Protein AF-A0A8T3D157-F1 (afdb_monomer)

InterPro domains:
  IPR000719 Protein kinase domain [PS50011] (367-439)
  IPR001245 Serine-threonine/tyrosine-protein kinase, catalytic domain [PF07714] (367-437)
  IPR003961 Fibronectin type III [PF00041] (76-165)
  IPR003961 Fibronectin type III [PF00041] (190-267)
  IPR003961 Fibronectin type III [PS50853] (72-178)
  IPR003961 Fibronectin type III [PS50853] (181-274)
  IPR003961 Fibronectin type III [SM00060] (73-163)
  IPR003961 Fibronectin type III [SM00060] (180-261)
  IPR003961 Fibronectin type III [cd00063] (73-179)
  IPR003961 Fibronectin type III [cd00063] (192-271)
  IPR011009 Protein kinase-like domain superfamily [SSF56112] (339-436)
  IPR013783 Immunoglobulin-like fold [G3DSA:2.60.40.10] (73-181)
  IPR013783 Immunoglobulin-like fold [G3DSA:2.60.40.10] (187-271)
  IPR017441 Protein kinase, ATP binding site [PS00107] (373-399)
  IPR027936 Ephrin, transmembrane domain [PF14575] (289-364)
  IPR036116 Fibronectin type III superfamily [SSF49265] (72-271)
  IPR050449 Ephrin receptor tyrosine kinases [PTHR46877] (18-437)

Organism: NCBI:txid1534307

Secondary structure (DSSP, 8-state):
-----------------PPPPTTEE-SSTT-SSPEEPPTTEE--STT-SSPEEPTT-B--TTS-TTSPPB-PPPPPEEEEEEEETTEEEEEEEPPS--TT-S--EEEEEEEEE-TTSS-EEE-TTSSEEES-SSSBSSSEEEEE-PPTT-EEEEEEEEE-TTGGG--SPPPEEEEEEE-PPPP------EE-SSEEEEE-PPPTT-SS---EEEEEEEEGGGTTT--EEEEESSSEEEEESPPTT-EEEEEEEEEETTEE------EEEEPPPP-------TTHHHHHHHHHHHHHHHHHHHHHHHHHHTTS------------------------TT------GGG-S-HHHHHHHHS-B--GGGEEEEEEEEEETTEEEEEEEEE-TTS-EEEEEEE-PPTT--HHHHHHHHHHHHHHHT---TTS-----B-----

Foldseek 3Di:
DDDDPPPPDDDDDDPDPFWADWQWAAQDPPDPDTDGQAAQFTGGDTNHNATHGHPQFADFPPDDSNDHTFHAFAFWADWDWDDDQFKIKIATHGTPGRRPDDQKFKAKWKWKADPVNPDIDGPPPQKDKPPDRTRHPHRMIMIGRDDAQIKMKIWMFMGGSCHVVDPDDTHTDIDIDHQFDAFPFPFPWDAAQFKIKGAGDDPPDDPADFPKKKKKKDFPVQPPPDIDIDMDPHRMDMDGRHHGQTKMKMWMWTAHPVGIHHTHDIDIDHHHHPPPDPPPPVVPVVVVVVVVVVVVVVVVVVVVVCVVPVVDDDDDDDDDDDDDDDDDDDDDDDDDPPDDDDDQCVVDPDLVVLQVVQFAADDPVQKDFDAFPAADDQGTWTWTWGQDPVRDIDIDIDDDGDPPDDPVSVSVVSSVSSNQSSDDDPPGDHHNGDHPDDD

Structure (mmCIF, N/CA/C/O backbone):
data_AF-A0A8T3D157-F1
#
_entry.id   AF-A0A8T3D157-F1
#
loop_
_atom_site.group_PDB
_atom_site.id
_atom_site.type_symbol
_atom_site.label_atom_id
_atom_site.label_alt_id
_atom_site.label_comp_id
_atom_site.label_asym_id
_atom_site.label_entity_id
_atom_site.label_seq_id
_atom_site.pdbx_PDB_ins_code
_atom_site.Cartn_x
_atom_site.Cartn_y
_atom_site.Cartn_z
_atom_site.occupancy
_atom_site.B_iso_or_equiv
_atom_site.auth_seq_id
_atom_site.auth_comp_id
_atom_site.auth_asym_id
_atom_site.auth_atom_id
_atom_site.pdbx_PDB_model_num
ATOM 1 N N . MET A 1 1 ? -1.892 -23.055 -60.186 1.00 28.89 1 MET A N 1
ATOM 2 C CA . MET A 1 1 ? -0.673 -23.404 -60.941 1.00 28.89 1 MET A CA 1
ATOM 3 C C . MET A 1 1 ? 0.078 -22.107 -61.201 1.00 28.89 1 MET A C 1
ATOM 5 O O . MET A 1 1 ? -0.255 -21.382 -62.125 1.00 28.89 1 MET A O 1
ATOM 9 N N . VAL A 1 2 ? 0.984 -21.749 -60.292 1.00 22.59 2 VAL A N 1
ATOM 10 C CA . VAL A 1 2 ? 1.806 -20.533 -60.360 1.00 22.59 2 VAL A CA 1
ATOM 11 C C . VAL A 1 2 ? 3.249 -21.016 -60.341 1.00 22.59 2 VAL A C 1
ATOM 13 O O . VAL A 1 2 ? 3.629 -21.757 -59.437 1.00 22.59 2 VAL A O 1
ATOM 16 N N . ARG A 1 3 ? 3.992 -20.686 -61.403 1.00 22.31 3 ARG A N 1
ATOM 17 C CA . ARG A 1 3 ? 5.397 -21.054 -61.597 1.00 22.31 3 ARG A CA 1
ATOM 18 C C . ARG A 1 3 ? 6.235 -20.502 -60.446 1.00 22.31 3 ARG A C 1
ATOM 20 O O . ARG A 1 3 ? 6.264 -19.291 -60.244 1.00 22.31 3 ARG A O 1
ATOM 27 N N . MET A 1 4 ? 6.940 -21.386 -59.749 1.00 23.94 4 MET A N 1
ATOM 28 C CA . MET A 1 4 ? 8.174 -21.023 -59.065 1.00 23.94 4 MET A CA 1
ATOM 29 C C . MET A 1 4 ? 9.246 -20.869 -60.147 1.00 23.94 4 MET A C 1
ATOM 31 O O . MET A 1 4 ? 9.466 -21.796 -60.924 1.00 23.94 4 MET A O 1
ATOM 35 N N . ASN A 1 5 ? 9.853 -19.687 -60.244 1.00 26.66 5 ASN A N 1
ATOM 36 C CA . ASN A 1 5 ? 11.130 -19.547 -60.933 1.00 26.66 5 ASN A CA 1
ATOM 37 C C . ASN A 1 5 ? 12.209 -20.013 -59.955 1.00 26.66 5 ASN A C 1
ATOM 39 O O . ASN A 1 5 ? 12.547 -19.300 -59.009 1.00 26.66 5 ASN A O 1
ATOM 43 N N . ASP A 1 6 ? 12.702 -21.225 -60.186 1.00 36.00 6 ASP A N 1
ATOM 44 C CA . ASP A 1 6 ? 13.974 -21.699 -59.666 1.00 36.00 6 ASP A CA 1
ATOM 45 C C . ASP A 1 6 ? 15.101 -20.984 -60.418 1.00 36.00 6 ASP A C 1
ATOM 47 O O . ASP A 1 6 ? 15.472 -21.389 -61.514 1.00 36.00 6 ASP A O 1
ATOM 51 N N . ASP A 1 7 ? 15.668 -19.942 -59.814 1.00 32.25 7 ASP A N 1
ATOM 52 C CA . ASP A 1 7 ? 17.020 -19.482 -60.140 1.00 32.25 7 ASP A CA 1
ATOM 53 C C . ASP A 1 7 ? 17.926 -19.750 -58.934 1.00 32.25 7 ASP A C 1
ATOM 55 O O . ASP A 1 7 ? 18.415 -18.859 -58.235 1.00 32.25 7 ASP A O 1
ATOM 59 N N . ALA A 1 8 ? 18.137 -21.042 -58.682 1.00 36.69 8 ALA A N 1
ATOM 60 C CA . ALA A 1 8 ? 19.229 -21.542 -57.866 1.00 36.69 8 ALA A CA 1
ATOM 61 C C . ALA A 1 8 ? 20.542 -21.373 -58.646 1.00 36.69 8 ALA A C 1
ATOM 63 O O . ALA A 1 8 ? 21.055 -22.320 -59.242 1.00 36.69 8 ALA A O 1
ATOM 64 N N . ASN A 1 9 ? 21.097 -20.158 -58.656 1.00 33.59 9 ASN A N 1
ATOM 65 C CA . ASN A 1 9 ? 22.428 -19.949 -59.206 1.00 33.59 9 ASN A CA 1
ATOM 66 C C . ASN A 1 9 ? 23.486 -20.330 -58.160 1.00 33.59 9 ASN A C 1
ATOM 68 O O . ASN A 1 9 ? 23.791 -19.594 -57.219 1.00 33.59 9 ASN A O 1
ATOM 72 N N . SER A 1 10 ? 23.999 -21.544 -58.337 1.00 34.88 10 SER A N 1
ATOM 73 C CA . SER A 1 10 ? 25.178 -22.104 -57.689 1.00 34.88 10 SER A CA 1
ATOM 74 C C . SER A 1 10 ? 26.392 -21.186 -57.866 1.00 34.88 10 SER A C 1
ATOM 76 O O . SER A 1 10 ? 26.964 -21.100 -58.948 1.00 34.88 10 SER A O 1
ATOM 78 N N . PHE A 1 11 ? 26.841 -20.565 -56.775 1.00 34.09 11 PHE A N 1
ATOM 79 C CA . PHE A 1 11 ? 28.224 -20.116 -56.631 1.00 34.09 11 PHE A CA 1
ATOM 80 C C . PHE A 1 11 ? 28.850 -20.828 -55.430 1.00 34.09 11 PHE A C 1
ATOM 82 O O . PHE A 1 11 ? 28.799 -20.366 -54.292 1.00 34.09 11 PHE A O 1
ATOM 89 N N . ARG A 1 12 ? 29.477 -21.976 -55.693 1.00 44.34 12 ARG A N 1
ATOM 90 C CA . ARG A 1 12 ? 30.611 -22.460 -54.900 1.00 44.34 12 ARG A CA 1
ATOM 91 C C . ARG A 1 12 ? 31.843 -22.414 -55.791 1.00 44.34 12 ARG A C 1
ATOM 93 O O . ARG A 1 12 ? 31.897 -23.176 -56.746 1.00 44.34 12 ARG A O 1
ATOM 100 N N . LEU A 1 13 ? 32.793 -21.541 -55.440 1.00 38.97 13 LEU A N 1
ATOM 101 C CA . LEU A 1 13 ? 34.256 -21.741 -55.445 1.00 38.97 13 LEU A CA 1
ATOM 102 C C . LEU A 1 13 ? 34.988 -20.394 -55.574 1.00 38.97 13 LEU A C 1
ATOM 104 O O . LEU A 1 13 ? 35.396 -20.007 -56.658 1.00 38.97 13 LEU A O 1
ATOM 108 N N . THR A 1 14 ? 35.186 -19.721 -54.442 1.00 36.66 14 THR A N 1
ATOM 109 C CA . THR A 1 14 ? 36.442 -19.071 -54.026 1.00 36.66 14 THR A CA 1
ATOM 110 C C . THR A 1 14 ? 36.297 -18.759 -52.536 1.00 36.66 14 THR A C 1
ATOM 112 O O . THR A 1 14 ? 35.232 -18.352 -52.075 1.00 36.66 14 THR A O 1
ATOM 115 N N . GLY A 1 15 ? 37.335 -19.027 -51.744 1.00 42.09 15 GLY A N 1
ATOM 116 C CA . GLY A 1 15 ? 37.353 -18.794 -50.299 1.00 42.09 15 GLY A CA 1
ATOM 117 C C . GLY A 1 15 ? 37.385 -17.308 -49.951 1.00 42.09 15 GLY A C 1
ATOM 118 O O . GLY A 1 15 ? 38.387 -16.815 -49.447 1.00 42.09 15 GLY A O 1
ATOM 119 N N . GLN A 1 16 ? 36.295 -16.594 -50.213 1.00 48.31 16 GLN A N 1
ATOM 120 C CA . GLN A 1 16 ? 36.125 -15.209 -49.808 1.00 48.31 16 GLN A CA 1
ATOM 121 C C . GLN A 1 16 ? 34.872 -15.130 -48.946 1.00 48.31 16 GLN A C 1
ATOM 123 O O . GLN A 1 16 ? 33.745 -15.098 -49.432 1.00 48.31 16 GLN A O 1
ATOM 128 N N . GLN A 1 17 ? 35.081 -15.176 -47.630 1.00 58.44 17 GLN A N 1
ATOM 129 C CA . GLN A 1 17 ? 34.040 -14.936 -46.641 1.00 58.44 17 GLN A CA 1
ATOM 130 C C . GLN A 1 17 ? 33.483 -13.531 -46.896 1.00 58.44 17 GLN A C 1
ATOM 132 O O . GLN A 1 17 ? 34.136 -12.536 -46.573 1.00 58.44 17 GLN A O 1
ATOM 137 N N . LEU A 1 18 ? 32.329 -13.451 -47.568 1.00 68.38 18 LEU A N 1
ATOM 138 C CA . LEU A 1 18 ? 31.752 -12.177 -47.975 1.00 68.38 18 LEU A CA 1
ATOM 139 C C . LEU A 1 18 ? 31.436 -11.378 -46.708 1.00 68.38 18 LEU A C 1
ATOM 141 O O . LEU A 1 18 ? 30.665 -11.813 -45.851 1.00 68.38 18 LEU A O 1
ATOM 145 N N . ALA A 1 19 ? 32.104 -10.238 -46.566 1.00 80.38 19 ALA A N 1
ATOM 146 C CA . ALA A 1 19 ? 31.888 -9.315 -45.470 1.00 80.38 19 ALA A CA 1
ATOM 147 C C . ALA A 1 19 ? 30.432 -8.836 -45.465 1.00 80.38 19 ALA A C 1
ATOM 149 O O . ALA A 1 19 ? 29.884 -8.519 -46.521 1.00 80.38 19 ALA A O 1
ATOM 150 N N . CYS A 1 20 ? 29.810 -8.745 -44.288 1.00 86.69 20 CYS A N 1
ATOM 151 C CA . CYS A 1 20 ? 28.507 -8.095 -44.193 1.00 86.69 20 CYS A CA 1
ATOM 152 C C . CYS A 1 20 ? 28.647 -6.624 -44.561 1.00 86.69 20 CYS A C 1
ATOM 154 O O . CYS A 1 20 ? 29.480 -5.946 -43.970 1.00 86.69 20 CYS A O 1
ATOM 156 N N . ARG A 1 21 ? 27.835 -6.168 -45.519 1.00 91.19 21 ARG A N 1
ATOM 157 C CA . ARG A 1 21 ? 27.738 -4.759 -45.925 1.00 91.19 21 ARG A CA 1
ATOM 158 C C . ARG A 1 21 ? 27.138 -3.886 -44.808 1.00 91.19 21 ARG A C 1
ATOM 160 O O . ARG A 1 21 ? 26.457 -4.439 -43.937 1.00 91.19 21 ARG A O 1
ATOM 167 N N . PRO A 1 22 ? 27.271 -2.547 -44.862 1.00 92.38 22 PRO A N 1
ATOM 168 C CA . PRO A 1 22 ? 26.687 -1.661 -43.860 1.00 92.38 22 PRO A CA 1
ATOM 169 C C . PRO A 1 22 ? 25.173 -1.865 -43.724 1.00 92.38 22 PRO A C 1
ATOM 171 O O . PRO A 1 22 ? 24.463 -2.104 -44.706 1.00 92.38 22 PRO A O 1
ATOM 174 N N . GLY A 1 23 ? 24.679 -1.808 -42.488 1.00 91.25 23 GLY A N 1
ATOM 175 C CA . GLY A 1 23 ? 23.293 -2.119 -42.127 1.00 91.25 23 GLY A CA 1
ATOM 176 C C . GLY A 1 23 ? 22.987 -3.615 -41.971 1.00 91.25 23 GLY A C 1
ATOM 177 O O . GLY A 1 23 ? 21.841 -3.971 -41.685 1.00 91.25 23 GLY A O 1
ATOM 178 N N . PHE A 1 24 ? 23.982 -4.489 -42.150 1.00 92.75 24 PHE A N 1
ATOM 179 C CA . PHE A 1 24 ? 23.891 -5.926 -41.898 1.00 92.75 24 PHE A CA 1
ATOM 180 C C . PHE A 1 24 ? 24.985 -6.370 -40.916 1.00 92.75 24 PHE A C 1
ATOM 182 O O . PHE A 1 24 ? 26.021 -5.717 -40.789 1.00 92.75 24 PHE A O 1
ATOM 189 N N . TYR A 1 25 ? 24.758 -7.482 -40.222 1.00 91.75 25 TYR A N 1
ATOM 190 C CA . TYR A 1 25 ? 25.706 -8.075 -39.280 1.00 91.75 25 TYR A CA 1
ATOM 191 C C . TYR A 1 25 ? 25.666 -9.608 -39.329 1.00 91.75 25 TYR A C 1
ATOM 193 O O . TYR A 1 25 ? 24.729 -10.201 -39.873 1.00 91.75 25 TYR A O 1
ATOM 201 N N . LYS A 1 26 ? 26.685 -10.253 -38.757 1.00 89.56 26 LYS A N 1
ATOM 202 C CA . LYS A 1 26 ? 26.773 -11.712 -38.609 1.00 89.56 26 LYS A CA 1
ATOM 203 C C . LYS A 1 26 ? 27.350 -12.062 -37.236 1.00 89.56 26 LYS A C 1
ATOM 205 O O . LYS A 1 26 ? 28.507 -11.758 -36.968 1.00 89.56 26 LYS A O 1
ATOM 210 N N . ALA A 1 27 ? 26.539 -12.664 -36.365 1.00 85.31 27 ALA A N 1
ATOM 211 C CA . ALA A 1 27 ? 26.883 -12.867 -34.955 1.00 85.31 27 ALA A CA 1
ATOM 212 C C . ALA A 1 27 ? 27.975 -13.924 -34.755 1.00 85.31 27 ALA A C 1
ATOM 214 O O . ALA A 1 27 ? 28.857 -13.751 -33.916 1.00 85.31 27 ALA A O 1
ATOM 215 N N . SER A 1 28 ? 27.917 -15.003 -35.534 1.00 82.31 28 SER A N 1
ATOM 216 C CA . SER A 1 28 ? 28.860 -16.115 -35.492 1.00 82.31 28 SER A CA 1
ATOM 217 C C . SER A 1 28 ? 29.447 -16.378 -36.870 1.00 82.31 28 SER A C 1
ATOM 219 O O . SER A 1 28 ? 28.764 -16.271 -37.886 1.00 82.31 28 SER A O 1
ATOM 221 N N . ALA A 1 29 ? 30.709 -16.809 -36.928 1.00 77.69 29 ALA A N 1
ATOM 222 C CA . ALA A 1 29 ? 31.333 -17.255 -38.175 1.00 77.69 29 ALA A CA 1
ATOM 223 C C . ALA A 1 29 ? 30.560 -18.416 -38.838 1.00 77.69 29 ALA A C 1
ATOM 225 O O . ALA A 1 29 ? 30.582 -18.527 -40.068 1.00 77.69 29 ALA A O 1
ATOM 226 N N . LEU A 1 30 ? 29.840 -19.209 -38.031 1.00 80.25 30 LEU A N 1
ATOM 227 C CA . LEU A 1 30 ? 29.015 -20.346 -38.450 1.00 80.25 30 LEU A CA 1
ATOM 228 C C . LEU A 1 30 ? 27.687 -19.944 -39.112 1.00 80.25 30 LEU A C 1
ATOM 230 O O . LEU A 1 30 ? 27.090 -20.774 -39.793 1.00 80.25 30 LEU A O 1
ATOM 234 N N . ASP A 1 31 ? 27.222 -18.701 -38.946 1.00 81.69 31 ASP A N 1
ATOM 235 C CA . ASP A 1 31 ? 25.942 -18.281 -39.528 1.00 81.69 31 ASP A CA 1
ATOM 236 C C . ASP A 1 31 ? 26.019 -18.291 -41.063 1.00 81.69 31 ASP A C 1
ATOM 238 O O . ASP A 1 31 ? 26.996 -17.832 -41.658 1.00 81.69 31 ASP A O 1
ATOM 242 N N . ALA A 1 32 ? 24.987 -18.787 -41.741 1.00 80.38 32 ALA A N 1
ATOM 243 C CA . ALA A 1 32 ? 25.038 -18.967 -43.194 1.00 80.38 32 ALA A CA 1
ATOM 244 C C . ALA A 1 32 ? 25.044 -17.638 -43.980 1.00 80.38 32 ALA A C 1
ATOM 246 O O . ALA A 1 32 ? 25.658 -17.558 -45.042 1.00 80.38 32 ALA A O 1
ATOM 247 N N . TYR A 1 33 ? 24.393 -16.590 -43.463 1.00 86.69 33 TYR A N 1
ATOM 248 C CA . TYR A 1 33 ? 24.205 -15.311 -44.154 1.00 86.69 33 TYR A CA 1
ATOM 249 C C . TYR A 1 33 ? 24.199 -14.119 -43.188 1.00 86.69 33 TYR A C 1
ATOM 251 O O . TYR A 1 33 ? 23.946 -14.263 -41.994 1.00 86.69 33 TYR A O 1
ATOM 259 N N . CYS A 1 34 ? 24.473 -12.927 -43.720 1.00 89.50 34 CYS A N 1
ATOM 260 C CA . CYS A 1 34 ? 24.356 -11.674 -42.979 1.00 89.50 34 CYS A CA 1
ATOM 261 C C . CYS A 1 34 ? 22.885 -11.292 -42.784 1.00 89.50 34 CYS A C 1
ATOM 263 O O . CYS A 1 34 ? 22.094 -11.333 -43.728 1.00 89.50 34 CYS A O 1
ATOM 265 N N . VAL A 1 35 ? 22.533 -10.859 -41.577 1.00 91.62 35 VAL A N 1
ATOM 266 C CA . VAL A 1 35 ? 21.176 -10.447 -41.202 1.00 91.62 35 VAL A CA 1
ATOM 267 C C . VAL A 1 35 ? 21.111 -8.924 -41.136 1.00 91.62 35 VAL A C 1
ATOM 269 O O . VAL A 1 35 ? 22.082 -8.273 -40.756 1.00 91.62 35 VAL A O 1
ATOM 272 N N . LYS A 1 36 ? 19.981 -8.335 -41.538 1.00 94.00 36 LYS A N 1
ATOM 273 C CA . LYS A 1 36 ? 19.758 -6.887 -41.417 1.00 94.00 36 LYS A CA 1
ATOM 274 C C . LYS A 1 36 ? 19.773 -6.483 -39.939 1.00 94.00 36 LYS A C 1
ATOM 276 O O . LYS A 1 36 ? 19.253 -7.222 -39.106 1.00 94.00 36 LYS A O 1
ATOM 281 N N . CYS A 1 37 ? 20.321 -5.311 -39.625 1.00 95.44 37 CYS A N 1
ATOM 282 C CA . CYS A 1 37 ? 20.255 -4.784 -38.266 1.00 95.44 37 CYS A CA 1
ATOM 283 C C . CYS A 1 37 ? 18.802 -4.690 -37.774 1.00 95.44 37 CYS A C 1
ATOM 285 O O . CYS A 1 37 ? 17.933 -4.218 -38.520 1.00 95.44 37 CYS A O 1
ATOM 287 N N . PRO A 1 38 ? 18.527 -5.136 -36.537 1.00 96.06 38 PRO A N 1
ATOM 288 C CA . PRO A 1 38 ? 17.200 -5.022 -35.953 1.00 96.06 38 PRO A CA 1
ATOM 289 C C . PRO A 1 38 ? 16.864 -3.550 -35.636 1.00 96.06 38 PRO A C 1
ATOM 291 O O . PRO A 1 38 ? 17.761 -2.700 -35.639 1.00 96.06 38 PRO A O 1
ATOM 294 N N . PRO A 1 39 ? 15.586 -3.225 -35.364 1.00 96.69 39 PRO A N 1
ATOM 295 C CA . PRO A 1 39 ? 15.154 -1.859 -35.069 1.00 96.69 39 PRO A CA 1
ATOM 296 C C . PRO A 1 39 ? 15.993 -1.159 -33.990 1.00 96.69 39 PRO A C 1
ATOM 298 O O . PRO A 1 39 ? 16.456 -1.794 -33.038 1.00 96.69 39 PRO A O 1
ATOM 301 N N . TYR A 1 40 ? 16.159 0.157 -34.156 1.00 97.19 40 TYR A N 1
ATOM 302 C CA . TYR A 1 40 ? 16.922 1.039 -33.265 1.00 97.19 40 TYR A CA 1
ATOM 303 C C . TYR A 1 40 ? 18.403 0.659 -33.119 1.00 97.19 40 TYR A C 1
ATOM 305 O O . TYR A 1 40 ? 19.023 0.869 -32.073 1.00 97.19 40 TYR A O 1
ATOM 313 N N . SER A 1 41 ? 18.982 0.066 -34.165 1.00 96.69 41 SER A N 1
ATOM 314 C CA . SER A 1 41 ? 20.392 -0.307 -34.211 1.00 96.69 41 SER A CA 1
ATOM 315 C C . SER A 1 41 ? 20.973 -0.167 -35.615 1.00 96.69 41 SER A C 1
ATOM 317 O O . SER A 1 41 ? 20.257 -0.257 -36.613 1.00 96.69 41 SER A O 1
ATOM 319 N N . HIS A 1 42 ? 22.286 0.036 -35.700 1.00 95.69 42 HIS A N 1
ATOM 320 C CA . HIS A 1 42 ? 22.983 0.281 -36.958 1.00 95.69 42 HIS A CA 1
ATOM 321 C C . HIS A 1 42 ? 24.385 -0.347 -36.975 1.00 95.69 42 HIS A C 1
ATOM 323 O O . HIS A 1 42 ? 25.029 -0.508 -35.939 1.00 95.69 42 HIS A O 1
ATOM 329 N N . SER A 1 43 ? 24.869 -0.693 -38.170 1.00 94.69 43 SER A N 1
ATOM 330 C CA . SER A 1 43 ? 26.248 -1.128 -38.416 1.00 94.69 43 SER A CA 1
ATOM 331 C C . SER A 1 43 ? 26.855 -0.282 -39.546 1.00 94.69 43 SER A C 1
ATOM 333 O O . SER A 1 43 ? 26.519 -0.480 -40.715 1.00 94.69 43 SER A O 1
ATOM 335 N N . PRO A 1 44 ? 27.708 0.711 -39.234 1.00 88.62 44 PRO A N 1
ATOM 336 C CA . PRO A 1 44 ? 28.226 1.634 -40.246 1.00 88.62 44 PRO A CA 1
ATOM 337 C C . PRO A 1 44 ? 29.376 1.046 -41.078 1.00 88.62 44 PRO A C 1
ATOM 339 O O . PRO A 1 44 ? 29.680 1.572 -42.144 1.00 88.62 44 PRO A O 1
ATOM 342 N N . GLN A 1 45 ? 30.021 -0.020 -40.598 1.00 85.62 45 GLN A N 1
ATOM 343 C CA . GLN A 1 45 ? 31.205 -0.623 -41.212 1.00 85.62 45 GLN A CA 1
ATOM 344 C C . GLN A 1 45 ? 30.914 -2.020 -41.764 1.00 85.62 45 GLN A C 1
ATOM 346 O O . GLN A 1 45 ? 30.012 -2.716 -41.290 1.00 85.62 45 GLN A O 1
ATOM 351 N N . ASP A 1 46 ? 31.728 -2.437 -42.734 1.00 85.75 46 ASP A N 1
ATOM 352 C CA . ASP A 1 46 ? 31.734 -3.812 -43.222 1.00 85.75 46 ASP A CA 1
ATOM 353 C C . ASP A 1 46 ? 32.190 -4.798 -42.131 1.00 85.75 46 ASP A C 1
ATOM 355 O O . ASP A 1 46 ? 32.965 -4.451 -41.241 1.00 85.75 46 ASP A O 1
ATOM 359 N N . LYS A 1 47 ? 31.766 -6.065 -42.238 1.00 85.69 47 LYS A N 1
ATOM 360 C CA . LYS A 1 47 ? 32.141 -7.173 -41.324 1.00 85.69 47 LYS A CA 1
ATOM 361 C C . LYS A 1 47 ? 31.657 -7.006 -39.875 1.00 85.69 47 LYS A C 1
ATOM 363 O O . LYS A 1 47 ? 32.255 -7.576 -38.964 1.00 85.69 47 LYS A O 1
ATOM 368 N N . ALA A 1 48 ? 30.564 -6.282 -39.650 1.00 89.06 48 ALA A N 1
ATOM 369 C CA . ALA A 1 48 ? 30.005 -6.117 -38.311 1.00 89.06 48 ALA A CA 1
ATOM 370 C C . ALA A 1 48 ? 29.561 -7.457 -37.688 1.00 89.06 48 ALA A C 1
ATOM 372 O O . ALA A 1 48 ? 28.772 -8.204 -38.276 1.00 89.06 48 ALA A O 1
ATOM 373 N N . SER A 1 49 ? 30.033 -7.740 -36.471 1.00 88.19 49 SER A N 1
ATOM 374 C CA . SER A 1 49 ? 29.611 -8.901 -35.670 1.00 88.19 49 SER A CA 1
ATOM 375 C C . SER A 1 49 ? 28.358 -8.642 -34.825 1.00 88.19 49 SER A C 1
ATOM 377 O O . SER A 1 49 ? 27.775 -9.562 -34.250 1.00 88.19 49 SER A O 1
ATOM 379 N N . GLU A 1 50 ? 27.950 -7.379 -34.724 1.00 91.38 50 GLU A N 1
ATOM 380 C CA . GLU A 1 50 ? 26.759 -6.904 -34.025 1.00 91.38 50 GLU A CA 1
ATOM 381 C C . GLU A 1 50 ? 26.389 -5.498 -34.509 1.00 91.38 50 GLU A C 1
ATOM 383 O O . GLU A 1 50 ? 27.227 -4.780 -35.055 1.00 91.38 50 GLU A O 1
ATOM 388 N N . CYS A 1 51 ? 25.129 -5.107 -34.318 1.00 94.25 51 CYS A N 1
ATOM 389 C CA . CYS A 1 51 ? 24.666 -3.753 -34.614 1.00 94.25 51 CYS A CA 1
ATOM 390 C C . CYS A 1 51 ? 24.666 -2.914 -33.337 1.00 94.25 51 CYS A C 1
ATOM 392 O O . CYS A 1 51 ? 24.029 -3.296 -32.352 1.00 94.25 51 CYS A O 1
ATOM 394 N N . ALA A 1 52 ? 25.328 -1.760 -33.368 1.00 95.38 52 ALA A N 1
ATOM 395 C CA . ALA A 1 52 ? 25.356 -0.821 -32.256 1.00 95.38 52 ALA A CA 1
ATOM 396 C C . ALA A 1 52 ? 23.976 -0.176 -32.069 1.00 95.38 52 ALA A C 1
ATOM 398 O O . ALA A 1 52 ? 23.308 0.166 -33.049 1.00 95.38 52 ALA A O 1
ATOM 399 N N . CYS A 1 53 ? 23.536 -0.010 -30.822 1.00 96.62 53 CYS A N 1
ATOM 400 C CA . CYS A 1 53 ? 22.267 0.656 -30.547 1.00 96.62 53 CYS A CA 1
ATOM 401 C C . CYS A 1 53 ? 22.320 2.146 -30.893 1.00 96.62 53 CYS A C 1
ATOM 403 O O . CYS A 1 53 ? 23.351 2.808 -30.753 1.00 96.62 53 CYS A O 1
ATOM 405 N N . GLU A 1 54 ? 21.192 2.675 -31.356 1.00 96.50 54 GLU A N 1
ATOM 406 C CA . GLU A 1 54 ? 21.004 4.110 -31.536 1.00 96.50 54 GLU A CA 1
ATOM 407 C C . GLU A 1 54 ? 21.010 4.846 -30.188 1.00 96.50 54 GLU A C 1
ATOM 409 O O . GLU A 1 54 ? 20.756 4.271 -29.128 1.00 96.50 54 GLU A O 1
ATOM 414 N N . LYS A 1 55 ? 21.286 6.154 -30.215 1.00 95.19 55 LYS A N 1
ATOM 415 C CA . LYS A 1 55 ? 21.327 6.977 -29.001 1.00 95.19 55 LYS A CA 1
ATOM 416 C C . LYS A 1 55 ? 19.978 6.928 -28.268 1.00 95.19 55 LYS A C 1
ATOM 418 O O . LYS A 1 55 ? 18.951 7.275 -28.843 1.00 95.19 55 LYS A O 1
ATOM 423 N N . GLY A 1 56 ? 20.007 6.565 -26.985 1.00 94.62 56 GLY A N 1
ATOM 424 C CA . GLY A 1 56 ? 18.811 6.429 -26.142 1.00 94.62 56 GLY A CA 1
ATOM 425 C C . GLY A 1 56 ? 18.137 5.055 -26.211 1.00 94.62 56 GLY A C 1
ATOM 426 O O . GLY A 1 56 ? 17.115 4.861 -25.555 1.00 94.62 56 GLY A O 1
ATOM 427 N N . TYR A 1 57 ? 18.712 4.115 -26.965 1.00 97.00 57 TYR A N 1
ATOM 428 C CA . TYR A 1 57 ? 18.308 2.716 -27.001 1.00 97.00 57 TYR A CA 1
ATOM 429 C C . TYR A 1 57 ? 19.458 1.812 -26.557 1.00 97.00 57 TYR A C 1
ATOM 431 O O . TYR A 1 57 ? 20.634 2.136 -26.716 1.00 97.00 57 TYR A O 1
ATOM 439 N N . TYR A 1 58 ? 19.104 0.660 -26.004 1.00 97.06 58 TYR A N 1
ATOM 440 C CA . TYR A 1 58 ? 20.016 -0.235 -25.308 1.00 97.06 58 TYR A CA 1
ATOM 441 C C . TYR A 1 58 ? 19.591 -1.695 -25.503 1.00 97.06 58 TYR A C 1
ATOM 443 O O . TYR A 1 58 ? 18.454 -1.984 -25.885 1.00 97.06 58 TYR A O 1
ATOM 451 N N . ARG A 1 59 ? 20.499 -2.623 -25.208 1.00 95.62 59 ARG A N 1
ATOM 452 C CA . ARG A 1 59 ? 20.199 -4.050 -25.038 1.00 95.62 59 ARG A CA 1
ATOM 453 C C . ARG A 1 59 ? 20.696 -4.488 -23.671 1.00 95.62 59 ARG A C 1
ATOM 455 O O . ARG A 1 59 ? 21.796 -4.102 -23.282 1.00 95.62 59 ARG A O 1
ATOM 462 N N . ALA A 1 60 ? 19.887 -5.264 -22.962 1.00 95.50 60 ALA A N 1
ATOM 463 C CA . ALA A 1 60 ? 20.299 -5.903 -21.724 1.00 95.50 60 ALA A CA 1
ATOM 464 C C . ALA A 1 60 ? 21.306 -7.025 -22.021 1.00 95.50 60 ALA A C 1
ATOM 466 O O . ALA A 1 60 ? 21.349 -7.556 -23.129 1.00 95.50 60 ALA A O 1
ATOM 467 N N . GLU A 1 61 ? 22.100 -7.412 -21.025 1.00 92.12 61 GLU A N 1
ATOM 468 C CA . GLU A 1 61 ? 23.170 -8.412 -21.180 1.00 92.12 61 GLU A CA 1
ATOM 469 C C . GLU A 1 61 ? 22.661 -9.774 -21.687 1.00 92.12 61 GLU A C 1
ATOM 471 O O . GLU A 1 61 ? 23.333 -10.445 -22.467 1.00 92.12 61 GLU A O 1
ATOM 476 N N . LEU A 1 62 ? 21.447 -10.160 -21.285 1.00 93.00 62 LEU A N 1
ATOM 477 C CA . LEU A 1 62 ? 20.813 -11.424 -21.668 1.00 93.00 62 LEU A CA 1
ATOM 478 C C . LEU A 1 62 ? 20.021 -11.340 -22.985 1.00 93.00 62 LEU A C 1
ATOM 480 O O . LEU A 1 62 ? 19.491 -12.356 -23.440 1.00 93.00 62 LEU A O 1
ATOM 484 N N . ASP A 1 63 ? 19.915 -10.159 -23.601 1.00 93.81 63 ASP A N 1
ATOM 485 C CA . ASP A 1 63 ? 19.157 -10.000 -24.840 1.00 93.81 63 ASP A CA 1
ATOM 486 C C . ASP A 1 63 ? 19.947 -10.577 -26.035 1.00 93.81 63 ASP A C 1
ATOM 488 O O . ASP A 1 63 ? 21.123 -10.253 -26.236 1.00 93.81 63 ASP A O 1
ATOM 492 N N . PRO A 1 64 ? 19.316 -11.384 -26.909 1.00 92.00 64 PRO A N 1
ATOM 493 C CA . PRO A 1 64 ? 19.949 -11.838 -28.141 1.00 92.00 64 PRO A CA 1
ATOM 494 C C . PRO A 1 64 ? 20.346 -10.665 -29.046 1.00 92.00 64 PRO A C 1
ATOM 496 O O . PRO A 1 64 ? 19.599 -9.700 -29.201 1.00 92.00 64 PRO A O 1
ATOM 499 N N . ARG A 1 65 ? 21.468 -10.789 -29.766 1.00 90.19 65 ARG A N 1
ATOM 500 C CA . ARG A 1 65 ? 21.938 -9.762 -30.726 1.00 90.19 65 ARG A CA 1
ATOM 501 C C . ARG A 1 65 ? 20.937 -9.453 -31.846 1.00 90.19 65 ARG A C 1
ATOM 503 O O . ARG A 1 65 ? 20.998 -8.383 -32.444 1.00 90.19 65 ARG A O 1
ATOM 510 N N . SER A 1 66 ? 20.038 -10.393 -32.139 1.00 89.88 66 SER A N 1
ATOM 511 C CA . SER A 1 66 ? 18.949 -10.242 -33.110 1.00 89.88 66 SER A CA 1
ATOM 512 C C . SER A 1 66 ? 17.761 -9.436 -32.586 1.00 89.88 66 SER A C 1
ATOM 514 O O . SER A 1 66 ? 16.914 -9.030 -33.380 1.00 89.88 66 SER A O 1
ATOM 516 N N . MET A 1 67 ? 17.675 -9.197 -31.275 1.00 93.38 67 MET A N 1
ATOM 517 C CA . MET A 1 67 ? 16.620 -8.388 -30.677 1.00 93.38 67 MET A CA 1
ATOM 518 C C . MET A 1 67 ? 16.843 -6.900 -30.988 1.00 93.38 67 MET A C 1
ATOM 520 O O . MET A 1 67 ? 17.979 -6.415 -31.074 1.00 93.38 67 MET A O 1
ATOM 524 N N . ALA A 1 68 ? 15.745 -6.167 -31.176 1.00 96.12 68 ALA A N 1
ATOM 525 C CA . ALA A 1 68 ? 15.770 -4.713 -31.310 1.00 96.12 68 ALA A CA 1
ATOM 526 C C . ALA A 1 68 ? 16.383 -4.062 -30.065 1.00 96.12 68 ALA A C 1
ATOM 528 O O . ALA A 1 68 ? 16.213 -4.568 -28.955 1.00 96.12 68 ALA A O 1
ATOM 529 N N . CYS A 1 69 ? 17.063 -2.929 -30.235 1.00 97.50 69 CYS A N 1
ATOM 530 C CA . CYS A 1 69 ? 17.405 -2.125 -29.069 1.00 97.50 69 CYS A CA 1
ATOM 531 C C . CYS A 1 69 ? 16.125 -1.493 -28.510 1.00 97.50 69 CYS A C 1
ATOM 533 O O . CYS A 1 69 ? 15.231 -1.096 -29.254 1.00 97.50 69 CYS A O 1
ATOM 535 N N . THR A 1 70 ? 16.027 -1.419 -27.193 1.00 97.44 70 THR A N 1
ATOM 536 C CA . THR A 1 70 ? 14.844 -0.951 -26.459 1.00 97.44 70 THR A CA 1
ATOM 537 C C . THR A 1 70 ? 15.211 0.241 -25.590 1.00 97.44 70 THR A C 1
ATOM 539 O O . THR A 1 70 ? 16.383 0.597 -25.484 1.00 97.44 70 THR A O 1
ATOM 542 N N . ARG A 1 71 ? 14.226 0.907 -24.992 1.00 96.44 71 ARG A N 1
ATOM 543 C CA . ARG A 1 71 ? 14.460 2.086 -24.145 1.00 96.44 71 ARG A CA 1
ATOM 544 C C . ARG A 1 71 ? 13.779 1.937 -22.783 1.00 96.44 71 ARG A C 1
ATOM 546 O O . ARG A 1 71 ? 12.929 1.059 -22.643 1.00 96.44 71 ARG A O 1
ATOM 553 N N . PRO A 1 72 ? 14.127 2.751 -21.775 1.00 96.88 72 PRO A N 1
ATOM 554 C CA . PRO A 1 72 ? 13.386 2.777 -20.516 1.00 96.88 72 PRO A CA 1
ATOM 555 C C . PRO A 1 72 ? 11.910 3.162 -20.737 1.00 96.88 72 PRO A C 1
ATOM 557 O O . PRO A 1 72 ? 11.617 3.894 -21.689 1.00 96.88 72 PRO A O 1
ATOM 560 N N . PRO A 1 73 ? 10.983 2.695 -19.884 1.00 96.81 73 PRO A N 1
ATOM 561 C CA . PRO A 1 73 ? 9.568 3.023 -20.009 1.00 96.81 73 PRO A CA 1
ATOM 562 C C . PRO A 1 73 ? 9.283 4.476 -19.586 1.00 96.81 73 PRO A C 1
ATOM 564 O O . PRO A 1 73 ? 10.092 5.125 -18.918 1.00 96.81 73 PRO A O 1
ATOM 567 N N . SER A 1 74 ? 8.106 4.990 -19.950 1.00 96.19 74 SER A N 1
ATOM 568 C CA . SER A 1 74 ? 7.573 6.236 -19.386 1.00 96.19 74 SER A CA 1
ATOM 569 C C . SER A 1 74 ? 7.142 6.046 -17.924 1.00 96.19 74 SER A C 1
ATOM 571 O O . SER A 1 74 ? 7.075 4.922 -17.426 1.00 96.19 74 SER A O 1
ATOM 573 N N . ALA A 1 75 ? 6.793 7.133 -17.228 1.00 96.12 75 ALA A N 1
ATOM 574 C CA . ALA A 1 75 ? 6.168 7.018 -15.909 1.00 96.12 75 ALA A CA 1
ATOM 575 C C . ALA A 1 75 ? 4.823 6.251 -15.977 1.00 96.12 75 ALA A C 1
ATOM 577 O O . ALA A 1 75 ? 4.159 6.279 -17.023 1.00 96.12 75 ALA A O 1
ATOM 578 N N . PRO A 1 76 ? 4.405 5.591 -14.879 1.00 96.38 76 PRO A N 1
ATOM 579 C CA . PRO A 1 76 ? 3.045 5.075 -14.736 1.00 96.38 76 PRO A CA 1
ATOM 580 C C . PRO A 1 76 ? 1.991 6.187 -14.853 1.00 96.38 76 PRO A C 1
ATOM 582 O O . PRO A 1 76 ? 2.274 7.350 -14.561 1.00 96.38 76 PRO A O 1
ATOM 585 N N . GLU A 1 77 ? 0.766 5.832 -15.242 1.00 91.50 77 GLU A N 1
ATOM 586 C CA . GLU A 1 77 ? -0.333 6.792 -15.410 1.00 91.50 77 GLU A CA 1
ATOM 587 C C . GLU A 1 77 ? -1.383 6.666 -14.295 1.00 91.50 77 GLU A C 1
ATOM 589 O O . GLU A 1 77 ? -1.519 5.620 -13.665 1.00 91.50 77 GLU A O 1
ATOM 594 N N . SER A 1 78 ? -2.146 7.737 -14.063 1.00 89.31 78 SER A N 1
ATOM 595 C CA . SER A 1 78 ? -3.347 7.743 -13.210 1.00 89.31 78 SER A CA 1
ATOM 596 C C . SER A 1 78 ? -3.172 7.085 -11.827 1.00 89.31 78 SER A C 1
ATOM 598 O O . SER A 1 78 ? -3.874 6.117 -11.530 1.00 89.31 78 SER A O 1
ATOM 600 N N . PRO A 1 79 ? -2.250 7.567 -10.968 1.00 89.56 79 PRO A N 1
ATOM 601 C CA . PRO A 1 79 ? -2.128 7.047 -9.613 1.00 89.56 79 PRO A CA 1
ATOM 602 C C . PRO A 1 79 ? -3.359 7.422 -8.778 1.00 89.56 79 PRO A C 1
ATOM 604 O O . PRO A 1 79 ? -3.787 8.576 -8.750 1.00 89.56 79 PRO A O 1
ATOM 607 N N . ILE A 1 80 ? -3.901 6.445 -8.064 1.00 79.12 80 ILE A N 1
ATOM 608 C CA . ILE A 1 80 ? -5.043 6.564 -7.163 1.00 79.12 80 ILE A CA 1
ATOM 609 C C . ILE A 1 80 ? -4.597 6.073 -5.785 1.00 79.12 80 ILE A C 1
ATOM 611 O O . ILE A 1 80 ? -3.957 5.029 -5.654 1.00 79.12 80 ILE A O 1
ATOM 615 N N . SER A 1 81 ? -4.942 6.826 -4.742 1.00 82.38 81 SER A N 1
ATOM 616 C CA . SER A 1 81 ? -4.699 6.442 -3.351 1.00 82.38 81 SER A CA 1
ATOM 617 C C . SER A 1 81 ? -6.016 6.239 -2.613 1.00 82.38 81 SER A C 1
ATOM 619 O O . SER A 1 81 ? -6.824 7.165 -2.533 1.00 82.38 81 SER A O 1
ATOM 621 N N . THR A 1 82 ? -6.200 5.061 -2.023 1.00 75.75 82 THR A N 1
ATOM 622 C CA . THR A 1 82 ? -7.351 4.733 -1.174 1.00 75.75 82 THR A CA 1
ATOM 623 C C . THR A 1 82 ? -6.881 4.536 0.262 1.00 75.75 82 THR A C 1
ATOM 625 O O . THR A 1 82 ? -5.986 3.733 0.514 1.00 75.75 82 THR A O 1
ATOM 628 N N . ILE A 1 83 ? -7.471 5.262 1.211 1.00 72.75 83 ILE A N 1
ATOM 629 C CA . ILE A 1 83 ? -7.130 5.171 2.637 1.00 72.75 83 ILE A CA 1
ATOM 630 C C . ILE A 1 83 ? -8.137 4.234 3.311 1.00 72.75 83 ILE A C 1
ATOM 632 O O . ILE A 1 83 ? -9.340 4.474 3.239 1.00 72.75 83 ILE A O 1
ATOM 636 N N . ASN A 1 84 ? -7.649 3.175 3.955 1.00 63.38 84 ASN A N 1
ATOM 637 C CA . ASN A 1 84 ? -8.456 2.197 4.678 1.00 63.38 84 ASN A CA 1
ATOM 638 C C . ASN A 1 84 ? -7.941 2.032 6.112 1.00 63.38 84 ASN A C 1
ATOM 640 O O . ASN A 1 84 ? -6.871 1.456 6.297 1.00 63.38 84 ASN A O 1
ATOM 644 N N . GLU A 1 85 ? -8.709 2.506 7.097 1.00 62.25 85 GLU A N 1
ATOM 645 C CA . GLU A 1 85 ? -8.428 2.478 8.545 1.00 62.25 85 GLU A CA 1
ATOM 646 C C . GLU A 1 85 ? -7.024 2.969 8.951 1.00 62.25 85 GLU A C 1
ATOM 648 O O . GLU A 1 85 ? -6.875 4.102 9.402 1.00 62.25 85 GLU A O 1
ATOM 653 N N . THR A 1 86 ? -6.000 2.127 8.800 1.00 61.88 86 THR A N 1
ATOM 654 C CA . THR A 1 86 ? -4.586 2.380 9.139 1.00 61.88 86 THR A CA 1
ATOM 655 C C . THR A 1 86 ? -3.628 2.174 7.959 1.00 61.88 86 THR A C 1
ATOM 657 O O . THR A 1 86 ? -2.415 2.327 8.101 1.00 61.88 86 THR A O 1
ATOM 660 N N . SER A 1 87 ? -4.155 1.826 6.785 1.00 77.44 87 SER A N 1
ATOM 661 C CA . SER A 1 87 ? -3.391 1.460 5.596 1.00 77.44 87 SER A CA 1
ATOM 662 C C . SER A 1 87 ? -3.756 2.319 4.392 1.00 77.44 87 SER A C 1
ATOM 664 O O . SER A 1 87 ? -4.878 2.803 4.247 1.00 77.44 87 SER A O 1
ATOM 666 N N . VAL A 1 88 ? -2.791 2.499 3.503 1.00 85.06 88 VAL A N 1
ATOM 667 C CA . VAL A 1 88 ? -2.952 3.212 2.241 1.00 85.06 88 VAL A CA 1
ATOM 668 C C . VAL A 1 88 ? -2.760 2.218 1.114 1.00 85.06 88 VAL A C 1
ATOM 670 O O . VAL A 1 88 ? -1.711 1.597 1.001 1.00 85.06 88 VAL A O 1
ATOM 673 N N . THR A 1 89 ? -3.755 2.085 0.252 1.00 88.62 89 THR A N 1
ATOM 674 C CA . THR A 1 89 ? -3.635 1.318 -0.986 1.00 88.62 89 THR A CA 1
ATOM 675 C C . THR A 1 89 ? -3.329 2.273 -2.129 1.00 88.62 89 THR A C 1
ATOM 677 O O . THR A 1 89 ? -4.092 3.204 -2.380 1.00 88.62 89 THR A O 1
ATOM 680 N N . LEU A 1 90 ? -2.206 2.047 -2.803 1.00 91.88 90 LEU A N 1
ATOM 681 C CA . LEU A 1 90 ? -1.793 2.759 -4.006 1.00 91.88 90 LEU A CA 1
ATOM 682 C C . LEU A 1 90 ? -2.061 1.869 -5.217 1.00 91.88 90 LEU A C 1
ATOM 684 O O . LEU A 1 90 ? -1.592 0.731 -5.259 1.00 91.88 90 LEU A O 1
ATOM 688 N N . GLU A 1 91 ? -2.786 2.396 -6.197 1.00 91.12 91 GLU A N 1
ATOM 689 C CA . GLU A 1 91 ? -3.073 1.738 -7.473 1.00 91.12 91 GLU A CA 1
ATOM 690 C C . GLU A 1 91 ? -2.750 2.693 -8.621 1.00 91.12 91 GLU A C 1
ATOM 692 O O . GLU A 1 91 ? -2.948 3.899 -8.502 1.00 91.12 91 GLU A O 1
ATOM 697 N N . TRP A 1 92 ? -2.223 2.182 -9.729 1.00 94.19 92 TRP A N 1
ATOM 698 C CA . TRP A 1 92 ? -1.898 2.990 -10.907 1.00 94.19 92 TRP A CA 1
ATOM 699 C C . TRP A 1 92 ? -2.156 2.219 -12.200 1.00 94.19 92 TRP A C 1
ATOM 701 O O . TRP A 1 92 ? -2.449 1.025 -12.203 1.00 94.19 92 TRP A O 1
ATOM 711 N N . SER A 1 93 ? -2.056 2.915 -13.327 1.00 94.62 93 SER A N 1
ATOM 712 C CA . SER A 1 93 ? -2.109 2.325 -14.662 1.00 94.62 93 SER A CA 1
ATOM 713 C C . SER A 1 93 ? -0.694 2.087 -15.211 1.00 94.62 93 SER A C 1
ATOM 715 O O . SER A 1 93 ? 0.228 2.847 -14.887 1.00 94.62 93 SER A O 1
ATOM 717 N N . PRO A 1 94 ? -0.488 1.053 -16.051 1.00 95.19 94 PRO A N 1
ATOM 718 C CA . PRO A 1 94 ? 0.784 0.830 -16.731 1.00 95.19 94 P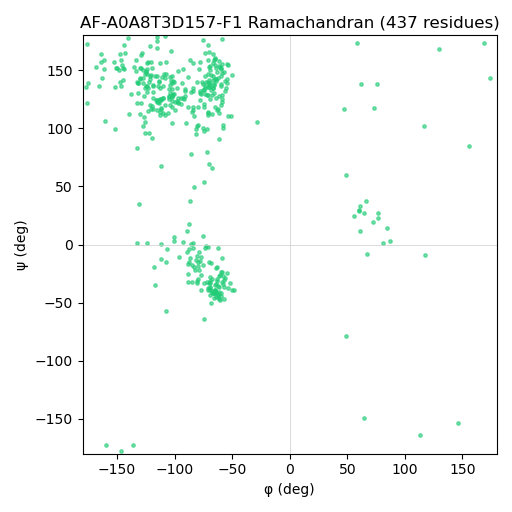RO A CA 1
ATOM 719 C C . PRO A 1 94 ? 1.259 2.056 -17.527 1.00 95.19 94 PRO A C 1
ATOM 721 O O . PRO A 1 94 ? 0.439 2.881 -17.933 1.00 95.19 94 PRO A O 1
ATOM 724 N N . PRO A 1 95 ? 2.575 2.187 -17.770 1.00 96.38 95 PRO A N 1
ATOM 725 C CA . PRO A 1 95 ? 3.099 3.295 -18.553 1.00 96.38 95 PRO A CA 1
ATOM 726 C C . PRO A 1 95 ? 2.579 3.238 -19.992 1.00 96.38 95 PRO A C 1
ATOM 728 O O . PRO A 1 95 ? 2.485 2.164 -20.587 1.00 96.38 95 PRO A O 1
ATOM 731 N N . ARG A 1 96 ? 2.288 4.411 -20.566 1.00 95.31 96 ARG A N 1
ATOM 732 C CA . ARG A 1 96 ? 1.865 4.548 -21.970 1.00 95.31 96 ARG A CA 1
ATOM 733 C C . ARG A 1 96 ? 2.884 3.972 -22.944 1.00 95.31 96 ARG A C 1
ATOM 735 O O . ARG A 1 96 ? 2.504 3.414 -23.968 1.00 95.31 96 ARG A O 1
ATOM 742 N N . ASP A 1 97 ? 4.165 4.136 -22.632 1.00 95.69 97 ASP A N 1
ATOM 743 C CA . ASP A 1 97 ? 5.261 3.557 -23.392 1.00 95.69 97 ASP A CA 1
ATOM 744 C C . ASP A 1 97 ? 6.090 2.636 -22.495 1.00 95.69 97 ASP A C 1
ATOM 746 O O . ASP A 1 97 ? 6.717 3.082 -21.536 1.00 95.69 97 ASP A O 1
ATOM 750 N N . THR A 1 98 ? 6.120 1.344 -22.821 1.00 96.06 98 THR A N 1
ATOM 751 C CA . THR A 1 98 ? 6.939 0.349 -22.112 1.00 96.06 98 THR A CA 1
ATOM 752 C C . THR A 1 98 ? 8.385 0.300 -22.612 1.00 96.06 98 THR A C 1
ATOM 754 O O . THR A 1 98 ? 9.199 -0.476 -22.105 1.00 96.06 98 THR A O 1
ATOM 757 N N . GLY A 1 99 ? 8.709 1.092 -23.639 1.00 94.50 99 GLY A N 1
ATOM 758 C CA . GLY A 1 99 ? 10.011 1.102 -24.291 1.00 94.50 99 GLY A CA 1
ATOM 759 C C . GLY A 1 99 ? 10.274 -0.133 -25.153 1.00 94.50 99 GLY A C 1
ATOM 760 O O . GLY A 1 99 ? 11.428 -0.431 -25.462 1.00 94.50 99 GLY A O 1
ATOM 761 N N . GLY A 1 100 ? 9.211 -0.850 -25.536 1.00 95.12 100 GLY A N 1
ATOM 762 C CA . GLY A 1 100 ? 9.273 -2.040 -26.385 1.00 95.12 100 GLY A CA 1
ATOM 763 C C . GLY A 1 100 ? 9.567 -3.343 -25.638 1.00 95.12 100 GLY A C 1
ATOM 764 O O . GLY A 1 100 ? 9.899 -4.336 -26.281 1.00 95.12 100 GLY A O 1
ATOM 765 N N . ARG A 1 101 ? 9.448 -3.360 -24.303 1.00 95.25 101 ARG A N 1
ATOM 766 C CA . ARG A 1 101 ? 9.644 -4.566 -23.484 1.00 95.25 101 ARG A CA 1
ATOM 767 C C . ARG A 1 101 ? 8.399 -4.939 -22.679 1.00 95.25 101 ARG A C 1
ATOM 769 O O . ARG A 1 101 ? 7.542 -4.096 -22.416 1.00 95.25 101 ARG A O 1
ATOM 776 N N . GLY A 1 102 ? 8.315 -6.216 -22.304 1.00 94.50 102 GLY A N 1
ATOM 777 C CA . GLY A 1 102 ? 7.256 -6.784 -21.456 1.00 94.50 102 GLY A CA 1
ATOM 778 C C . GLY A 1 102 ? 7.700 -7.109 -20.025 1.00 94.50 102 GLY A C 1
ATOM 779 O O . GLY A 1 102 ? 6.876 -7.501 -19.210 1.00 94.50 102 GLY A O 1
ATOM 780 N N . ASP A 1 103 ? 8.982 -6.932 -19.704 1.00 95.88 103 ASP A N 1
ATOM 781 C CA . ASP A 1 103 ? 9.576 -7.137 -18.376 1.00 95.88 103 ASP A CA 1
ATOM 782 C C . ASP A 1 103 ? 9.468 -5.877 -17.497 1.00 95.88 103 ASP A C 1
ATOM 784 O O . ASP A 1 103 ? 10.384 -5.536 -16.747 1.00 95.88 103 ASP A O 1
ATOM 788 N N . VAL A 1 104 ? 8.346 -5.160 -17.614 1.00 96.56 104 VAL A N 1
ATOM 789 C CA . VAL A 1 104 ? 8.108 -3.931 -16.855 1.00 96.56 104 VAL A CA 1
ATOM 790 C C . VAL A 1 104 ? 7.807 -4.271 -15.396 1.00 96.56 104 VAL A C 1
ATOM 792 O O . VAL A 1 104 ? 6.941 -5.092 -15.099 1.00 96.56 104 VAL A O 1
ATOM 795 N N . THR A 1 105 ? 8.504 -3.606 -14.482 1.00 97.50 105 THR A N 1
ATOM 796 C CA . THR A 1 105 ? 8.310 -3.694 -13.032 1.00 97.50 105 THR A CA 1
ATOM 797 C C . THR A 1 105 ? 8.184 -2.304 -12.421 1.00 97.50 105 THR A C 1
ATOM 799 O O . THR A 1 105 ? 8.536 -1.307 -13.050 1.00 97.50 105 THR A O 1
ATOM 802 N N . TYR A 1 106 ? 7.674 -2.222 -11.195 1.00 97.56 106 TYR A N 1
ATOM 803 C CA . TYR A 1 106 ? 7.430 -0.959 -10.504 1.00 97.56 106 TYR A CA 1
ATOM 804 C C . TYR A 1 106 ? 8.197 -0.861 -9.188 1.00 97.56 106 TYR A C 1
ATOM 806 O O . TYR A 1 106 ? 8.366 -1.851 -8.468 1.00 97.56 106 TYR A O 1
ATOM 814 N N . SER A 1 107 ? 8.611 0.359 -8.864 1.00 96.75 107 SER A N 1
ATOM 815 C CA . SER A 1 107 ? 9.323 0.703 -7.634 1.00 96.75 107 SER A CA 1
ATOM 816 C C . SER A 1 107 ? 8.695 1.932 -6.983 1.00 96.75 107 SER A C 1
ATOM 818 O O . SER A 1 107 ? 8.319 2.878 -7.678 1.00 96.75 107 SER A O 1
ATOM 820 N N . ILE A 1 108 ? 8.571 1.918 -5.651 1.00 95.88 108 ILE A N 1
ATOM 821 C CA . ILE A 1 108 ? 7.948 3.001 -4.881 1.00 95.88 108 ILE A CA 1
ATOM 822 C C . ILE A 1 108 ? 8.964 3.653 -3.951 1.00 95.88 108 ILE A C 1
ATOM 824 O O . ILE A 1 108 ? 9.550 3.022 -3.071 1.00 95.88 108 ILE A O 1
ATOM 828 N N . HIS A 1 109 ? 9.098 4.965 -4.095 1.00 94.50 109 HIS A N 1
ATOM 829 C CA . HIS A 1 109 ? 9.916 5.827 -3.256 1.00 94.50 109 HIS A CA 1
ATOM 830 C C . HIS A 1 109 ? 9.027 6.583 -2.278 1.00 94.50 109 HIS A C 1
ATOM 832 O O . HIS A 1 109 ? 8.113 7.298 -2.680 1.00 94.50 109 HIS A O 1
ATOM 838 N N . CYS A 1 110 ? 9.304 6.441 -0.985 1.00 92.94 110 CYS A N 1
ATOM 839 C CA . CYS A 1 110 ? 8.558 7.121 0.068 1.00 92.94 110 CYS A CA 1
ATOM 840 C C . CYS A 1 110 ? 9.370 8.285 0.630 1.00 92.94 110 CYS A C 1
ATOM 842 O O . CYS A 1 110 ? 10.507 8.106 1.088 1.00 92.94 110 CYS A O 1
ATOM 844 N N . ARG A 1 111 ? 8.759 9.470 0.656 1.00 92.00 111 ARG A N 1
ATOM 845 C CA . ARG A 1 111 ? 9.280 10.644 1.358 1.00 92.00 111 ARG A CA 1
ATOM 846 C C . ARG A 1 111 ? 8.298 11.091 2.431 1.00 92.00 111 ARG A C 1
ATOM 848 O O . ARG A 1 111 ? 7.099 11.157 2.192 1.00 92.00 111 ARG A O 1
ATOM 855 N N . LYS A 1 112 ? 8.822 11.417 3.606 1.00 88.19 112 LYS A N 1
ATOM 856 C CA . LYS A 1 112 ? 8.094 12.012 4.723 1.00 88.19 112 LYS A CA 1
ATOM 857 C C . LYS A 1 112 ? 8.463 13.489 4.812 1.00 88.19 112 LYS A C 1
ATOM 859 O O . LYS A 1 112 ? 9.643 13.816 4.946 1.00 88.19 112 LYS A O 1
ATOM 864 N N . CYS A 1 113 ? 7.468 14.363 4.783 1.00 84.12 113 CYS A N 1
ATOM 865 C CA . CYS A 1 113 ? 7.623 15.798 4.987 1.00 84.12 113 CYS A CA 1
ATOM 866 C C . CYS A 1 113 ? 7.184 16.202 6.401 1.00 84.12 113 CYS A C 1
ATOM 868 O O . CYS A 1 113 ? 6.182 15.712 6.919 1.00 84.12 113 CYS A O 1
ATOM 870 N N . SER A 1 114 ? 7.953 17.097 7.026 1.00 71.62 114 SER A N 1
ATOM 871 C CA . SER A 1 114 ? 7.607 17.743 8.301 1.00 71.62 114 SER A CA 1
ATOM 872 C C . SER A 1 114 ? 6.364 18.633 8.159 1.00 71.62 114 SER A C 1
ATOM 874 O O . SER A 1 114 ? 6.071 19.072 7.048 1.00 71.62 114 SER A O 1
ATOM 876 N N . GLU A 1 115 ? 5.681 18.950 9.270 1.00 61.16 115 GLU A N 1
ATOM 877 C CA . GLU A 1 115 ? 4.461 19.790 9.287 1.00 61.16 115 GLU A CA 1
ATOM 878 C C . GLU A 1 115 ? 4.623 21.116 8.518 1.00 61.16 115 GLU A C 1
ATOM 880 O O . GLU A 1 115 ? 3.731 21.499 7.770 1.00 61.16 115 GLU A O 1
ATOM 885 N N . ASP A 1 116 ? 5.788 21.768 8.605 1.00 64.69 116 ASP A N 1
ATOM 886 C CA . ASP A 1 116 ? 6.068 23.028 7.896 1.00 64.69 116 ASP A CA 1
ATOM 887 C C . ASP A 1 116 ? 6.296 22.866 6.378 1.00 64.69 116 ASP A C 1
ATOM 889 O O . ASP A 1 116 ? 6.617 23.835 5.690 1.00 64.69 116 ASP A O 1
ATOM 893 N N . GLY A 1 117 ? 6.277 21.636 5.848 1.00 64.75 117 GLY A N 1
ATOM 894 C CA . GLY A 1 117 ? 6.571 21.303 4.445 1.00 64.75 117 GLY A CA 1
ATOM 895 C C . GLY A 1 117 ? 8.027 21.531 4.005 1.00 64.75 117 GLY A C 1
ATOM 896 O O . GLY A 1 117 ? 8.418 21.123 2.916 1.00 64.75 117 GLY A O 1
ATOM 897 N N . ARG A 1 118 ? 8.861 22.155 4.848 1.00 68.38 118 ARG A N 1
ATOM 898 C CA . ARG A 1 118 ? 10.223 22.608 4.504 1.00 68.38 118 ARG A CA 1
ATOM 899 C C . ARG A 1 118 ? 11.310 21.537 4.599 1.00 68.38 118 ARG A C 1
ATOM 901 O O . ARG A 1 118 ? 12.383 21.715 4.031 1.00 68.38 118 ARG A O 1
ATOM 908 N N . LYS A 1 119 ? 11.069 20.441 5.323 1.00 78.00 119 LYS A N 1
ATOM 909 C CA . LYS A 1 119 ? 12.028 19.336 5.486 1.00 78.00 119 LYS A CA 1
ATOM 910 C C . LYS A 1 119 ? 11.369 18.023 5.084 1.00 78.00 119 LYS A C 1
ATOM 912 O O . LYS A 1 119 ? 10.551 17.499 5.836 1.00 78.00 119 LYS A O 1
ATOM 917 N N . CYS A 1 120 ? 11.734 17.508 3.910 1.00 87.31 120 CYS A N 1
ATOM 918 C CA . CYS A 1 120 ? 11.261 16.226 3.391 1.00 87.31 120 CYS A CA 1
ATOM 919 C C . CYS A 1 120 ? 12.423 15.234 3.267 1.00 87.31 120 CYS A C 1
ATOM 921 O O . CYS A 1 120 ? 13.344 15.444 2.473 1.00 87.31 120 CYS A O 1
ATOM 923 N N . GLY A 1 121 ? 12.365 14.146 4.033 1.00 89.44 121 GLY A N 1
ATOM 924 C CA . GLY A 1 121 ? 13.366 13.078 4.047 1.00 89.44 121 GLY A CA 1
ATOM 925 C C . GLY A 1 121 ? 12.805 11.743 3.549 1.00 89.44 121 GLY A C 1
ATOM 926 O O . GLY A 1 121 ? 11.594 11.623 3.368 1.00 89.44 121 GLY A O 1
ATOM 927 N N . PRO A 1 122 ? 13.656 10.735 3.303 1.00 91.12 122 PRO A N 1
ATOM 928 C CA . PRO A 1 122 ? 13.194 9.374 3.043 1.00 91.12 122 PRO A CA 1
ATOM 929 C C . PRO A 1 122 ? 12.458 8.809 4.268 1.00 91.12 122 PRO A C 1
ATOM 931 O O . PRO A 1 122 ? 12.789 9.144 5.404 1.00 91.12 122 PRO A O 1
ATOM 934 N N . CYS A 1 123 ? 11.470 7.940 4.047 1.00 85.75 123 CYS A N 1
ATOM 935 C CA . CYS A 1 123 ? 10.660 7.375 5.136 1.00 85.75 123 CYS A CA 1
ATOM 936 C C . CYS A 1 123 ? 11.406 6.381 6.049 1.00 85.75 123 CYS A C 1
ATOM 938 O O . CYS A 1 123 ? 10.914 6.080 7.136 1.00 85.75 123 CYS A O 1
ATOM 940 N N . GLY A 1 124 ? 12.575 5.878 5.636 1.00 81.81 124 GLY A N 1
ATOM 941 C CA . GLY A 1 124 ? 13.316 4.849 6.374 1.00 81.81 124 GLY A CA 1
ATOM 942 C C . GLY A 1 124 ? 12.550 3.523 6.453 1.00 81.81 124 GLY A C 1
ATOM 943 O O . GLY A 1 124 ? 11.771 3.208 5.559 1.00 81.81 124 GLY A O 1
ATOM 944 N N . SER A 1 125 ? 12.756 2.764 7.532 1.00 74.75 125 SER A N 1
ATOM 945 C CA .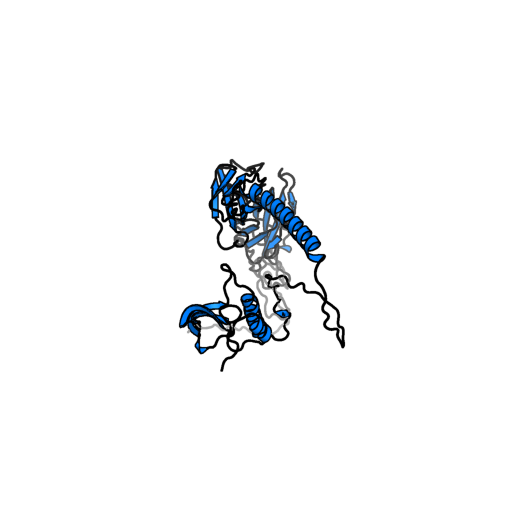 SER A 1 125 ? 12.128 1.455 7.783 1.00 74.75 125 SER A CA 1
ATOM 946 C C . SER A 1 125 ? 10.770 1.532 8.497 1.00 74.75 125 SER A C 1
ATOM 948 O O . SER A 1 125 ? 10.354 0.556 9.109 1.00 74.75 125 SER A O 1
ATOM 950 N N . GLY A 1 126 ? 10.119 2.700 8.503 1.00 74.69 126 GLY A N 1
ATOM 951 C CA . GLY A 1 126 ? 8.829 2.883 9.174 1.00 74.69 126 GLY A CA 1
ATOM 952 C C . GLY A 1 126 ? 7.673 2.234 8.406 1.00 74.69 126 GLY A C 1
ATOM 953 O O . GLY A 1 126 ? 7.069 1.302 8.923 1.00 74.69 126 GLY A O 1
ATOM 954 N N . PRO A 1 127 ? 7.369 2.701 7.179 1.00 86.56 127 PRO A N 1
ATOM 955 C CA . PRO A 1 127 ? 6.274 2.151 6.389 1.00 86.56 127 PRO A CA 1
ATOM 956 C C . PRO A 1 127 ? 6.571 0.732 5.908 1.00 86.56 127 PRO A C 1
ATOM 958 O O . PRO A 1 127 ? 7.657 0.463 5.388 1.00 86.56 127 PRO A O 1
ATOM 961 N N . HIS A 1 128 ? 5.578 -0.146 6.003 1.00 87.62 128 HIS A N 1
ATOM 962 C CA . HIS A 1 128 ? 5.664 -1.517 5.514 1.00 87.62 128 HIS A CA 1
ATOM 963 C C . HIS A 1 128 ? 4.872 -1.678 4.208 1.00 87.62 128 HIS A C 1
ATOM 965 O O . HIS A 1 128 ? 3.746 -1.199 4.091 1.00 87.62 128 HIS A O 1
ATOM 971 N N . PHE A 1 129 ? 5.472 -2.327 3.204 1.00 92.81 129 PHE A N 1
ATOM 972 C CA . PHE A 1 129 ? 4.927 -2.432 1.845 1.00 92.81 129 PHE A CA 1
ATOM 973 C C . PHE A 1 129 ? 4.550 -3.874 1.516 1.00 92.81 129 PHE A C 1
ATOM 975 O O . PHE A 1 129 ? 5.410 -4.753 1.482 1.00 92.81 129 PHE A O 1
ATOM 982 N N . VAL A 1 130 ? 3.281 -4.098 1.185 1.00 92.44 130 VAL A N 1
ATOM 983 C CA . VAL A 1 130 ? 2.734 -5.406 0.817 1.00 92.44 130 VAL A CA 1
ATOM 984 C C . VAL A 1 130 ? 2.317 -5.386 -0.660 1.00 92.44 130 VAL A C 1
ATOM 986 O O . VAL A 1 130 ? 1.518 -4.531 -1.049 1.00 92.44 130 VAL A O 1
ATOM 989 N N . PRO A 1 131 ? 2.819 -6.310 -1.507 1.00 93.88 131 PRO A N 1
ATOM 990 C CA . PRO A 1 131 ? 3.679 -7.452 -1.165 1.00 93.88 131 PRO A CA 1
ATOM 991 C C . PRO A 1 131 ? 5.177 -7.120 -1.034 1.00 93.88 131 PRO A C 1
ATOM 993 O O . PRO A 1 131 ? 5.913 -7.901 -0.441 1.00 93.88 131 PRO A O 1
ATOM 996 N N . ARG A 1 132 ? 5.648 -6.021 -1.637 1.00 94.69 132 ARG A N 1
ATOM 997 C CA . ARG A 1 132 ? 7.040 -5.535 -1.570 1.00 94.69 132 ARG A CA 1
ATOM 998 C C . ARG A 1 132 ? 7.111 -4.077 -2.037 1.00 94.69 132 ARG A C 1
ATOM 1000 O O . ARG A 1 132 ? 6.196 -3.613 -2.707 1.00 94.69 132 ARG A O 1
ATOM 1007 N N . GLN A 1 133 ? 8.201 -3.372 -1.737 1.00 94.81 133 GLN A N 1
ATOM 1008 C CA . GLN A 1 133 ? 8.388 -1.969 -2.144 1.00 94.81 133 GLN A CA 1
ATOM 1009 C C . GLN A 1 133 ? 8.966 -1.799 -3.565 1.00 94.81 133 GLN A C 1
ATOM 1011 O O . GLN A 1 133 ? 8.655 -0.826 -4.254 1.00 94.81 133 GLN A O 1
ATOM 1016 N N . PHE A 1 134 ? 9.810 -2.736 -4.002 1.00 95.25 134 PHE A N 1
ATOM 1017 C CA . PHE A 1 134 ? 10.556 -2.664 -5.263 1.00 95.25 134 PHE A CA 1
ATOM 1018 C C . PHE A 1 134 ? 10.345 -3.924 -6.102 1.00 95.25 134 PHE A C 1
ATOM 1020 O O . PHE A 1 134 ? 10.152 -5.012 -5.552 1.00 95.25 134 PHE A O 1
ATOM 1027 N N . GLY A 1 135 ? 10.419 -3.791 -7.428 1.00 95.06 135 GLY A N 1
ATOM 1028 C CA . GLY A 1 135 ? 10.292 -4.923 -8.352 1.00 95.06 135 GLY A CA 1
ATOM 1029 C C . GLY A 1 135 ? 8.894 -5.546 -8.348 1.00 95.06 135 GLY A C 1
ATOM 1030 O O . GLY A 1 135 ? 8.750 -6.769 -8.389 1.00 95.06 135 GLY A O 1
ATOM 1031 N N . LEU A 1 136 ? 7.858 -4.719 -8.226 1.00 96.88 136 LEU A N 1
ATOM 1032 C CA . LEU A 1 136 ? 6.465 -5.152 -8.310 1.00 96.88 136 LEU A CA 1
ATOM 1033 C C . LEU A 1 136 ? 6.097 -5.461 -9.761 1.00 96.88 136 LEU A C 1
ATOM 1035 O O . LEU A 1 136 ? 6.391 -4.671 -10.651 1.00 96.88 136 LEU A O 1
ATOM 1039 N N . SER A 1 137 ? 5.414 -6.579 -9.993 1.00 94.25 137 SER A N 1
ATOM 1040 C CA . SER A 1 137 ? 4.858 -6.931 -11.307 1.00 94.25 137 SER A CA 1
ATOM 1041 C C . SER A 1 137 ? 3.446 -6.383 -11.523 1.00 94.25 137 SER A C 1
ATOM 1043 O O . SER A 1 137 ? 3.028 -6.179 -12.659 1.00 94.25 137 SER A O 1
ATOM 1045 N N . LEU A 1 138 ? 2.704 -6.146 -10.437 1.00 95.00 138 LEU A N 1
ATOM 1046 C CA . LEU A 1 138 ? 1.345 -5.614 -10.469 1.00 95.00 138 LEU A CA 1
ATOM 1047 C C . LEU A 1 138 ? 1.341 -4.124 -10.107 1.00 95.00 138 LEU A C 1
ATOM 1049 O O . LEU A 1 138 ? 2.110 -3.714 -9.232 1.00 95.00 138 LEU A O 1
ATOM 1053 N N . PRO A 1 139 ? 0.457 -3.316 -10.718 1.00 94.56 139 PRO A N 1
ATOM 1054 C CA . PRO A 1 139 ? 0.400 -1.880 -10.483 1.00 94.56 139 PRO A CA 1
ATOM 1055 C C . PRO A 1 139 ? -0.420 -1.530 -9.225 1.00 94.56 139 PRO A C 1
ATOM 1057 O O . PRO A 1 139 ? -1.350 -0.723 -9.261 1.00 94.56 139 PRO A O 1
ATOM 1060 N N . LYS A 1 140 ? -0.116 -2.210 -8.115 1.00 94.12 140 LYS A N 1
ATOM 1061 C CA . LYS A 1 140 ? -0.809 -2.082 -6.832 1.00 94.12 140 LYS A CA 1
ATOM 1062 C C . LYS A 1 140 ? 0.135 -2.396 -5.677 1.00 94.12 140 LYS A C 1
ATOM 1064 O O . LYS A 1 140 ? 0.839 -3.405 -5.711 1.00 94.12 140 LYS A O 1
ATOM 1069 N N . VAL A 1 141 ? 0.100 -1.577 -4.629 1.00 95.19 141 VAL A N 1
ATOM 1070 C CA . VAL A 1 141 ? 0.793 -1.848 -3.362 1.00 95.19 141 VAL A CA 1
ATOM 1071 C C . VAL A 1 141 ? -0.024 -1.320 -2.187 1.00 95.19 141 VAL A C 1
ATOM 1073 O O . VAL A 1 141 ? -0.632 -0.253 -2.269 1.00 95.19 141 VAL A O 1
ATOM 1076 N N . GLN A 1 142 ? -0.038 -2.062 -1.085 1.00 91.38 142 GLN A N 1
ATOM 1077 C CA . GLN A 1 142 ? -0.601 -1.601 0.179 1.00 91.38 142 GLN A CA 1
ATOM 1078 C C . GLN A 1 142 ? 0.533 -1.180 1.113 1.00 91.38 142 GLN A C 1
ATOM 1080 O O . GLN A 1 142 ? 1.525 -1.892 1.257 1.00 91.38 142 GLN A O 1
ATOM 1085 N N . VAL A 1 143 ? 0.383 -0.018 1.741 1.00 91.19 143 VAL A N 1
ATOM 1086 C CA . VAL A 1 143 ? 1.343 0.576 2.668 1.00 91.19 143 VAL A CA 1
ATOM 1087 C C . VAL A 1 143 ? 0.712 0.651 4.055 1.00 91.19 143 VAL A C 1
ATOM 1089 O O . VAL A 1 143 ? -0.350 1.253 4.223 1.00 91.19 143 VAL A O 1
ATOM 1092 N N . THR A 1 144 ? 1.354 0.040 5.044 1.00 85.44 144 THR A N 1
ATOM 1093 C CA . THR A 1 144 ? 0.938 0.031 6.454 1.00 85.44 144 THR A CA 1
ATOM 1094 C C . THR A 1 144 ? 1.967 0.747 7.329 1.00 85.44 144 THR A C 1
ATOM 1096 O O . THR A 1 144 ? 3.008 1.192 6.841 1.00 85.44 144 THR A O 1
ATOM 1099 N N . ASP A 1 145 ? 1.657 0.889 8.621 1.00 79.25 145 ASP A N 1
ATOM 1100 C CA . ASP A 1 145 ? 2.572 1.427 9.644 1.00 79.25 145 ASP A CA 1
ATOM 1101 C C . ASP A 1 145 ? 3.025 2.871 9.374 1.00 79.25 145 ASP A C 1
ATOM 1103 O O . ASP A 1 145 ? 4.134 3.307 9.697 1.00 79.25 145 ASP A O 1
ATOM 1107 N N . LEU A 1 146 ? 2.126 3.650 8.769 1.00 79.81 146 LEU A N 1
ATOM 1108 C CA . LEU A 1 146 ? 2.323 5.075 8.559 1.00 79.81 146 LEU A CA 1
ATOM 1109 C C . LEU A 1 146 ? 2.116 5.835 9.868 1.00 79.81 146 LEU A C 1
ATOM 1111 O O . LEU A 1 146 ? 1.168 5.596 10.613 1.00 79.81 146 LEU A O 1
ATOM 1115 N N . GLN A 1 147 ? 2.987 6.805 10.127 1.00 71.94 147 GLN A N 1
ATOM 1116 C CA . GLN A 1 147 ? 2.852 7.664 11.298 1.00 71.94 147 GLN A CA 1
ATOM 1117 C C . GLN A 1 147 ? 1.644 8.579 11.114 1.00 71.94 147 GLN A C 1
ATOM 1119 O O . GLN A 1 147 ? 1.441 9.122 10.027 1.00 71.94 147 GLN A O 1
ATOM 1124 N N . ALA A 1 148 ? 0.857 8.774 12.170 1.00 67.88 148 ALA A N 1
ATOM 1125 C CA . ALA A 1 148 ? -0.222 9.757 12.172 1.00 67.88 148 ALA A CA 1
ATOM 1126 C C . ALA A 1 148 ? 0.331 11.181 11.957 1.00 67.88 148 ALA A C 1
ATOM 1128 O O . ALA A 1 148 ? 1.510 11.445 12.216 1.00 67.88 148 ALA A O 1
ATOM 1129 N N . HIS A 1 149 ? -0.516 12.100 11.487 1.00 67.94 149 HIS A N 1
ATOM 1130 C CA . HIS A 1 149 ? -0.187 13.530 11.341 1.00 67.94 149 HIS A CA 1
ATOM 1131 C C . HIS A 1 149 ? 0.987 13.819 10.413 1.00 67.94 149 HIS A C 1
ATOM 1133 O O . HIS A 1 149 ? 1.731 14.779 10.605 1.00 67.94 149 HIS A O 1
ATOM 1139 N N . THR A 1 150 ? 1.206 12.953 9.433 1.00 74.38 150 THR A N 1
ATOM 1140 C CA . THR A 1 150 ? 2.403 13.007 8.615 1.00 74.38 150 THR A CA 1
ATOM 1141 C C . THR A 1 150 ? 2.028 13.107 7.147 1.00 74.38 150 THR A C 1
ATOM 1143 O O . THR A 1 150 ? 1.229 12.329 6.626 1.00 74.38 150 THR A O 1
ATOM 1146 N N . ASN A 1 151 ? 2.655 14.066 6.467 1.00 83.12 151 ASN A N 1
ATOM 1147 C CA . ASN A 1 151 ? 2.568 14.198 5.023 1.00 83.12 151 ASN A CA 1
ATOM 1148 C C . ASN A 1 151 ? 3.575 13.250 4.378 1.00 83.12 151 ASN A C 1
ATOM 1150 O O . ASN A 1 151 ? 4.790 13.451 4.464 1.00 83.12 151 ASN A O 1
ATOM 1154 N N . TYR A 1 152 ? 3.051 12.216 3.737 1.00 86.12 152 TYR A N 1
ATOM 1155 C CA . TYR A 1 152 ? 3.807 11.282 2.927 1.00 86.12 152 TYR A CA 1
ATOM 1156 C C . TYR A 1 152 ? 3.653 11.620 1.446 1.00 86.12 152 TYR A C 1
ATOM 1158 O O . TYR A 1 152 ? 2.569 11.940 0.965 1.00 86.12 152 TYR A O 1
ATOM 1166 N N . THR A 1 153 ? 4.749 11.504 0.712 1.00 91.12 153 THR A N 1
ATOM 1167 C CA . THR A 1 153 ? 4.777 11.575 -0.745 1.00 91.12 153 THR A CA 1
ATOM 1168 C C . THR A 1 153 ? 5.294 10.243 -1.253 1.00 91.12 153 THR A C 1
ATOM 1170 O O . THR A 1 153 ? 6.432 9.864 -0.965 1.00 91.12 153 THR A O 1
ATOM 1173 N N . PHE A 1 154 ? 4.451 9.535 -1.996 1.00 93.19 154 PHE A N 1
ATOM 1174 C CA . PHE A 1 154 ? 4.819 8.291 -2.656 1.00 93.19 154 PHE A CA 1
ATOM 1175 C C . PHE A 1 154 ? 5.064 8.580 -4.126 1.00 93.19 154 PHE A C 1
ATOM 1177 O O . PHE A 1 154 ? 4.155 9.018 -4.830 1.00 93.19 154 PHE A O 1
ATOM 1184 N N . SER A 1 155 ? 6.289 8.344 -4.578 1.00 94.62 155 SER A N 1
ATOM 1185 C CA . SER A 1 155 ? 6.692 8.492 -5.971 1.00 94.62 155 SER A CA 1
ATOM 1186 C C . SER A 1 155 ? 6.911 7.112 -6.576 1.00 94.62 155 SER A C 1
ATOM 1188 O O . SER A 1 155 ? 7.737 6.344 -6.091 1.00 94.62 155 SER A O 1
ATOM 1190 N N . MET A 1 156 ? 6.162 6.789 -7.621 1.00 95.50 156 MET A N 1
ATOM 1191 C CA . MET A 1 156 ? 6.220 5.511 -8.323 1.00 95.50 156 MET A CA 1
ATOM 1192 C C . MET A 1 156 ? 6.975 5.677 -9.638 1.00 95.50 156 MET A C 1
ATOM 1194 O O . MET A 1 156 ? 6.783 6.666 -10.349 1.00 95.50 156 MET A O 1
ATOM 1198 N N . GLU A 1 157 ? 7.790 4.690 -9.979 1.00 96.38 157 GLU A N 1
ATOM 1199 C CA . GLU A 1 157 ? 8.480 4.602 -11.264 1.00 96.38 157 GLU A CA 1
ATOM 1200 C C . GLU A 1 157 ? 8.256 3.235 -11.912 1.00 96.38 157 GLU A C 1
ATOM 1202 O O . GLU A 1 157 ? 8.049 2.233 -11.222 1.00 96.38 157 GLU A O 1
ATOM 1207 N N . ALA A 1 158 ? 8.300 3.209 -13.244 1.00 97.50 158 ALA A N 1
ATOM 1208 C CA . ALA A 1 158 ? 8.323 1.986 -14.033 1.00 97.50 158 ALA A CA 1
ATOM 1209 C C . ALA A 1 158 ? 9.756 1.713 -14.505 1.00 97.50 158 ALA A C 1
ATOM 1211 O O . ALA A 1 158 ? 10.487 2.630 -14.877 1.00 97.50 158 ALA A O 1
ATOM 1212 N N . LEU A 1 159 ? 10.145 0.444 -14.497 1.00 96.81 159 LEU A N 1
ATOM 1213 C CA . LEU A 1 159 ? 11.481 -0.050 -14.809 1.00 96.81 159 LEU A CA 1
ATOM 1214 C C . LEU A 1 159 ? 11.374 -1.234 -15.766 1.00 96.81 159 LEU A C 1
ATOM 1216 O O . LEU A 1 159 ? 10.416 -1.990 -15.701 1.00 96.81 159 LEU A O 1
ATOM 1220 N N . ASN A 1 160 ? 12.362 -1.423 -16.628 1.00 96.00 160 ASN A N 1
ATOM 1221 C CA . ASN A 1 160 ? 12.515 -2.593 -17.495 1.00 96.00 160 ASN A CA 1
ATOM 1222 C C . ASN A 1 160 ? 14.000 -2.993 -17.582 1.00 96.00 160 ASN A C 1
ATOM 1224 O O . ASN A 1 160 ? 14.858 -2.288 -17.043 1.00 96.00 160 ASN A O 1
ATOM 1228 N N . GLY A 1 161 ? 14.324 -4.079 -18.293 1.00 95.56 161 GLY A N 1
ATOM 1229 C CA . GLY A 1 161 ? 15.685 -4.635 -18.354 1.00 95.56 161 GLY A CA 1
ATOM 1230 C C . GLY A 1 161 ? 16.791 -3.703 -18.877 1.00 95.56 161 GLY A C 1
ATOM 1231 O O . GLY A 1 161 ? 17.967 -4.018 -18.728 1.00 95.56 161 GLY A O 1
ATOM 1232 N N . VAL A 1 162 ? 16.448 -2.551 -19.465 1.00 96.44 162 VAL A N 1
ATOM 1233 C CA . VAL A 1 162 ? 17.419 -1.557 -19.963 1.00 96.44 162 VAL A CA 1
ATOM 1234 C C . VAL A 1 162 ? 17.435 -0.254 -19.169 1.00 96.44 162 VAL A C 1
ATOM 1236 O O . VAL A 1 162 ? 18.192 0.661 -19.492 1.00 96.44 162 VAL A O 1
ATOM 1239 N N . SER A 1 163 ? 16.611 -0.143 -18.127 1.00 96.00 163 SER A N 1
ATOM 1240 C CA . SER A 1 163 ? 16.446 1.105 -17.376 1.00 96.00 163 SER A CA 1
ATOM 1241 C C . SER A 1 163 ? 17.730 1.563 -16.680 1.00 96.00 163 SER A C 1
ATOM 1243 O O . SER A 1 163 ? 17.966 2.763 -16.594 1.00 96.00 163 SER A O 1
ATOM 1245 N N . ASP A 1 164 ? 18.585 0.631 -16.256 1.00 94.62 164 ASP A N 1
ATOM 1246 C CA . ASP A 1 164 ? 19.853 0.937 -15.577 1.00 94.62 164 ASP A CA 1
ATOM 1247 C C . ASP A 1 164 ? 20.988 1.316 -16.542 1.00 94.62 164 ASP A C 1
ATOM 1249 O O . ASP A 1 164 ? 22.009 1.855 -16.121 1.00 94.62 164 ASP A O 1
ATOM 1253 N N . LEU A 1 165 ? 20.807 1.070 -17.845 1.00 95.81 165 LEU A N 1
ATOM 1254 C CA . LEU A 1 165 ? 21.778 1.414 -18.890 1.00 95.81 165 LEU A CA 1
ATOM 1255 C C . LEU A 1 165 ? 21.620 2.860 -19.375 1.00 95.81 165 LEU A C 1
ATOM 1257 O O . LEU A 1 165 ? 22.521 3.412 -20.012 1.00 95.81 165 LEU A O 1
ATOM 1261 N N . SER A 1 166 ? 20.468 3.474 -19.098 1.00 94.81 166 SER A N 1
ATOM 1262 C CA . SER A 1 166 ? 20.184 4.833 -19.532 1.00 94.81 166 SER A CA 1
ATOM 1263 C C . SER A 1 166 ? 20.723 5.865 -18.537 1.00 94.81 166 SER A C 1
ATOM 1265 O O . SER A 1 166 ? 20.415 5.790 -17.349 1.00 94.81 166 SER A O 1
ATOM 1267 N N . PRO A 1 167 ? 21.445 6.901 -19.001 1.00 93.12 167 PRO A N 1
ATOM 1268 C CA . PRO A 1 167 ? 21.857 8.023 -18.164 1.00 93.12 167 PRO A CA 1
ATOM 1269 C C . PRO A 1 167 ? 20.717 9.029 -17.929 1.00 93.12 167 PRO A C 1
ATOM 1271 O O . PRO A 1 167 ? 20.893 10.004 -17.200 1.00 93.12 167 PRO A O 1
ATOM 1274 N N . THR A 1 168 ? 19.565 8.858 -18.587 1.00 89.56 168 THR A N 1
ATOM 1275 C CA . THR A 1 168 ? 18.424 9.765 -18.427 1.00 89.56 168 THR A CA 1
ATOM 1276 C C . THR A 1 168 ? 17.797 9.604 -17.041 1.00 89.56 168 THR A C 1
ATOM 1278 O O . THR A 1 168 ? 17.547 8.466 -16.638 1.00 89.56 168 THR A O 1
ATOM 1281 N N . PRO A 1 169 ? 17.459 10.701 -16.339 1.00 90.69 169 PRO A N 1
ATOM 1282 C CA . PRO A 1 169 ? 16.745 10.622 -15.070 1.00 90.69 169 PRO A CA 1
ATOM 1283 C C . PRO A 1 169 ? 15.453 9.811 -15.197 1.00 90.69 169 PRO A C 1
ATOM 1285 O O . PRO A 1 169 ? 14.721 9.945 -16.182 1.00 90.69 169 PRO A O 1
ATOM 1288 N N . ARG A 1 170 ? 15.172 8.983 -14.187 1.00 90.81 170 ARG A N 1
ATOM 1289 C CA . ARG A 1 170 ? 13.946 8.183 -14.135 1.00 90.81 170 ARG A CA 1
ATOM 1290 C C . ARG A 1 170 ? 12.733 9.103 -14.031 1.00 90.81 170 ARG A C 1
ATOM 1292 O O . ARG A 1 170 ? 12.786 10.142 -13.373 1.00 90.81 170 ARG A O 1
ATOM 1299 N N . GLN A 1 171 ? 11.650 8.728 -14.703 1.00 91.81 171 GLN A N 1
ATOM 1300 C CA . GLN A 1 171 ? 10.397 9.476 -14.663 1.00 91.81 171 GLN A CA 1
ATOM 1301 C C . GLN A 1 171 ? 9.522 8.920 -13.542 1.00 91.81 171 GLN A C 1
ATOM 1303 O O . GLN A 1 171 ? 9.243 7.722 -13.509 1.00 91.81 171 GLN A O 1
ATOM 1308 N N . LEU A 1 172 ? 9.085 9.798 -12.639 1.00 94.50 172 LEU A N 1
ATOM 1309 C CA . LEU A 1 172 ? 8.265 9.426 -11.492 1.00 94.50 172 LEU A CA 1
ATOM 1310 C C . LEU A 1 172 ? 6.899 10.096 -11.569 1.00 94.50 172 LEU A C 1
ATOM 1312 O O . LEU A 1 172 ? 6.787 11.259 -11.957 1.00 94.50 172 LEU A O 1
ATOM 1316 N N . VAL A 1 173 ? 5.880 9.385 -11.102 1.00 93.94 173 VAL A N 1
ATOM 1317 C CA . VAL A 1 173 ? 4.565 9.953 -10.802 1.00 93.94 173 VAL A CA 1
ATOM 1318 C C . VAL A 1 173 ? 4.367 9.944 -9.290 1.00 93.94 173 VAL A C 1
ATOM 1320 O O . VAL A 1 173 ? 4.747 8.981 -8.632 1.00 93.94 173 VAL A O 1
ATOM 1323 N N . SER A 1 174 ? 3.847 11.028 -8.711 1.00 92.44 174 SER A N 1
ATOM 1324 C CA . SER A 1 174 ? 3.750 11.168 -7.251 1.00 92.44 174 SER A CA 1
ATOM 1325 C C . SER A 1 174 ? 2.320 11.371 -6.778 1.00 92.44 174 SER A C 1
ATOM 1327 O O . SER A 1 174 ? 1.544 12.067 -7.429 1.00 92.44 174 SER A O 1
ATOM 1329 N N . VAL A 1 175 ? 2.009 10.817 -5.609 1.00 87.50 175 VAL A N 1
ATOM 1330 C CA . VAL A 1 175 ? 0.781 11.092 -4.862 1.00 87.50 175 VAL A CA 1
ATOM 1331 C C . VAL A 1 175 ? 1.135 11.571 -3.458 1.00 87.50 175 VAL A C 1
ATOM 1333 O O . VAL A 1 175 ? 2.033 11.030 -2.807 1.00 87.50 175 VAL A O 1
ATOM 1336 N N . ASN A 1 176 ? 0.442 12.614 -3.008 1.00 87.50 176 ASN A N 1
ATOM 1337 C CA . ASN A 1 176 ? 0.611 13.182 -1.676 1.00 87.50 176 ASN A CA 1
ATOM 1338 C C . ASN A 1 176 ? -0.519 12.701 -0.778 1.00 87.50 176 ASN A C 1
ATOM 1340 O O . ASN A 1 176 ? -1.689 12.800 -1.139 1.00 87.50 176 ASN A O 1
ATOM 1344 N N . ILE A 1 177 ? -0.155 12.192 0.392 1.00 81.69 177 ILE A N 1
ATOM 1345 C CA . ILE A 1 177 ? -1.075 11.579 1.339 1.00 81.69 177 ILE A CA 1
ATOM 1346 C C . ILE A 1 177 ? -0.792 12.151 2.715 1.00 81.69 177 ILE A C 1
ATOM 1348 O O . ILE A 1 177 ? 0.311 12.028 3.242 1.00 81.69 177 ILE A O 1
ATOM 1352 N N . THR A 1 178 ? -1.809 12.757 3.309 1.00 73.81 178 THR A N 1
ATOM 1353 C CA . THR A 1 178 ? -1.761 13.220 4.692 1.00 73.81 178 THR A CA 1
ATOM 1354 C C . THR A 1 178 ? -2.467 12.195 5.559 1.00 73.81 178 THR A C 1
ATOM 1356 O O . THR A 1 178 ? -3.671 11.982 5.417 1.00 73.81 178 THR A O 1
ATOM 1359 N N . THR A 1 179 ? -1.735 11.547 6.464 1.00 65.56 179 THR A N 1
ATOM 1360 C CA . THR A 1 179 ? -2.359 10.676 7.463 1.00 65.56 179 THR A CA 1
ATOM 1361 C C . THR A 1 179 ? -3.115 11.544 8.474 1.00 65.56 179 THR A C 1
ATOM 1363 O O . THR A 1 179 ? -2.525 12.352 9.193 1.00 65.56 179 THR A O 1
ATOM 1366 N N . SER A 1 180 ? -4.447 11.431 8.493 1.00 56.12 180 SER A N 1
ATOM 1367 C CA . SER A 1 180 ? -5.313 12.239 9.364 1.00 56.12 180 SER A CA 1
ATOM 1368 C C . SER A 1 180 ? -5.115 11.920 10.851 1.00 56.12 180 SER A C 1
ATOM 1370 O O . SER A 1 180 ? -4.672 10.821 11.204 1.00 56.12 180 SER A O 1
ATOM 1372 N N . GLN A 1 181 ? -5.453 12.892 11.710 1.00 51.59 181 GLN A N 1
ATOM 1373 C CA . GLN A 1 181 ? -5.360 12.747 13.159 1.00 51.59 181 GLN A CA 1
ATOM 1374 C C . GLN A 1 181 ? -6.328 11.697 13.692 1.00 51.59 181 GLN A C 1
ATOM 1376 O O . GLN A 1 181 ? -7.490 11.649 13.287 1.00 51.59 181 GLN A O 1
ATOM 1381 N N . THR A 1 182 ? -5.846 10.883 14.628 1.00 46.00 182 THR A N 1
ATOM 1382 C CA . THR A 1 182 ? -6.701 10.105 15.521 1.00 46.00 182 THR A CA 1
ATOM 1383 C C . THR A 1 182 ? -7.366 11.070 16.506 1.00 46.00 182 THR A C 1
ATOM 1385 O O . THR A 1 182 ? -6.746 12.020 16.983 1.00 46.00 182 THR A O 1
ATOM 1388 N N . VAL A 1 183 ? -8.643 10.858 16.819 1.00 49.12 183 VAL A N 1
ATOM 1389 C CA . VAL A 1 183 ? -9.295 11.565 17.931 1.00 49.12 183 VAL A CA 1
ATOM 1390 C C . VAL A 1 183 ? -8.612 11.116 19.230 1.00 49.12 183 VAL A C 1
ATOM 1392 O O . VAL A 1 183 ? -8.638 9.927 19.558 1.00 49.12 183 VAL A O 1
ATOM 1395 N N . SER A 1 184 ? -7.978 12.033 19.967 1.00 45.94 184 SER A N 1
ATOM 1396 C CA . SER A 1 184 ? -7.476 11.763 21.317 1.00 45.94 184 SER A CA 1
ATOM 1397 C C . SER A 1 184 ? -8.664 11.742 22.274 1.00 45.94 184 SER A C 1
ATOM 1399 O O . SER A 1 184 ? -9.218 12.772 22.663 1.00 45.94 184 SER A O 1
ATOM 1401 N N . VAL A 1 185 ? -9.121 10.542 22.627 1.00 52.16 185 VAL A N 1
ATOM 1402 C CA . VAL A 1 185 ? -10.273 10.423 23.516 1.00 52.16 185 VAL A CA 1
ATOM 1403 C C . VAL A 1 185 ? -9.821 10.603 24.962 1.00 52.16 185 VAL A C 1
ATOM 1405 O O . VAL A 1 185 ? -9.394 9.661 25.620 1.00 52.16 185 VAL A O 1
ATOM 1408 N N . ILE A 1 186 ? -9.926 11.830 25.473 1.00 51.38 186 ILE A N 1
ATOM 1409 C CA . ILE A 1 186 ? -10.026 12.050 26.917 1.00 51.38 186 ILE A CA 1
ATOM 1410 C C . ILE A 1 186 ? -11.477 11.791 27.296 1.00 51.38 186 ILE A C 1
ATOM 1412 O O . ILE A 1 186 ? -12.346 12.632 27.066 1.00 51.38 186 ILE A O 1
ATOM 1416 N N . LEU A 1 187 ? -11.725 10.620 27.871 1.00 56.94 187 LEU A N 1
ATOM 1417 C CA . LEU A 1 187 ? -13.053 10.216 28.288 1.00 56.94 187 LEU A CA 1
ATOM 1418 C C . LEU A 1 187 ? -13.374 10.784 29.674 1.00 56.94 187 LEU A C 1
ATOM 1420 O O . LEU A 1 187 ? -12.769 10.407 30.675 1.00 56.94 187 LEU A O 1
ATOM 1424 N N . LYS A 1 188 ? -14.375 11.662 29.753 1.00 57.22 188 LYS A N 1
ATOM 1425 C CA . LYS A 1 188 ? -15.181 11.771 30.974 1.00 57.22 188 LYS A CA 1
ATOM 1426 C C . LYS A 1 188 ? -16.343 10.806 30.821 1.00 57.22 188 LYS A C 1
ATOM 1428 O O . LYS A 1 188 ? -17.265 11.080 30.060 1.00 57.22 188 LYS A O 1
ATOM 1433 N N . GLU A 1 189 ? -16.269 9.681 31.519 1.00 66.81 189 GLU A N 1
ATOM 1434 C CA . GLU A 1 189 ? -17.306 8.656 31.480 1.00 66.81 189 GLU A CA 1
ATOM 1435 C C . GLU A 1 189 ? -18.327 8.829 32.597 1.00 66.81 189 GLU A C 1
ATOM 1437 O O . GLU A 1 189 ? -17.994 9.095 33.753 1.00 66.81 189 GLU A O 1
ATOM 1442 N N . ARG A 1 190 ? -19.595 8.628 32.243 1.00 66.88 190 ARG A N 1
ATOM 1443 C CA . ARG A 1 190 ? -20.626 8.219 33.195 1.00 66.88 190 ARG A CA 1
ATOM 1444 C C . ARG A 1 190 ? -21.160 6.881 32.722 1.00 66.88 190 ARG A C 1
ATOM 1446 O O . ARG A 1 190 ? -21.652 6.785 31.598 1.00 66.88 190 ARG A O 1
ATOM 1453 N N . LYS A 1 191 ? -21.005 5.873 33.574 1.00 77.31 191 LYS A N 1
ATOM 1454 C CA . LYS A 1 191 ? -21.465 4.506 33.348 1.00 77.31 191 LYS A CA 1
ATOM 1455 C C . LYS A 1 191 ? -22.749 4.296 34.145 1.00 77.31 191 LYS A C 1
ATOM 1457 O O . LYS A 1 191 ? -22.794 4.613 35.332 1.00 77.31 191 LYS A O 1
ATOM 1462 N N . SER A 1 192 ? -23.777 3.814 33.465 1.00 82.62 192 SER A N 1
ATOM 1463 C CA . SER A 1 192 ? -24.999 3.258 34.041 1.00 82.62 192 SER A CA 1
ATOM 1464 C C . SER A 1 192 ? -24.993 1.741 33.821 1.00 82.62 192 SER A C 1
ATOM 1466 O O . SER A 1 192 ? -24.081 1.183 33.203 1.00 82.62 192 SER A O 1
ATOM 1468 N N . LYS A 1 193 ? -26.039 1.070 34.300 1.00 86.06 193 LYS A N 1
ATOM 1469 C CA . LYS A 1 193 ? -26.325 -0.333 33.980 1.00 86.06 193 LYS A CA 1
ATOM 1470 C C . LYS A 1 193 ? -26.605 -0.561 32.490 1.00 86.06 193 LYS A C 1
ATOM 1472 O O . LYS A 1 193 ? -26.340 -1.633 31.974 1.00 86.06 193 LYS A O 1
ATOM 1477 N N . ASP A 1 194 ? -27.143 0.445 31.811 1.00 90.44 194 ASP A N 1
ATOM 1478 C CA . ASP A 1 194 ? -27.712 0.346 30.464 1.00 90.44 194 ASP A CA 1
ATOM 1479 C C . ASP A 1 194 ? -27.234 1.449 29.516 1.00 90.44 194 ASP A C 1
ATOM 1481 O O . ASP A 1 194 ? -27.654 1.501 28.359 1.00 90.44 194 ASP A O 1
ATOM 1485 N N . SER A 1 195 ? -26.359 2.337 29.985 1.00 90.19 195 SER A N 1
ATOM 1486 C CA . SER A 1 195 ? -25.866 3.440 29.176 1.00 90.19 195 SER A CA 1
ATOM 1487 C C . SER A 1 195 ? -24.440 3.843 29.509 1.00 90.19 195 SER A C 1
ATOM 1489 O O . SER A 1 195 ? -23.957 3.709 30.637 1.00 90.19 195 SER A O 1
ATOM 1491 N N . ILE A 1 196 ? -23.751 4.350 28.492 1.00 90.94 196 ILE A N 1
ATOM 1492 C CA . ILE A 1 196 ? -22.402 4.893 28.594 1.00 90.94 196 ILE A CA 1
ATOM 1493 C C . ILE A 1 196 ? -22.405 6.273 27.951 1.00 90.94 196 ILE A C 1
ATOM 1495 O O . ILE A 1 196 ? -22.733 6.432 26.777 1.00 90.94 196 ILE A O 1
ATOM 1499 N N . THR A 1 197 ? -22.022 7.288 28.724 1.00 89.69 197 THR A N 1
ATOM 1500 C CA . THR A 1 197 ? -21.791 8.634 28.191 1.00 89.69 197 THR A CA 1
ATOM 1501 C C . THR A 1 197 ? -20.320 8.819 27.859 1.00 89.69 197 THR A C 1
ATOM 1503 O O . THR A 1 197 ? -19.462 8.714 28.734 1.00 89.69 197 THR A O 1
ATOM 1506 N N . LEU A 1 198 ? -20.056 9.122 26.594 1.00 88.69 198 LEU A N 1
ATOM 1507 C CA . LEU A 1 198 ? -18.752 9.396 26.021 1.00 88.69 198 LEU A CA 1
ATOM 1508 C C . LEU A 1 198 ? -18.607 10.900 25.812 1.00 88.69 198 LEU A C 1
ATOM 1510 O O . LEU A 1 198 ? -19.464 11.527 25.194 1.00 88.69 198 LEU A O 1
ATOM 1514 N N . ALA A 1 199 ? -17.500 11.471 26.264 1.00 87.88 199 ALA A N 1
ATOM 1515 C CA . ALA A 1 199 ? -17.068 12.803 25.867 1.00 87.88 199 ALA A CA 1
ATOM 1516 C C . ALA A 1 199 ? -15.670 12.692 25.267 1.00 87.88 199 ALA A C 1
ATOM 1518 O O . ALA A 1 199 ? -14.850 11.932 25.777 1.00 87.88 199 ALA A O 1
ATOM 1519 N N . TRP A 1 200 ? -15.408 13.428 24.194 1.00 86.38 200 TRP A N 1
ATOM 1520 C CA . TRP A 1 200 ? -14.107 13.452 23.535 1.00 86.38 200 TRP A CA 1
ATOM 1521 C C . TRP A 1 200 ? -13.681 14.883 23.231 1.00 86.38 200 TRP A C 1
ATOM 1523 O O . TRP A 1 200 ? -14.489 15.815 23.152 1.00 86.38 200 TRP A O 1
ATOM 1533 N N . GLN A 1 201 ? -12.377 15.059 23.055 1.00 79.75 201 GLN A N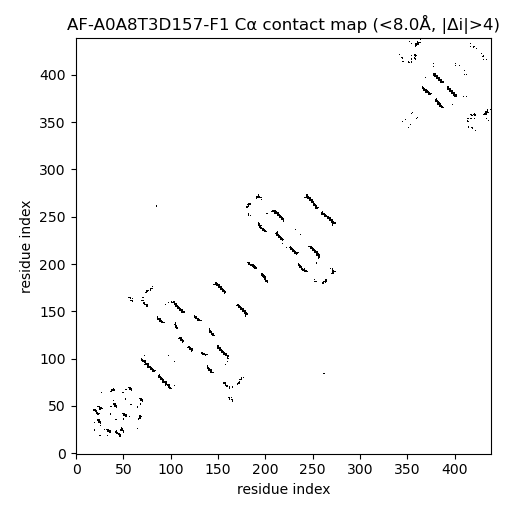 1
ATOM 1534 C CA . GLN A 1 201 ? -11.828 16.292 22.524 1.00 79.75 201 GLN A CA 1
ATOM 1535 C C . GLN A 1 201 ? -11.742 16.162 21.001 1.00 79.75 201 GLN A C 1
ATOM 1537 O O . GLN A 1 201 ? -11.304 15.139 20.479 1.00 79.75 201 GLN A O 1
ATOM 1542 N N . GLY A 1 202 ? -12.219 17.176 20.276 1.00 69.50 202 GLY A N 1
ATOM 1543 C CA . GLY A 1 202 ? -12.026 17.242 18.828 1.00 69.50 202 GLY A CA 1
ATOM 1544 C C . GLY A 1 202 ? -10.539 17.392 18.469 1.00 69.50 202 GLY A C 1
ATOM 1545 O O . GLY A 1 202 ? -9.752 17.805 19.321 1.00 69.50 202 GLY A O 1
ATOM 1546 N N . PRO A 1 203 ? -10.135 17.084 17.225 1.00 67.38 203 PRO A N 1
ATOM 1547 C CA . PRO A 1 203 ? -8.751 17.248 16.780 1.00 67.38 203 PRO A CA 1
ATOM 1548 C C . PRO A 1 203 ? -8.264 18.695 16.980 1.00 67.38 203 PRO A C 1
ATOM 1550 O O . PRO A 1 203 ? -8.946 19.635 16.573 1.00 67.38 203 PRO A O 1
ATOM 1553 N N . GLU A 1 204 ? -7.073 18.875 17.570 1.00 54.78 204 GLU A N 1
ATOM 1554 C CA . GLU A 1 204 ? -6.495 20.201 17.882 1.00 54.78 204 GLU A CA 1
ATOM 1555 C C . GLU A 1 204 ? -6.267 21.069 16.633 1.00 54.78 204 GLU A C 1
ATOM 1557 O O . GLU A 1 204 ? -6.283 22.298 16.705 1.00 54.78 204 GLU A O 1
ATOM 1562 N N . ARG A 1 205 ? -6.080 20.433 15.470 1.00 54.09 205 ARG A N 1
ATOM 1563 C CA . ARG A 1 205 ? -5.962 21.081 14.159 1.00 54.09 205 ARG A CA 1
ATOM 1564 C C . ARG A 1 205 ? -6.848 20.357 13.150 1.00 54.09 205 ARG A C 1
ATOM 1566 O O . ARG A 1 205 ? -6.397 19.474 12.424 1.00 54.09 205 ARG A O 1
ATOM 1573 N N . ALA A 1 206 ? -8.133 20.698 13.125 1.00 52.16 206 ALA A N 1
ATOM 1574 C CA . ALA A 1 206 ? -9.033 20.209 12.088 1.00 52.16 206 ALA A CA 1
ATOM 1575 C C . ALA A 1 206 ? -8.659 20.853 10.735 1.00 52.16 206 ALA A C 1
ATOM 1577 O O . ALA A 1 206 ? -8.614 22.078 10.623 1.00 52.16 206 ALA A O 1
ATOM 1578 N N . ASN A 1 207 ? -8.398 20.043 9.700 1.00 53.12 207 ASN A N 1
ATOM 1579 C CA . ASN A 1 207 ? -8.154 20.504 8.321 1.00 53.12 207 ASN A CA 1
ATOM 1580 C C . ASN A 1 207 ? -9.471 20.959 7.651 1.00 53.12 207 ASN A C 1
ATOM 1582 O O . ASN A 1 207 ? -9.866 20.436 6.610 1.00 53.12 207 ASN A O 1
ATOM 1586 N N . GLY A 1 208 ? -10.197 21.872 8.299 1.00 57.25 208 GLY A N 1
ATOM 1587 C CA . GLY A 1 208 ? -11.556 22.293 7.951 1.00 57.25 208 GLY A CA 1
ATOM 1588 C C . GLY A 1 208 ? -12.505 22.259 9.152 1.00 57.25 208 GLY A C 1
ATOM 1589 O O . GLY A 1 208 ? -12.178 21.711 10.204 1.00 57.25 208 GLY A O 1
ATOM 1590 N N . ALA A 1 209 ? -13.692 22.850 9.005 1.00 64.50 209 ALA A N 1
ATOM 1591 C CA . ALA A 1 209 ? -14.713 22.807 10.048 1.00 64.50 209 ALA A CA 1
ATOM 1592 C C . ALA A 1 209 ? -15.230 21.370 10.233 1.00 64.50 209 ALA A C 1
ATOM 1594 O O . ALA A 1 209 ? -15.512 20.663 9.263 1.00 64.50 209 ALA A O 1
ATOM 1595 N N . ILE A 1 210 ? -15.355 20.932 11.486 1.00 77.19 210 ILE A N 1
ATOM 1596 C CA . ILE A 1 210 ? -15.934 19.625 11.803 1.00 77.19 210 ILE A CA 1
ATOM 1597 C C . ILE A 1 210 ? -17.441 19.726 11.610 1.00 77.19 210 ILE A C 1
ATOM 1599 O O . ILE A 1 210 ? -18.113 20.507 12.282 1.00 77.19 210 ILE A O 1
ATOM 1603 N N . VAL A 1 211 ? -17.966 18.932 10.684 1.00 81.56 211 VAL A N 1
ATOM 1604 C CA . VAL A 1 211 ? -19.393 18.923 10.352 1.00 81.56 211 VAL A CA 1
ATOM 1605 C C . VAL A 1 211 ? -20.144 17.935 11.246 1.00 81.56 211 VAL A C 1
ATOM 1607 O O . VAL A 1 211 ? -21.315 18.149 11.562 1.00 81.56 211 VAL A O 1
ATOM 1610 N N . GLU A 1 212 ? -19.482 16.842 11.635 1.00 86.38 212 GLU A N 1
ATOM 1611 C CA . GLU A 1 212 ? -20.077 15.715 12.354 1.00 86.38 212 GLU A CA 1
ATOM 1612 C C . GLU A 1 212 ? -18.993 14.826 12.985 1.00 86.38 212 GLU A C 1
ATOM 1614 O O . GLU A 1 212 ? -17.855 14.788 12.520 1.00 86.38 212 GLU A O 1
ATOM 1619 N N . TYR A 1 213 ? -19.358 14.081 14.020 1.00 87.81 213 TYR A N 1
ATOM 1620 C CA . TYR A 1 213 ? -18.603 12.976 14.592 1.00 87.81 213 TYR A CA 1
ATOM 1621 C C . TYR A 1 213 ? -19.373 11.678 14.397 1.00 87.81 213 TYR A C 1
ATOM 1623 O O . TYR A 1 213 ? -20.601 11.649 14.477 1.00 87.81 213 TYR A O 1
ATOM 1631 N N . GLU A 1 214 ? -18.636 10.599 14.183 1.00 90.12 214 GLU A N 1
ATOM 1632 C CA . GLU A 1 214 ? -19.170 9.251 14.083 1.00 90.12 214 GLU A CA 1
ATOM 1633 C C . GLU A 1 214 ? -18.565 8.384 15.187 1.00 90.12 214 GLU A C 1
ATOM 1635 O O . GLU A 1 214 ? -17.343 8.320 15.339 1.00 90.12 214 GLU A O 1
ATOM 1640 N N . VAL A 1 215 ? -19.432 7.745 15.962 1.00 90.38 215 VAL A N 1
ATOM 1641 C CA . VAL A 1 215 ? -19.096 6.841 17.057 1.00 90.38 215 VAL A CA 1
ATOM 1642 C C . VAL A 1 215 ? -19.514 5.443 16.637 1.00 90.38 215 VAL A C 1
ATOM 1644 O O . VAL A 1 215 ? -20.679 5.223 16.309 1.00 90.38 215 VAL A O 1
ATOM 1647 N N . ILE A 1 216 ? -18.584 4.498 16.666 1.00 90.88 216 ILE A N 1
ATOM 1648 C CA . ILE A 1 216 ? -18.899 3.081 16.503 1.00 90.88 216 ILE A CA 1
ATOM 1649 C C . ILE A 1 216 ? -18.680 2.346 17.813 1.00 90.88 216 ILE A C 1
ATOM 1651 O O . ILE A 1 216 ? -17.753 2.671 18.561 1.00 90.88 216 ILE A O 1
ATOM 1655 N N . TYR A 1 217 ? -19.528 1.356 18.078 1.00 91.00 217 TYR A N 1
ATOM 1656 C CA . TYR A 1 217 ? -19.359 0.486 19.231 1.00 91.00 217 TYR A CA 1
ATOM 1657 C C . TYR A 1 217 ? -19.770 -0.957 18.950 1.00 91.00 217 TYR A C 1
ATOM 1659 O O . TYR A 1 217 ? -20.628 -1.219 18.104 1.00 91.00 217 TYR A O 1
ATOM 1667 N N . TYR A 1 218 ? -19.134 -1.884 19.660 1.00 91.06 218 TYR A N 1
ATOM 1668 C CA . TYR A 1 218 ? -19.400 -3.321 19.599 1.00 91.06 218 TYR A CA 1
ATOM 1669 C C . TYR A 1 218 ? -19.027 -3.990 20.926 1.00 91.06 218 TYR A C 1
ATOM 1671 O O . TYR A 1 218 ? -18.216 -3.466 21.688 1.00 91.06 218 TYR A O 1
ATOM 1679 N N . GLU A 1 219 ? -19.616 -5.148 21.225 1.00 90.75 219 GLU A N 1
ATOM 1680 C CA . GLU A 1 219 ? -19.205 -5.966 22.377 1.00 90.75 219 GLU A CA 1
ATOM 1681 C C . GLU A 1 219 ? -17.789 -6.503 22.133 1.00 90.75 219 GLU A C 1
ATOM 1683 O O . GLU A 1 219 ? -17.503 -6.999 21.042 1.00 90.75 219 GLU A O 1
ATOM 1688 N N . LYS A 1 220 ? -16.893 -6.445 23.129 1.00 85.88 220 LYS A N 1
ATOM 1689 C CA . LYS A 1 220 ? -15.463 -6.794 22.966 1.00 85.88 220 LYS A CA 1
ATOM 1690 C C . LYS A 1 220 ? -15.231 -8.172 22.327 1.00 85.88 220 LYS A C 1
ATOM 1692 O O . LYS A 1 220 ? -14.298 -8.339 21.545 1.00 85.88 220 LYS A O 1
ATOM 1697 N N . ASN A 1 221 ? -16.116 -9.129 22.601 1.00 81.88 221 ASN A N 1
ATOM 1698 C CA . ASN A 1 221 ? -16.037 -10.500 22.091 1.00 81.88 221 ASN A CA 1
ATOM 1699 C C . ASN A 1 221 ? -16.664 -10.693 20.692 1.00 81.88 221 ASN A C 1
ATOM 1701 O O . ASN A 1 221 ? -16.682 -11.813 20.192 1.00 81.88 221 ASN A O 1
ATOM 1705 N N . GLN A 1 222 ? -17.199 -9.640 20.062 1.00 79.88 222 GLN A N 1
ATOM 1706 C CA . GLN A 1 222 ? -17.972 -9.708 18.811 1.00 79.88 222 GLN A CA 1
ATOM 1707 C C . GLN A 1 222 ? -17.502 -8.703 17.742 1.00 79.88 222 GLN A C 1
ATOM 1709 O O . GLN A 1 222 ? -18.317 -8.198 16.967 1.00 79.88 222 GLN A O 1
ATOM 1714 N N . ARG A 1 223 ? -16.191 -8.427 17.668 1.00 67.00 223 ARG A N 1
ATOM 1715 C CA . ARG A 1 223 ? -15.595 -7.465 16.714 1.00 67.00 223 ARG A CA 1
ATOM 1716 C C . ARG A 1 223 ? -16.080 -7.657 15.264 1.00 67.00 223 ARG A C 1
ATOM 1718 O O . ARG A 1 223 ? -16.349 -6.667 14.593 1.00 67.00 223 ARG A O 1
ATOM 1725 N N . ASP A 1 224 ? -16.250 -8.904 14.819 1.00 62.38 224 ASP A N 1
ATOM 1726 C CA . ASP A 1 224 ? -16.528 -9.241 13.412 1.00 62.38 224 ASP A CA 1
ATOM 1727 C C . ASP A 1 224 ? -18.006 -9.537 13.097 1.00 62.38 224 ASP A C 1
ATOM 1729 O O . ASP A 1 224 ? -18.326 -9.912 11.970 1.00 62.38 224 ASP A O 1
ATOM 1733 N N . GLN A 1 225 ? -18.918 -9.415 14.073 1.00 63.91 225 GLN A N 1
ATOM 1734 C CA . GLN A 1 225 ? -20.301 -9.889 13.906 1.00 63.91 225 GLN A CA 1
ATOM 1735 C C . GLN A 1 225 ? -21.365 -8.790 13.967 1.00 63.91 225 GLN A C 1
ATOM 1737 O O . GLN A 1 225 ? -22.328 -8.903 13.219 1.00 63.91 225 GLN A O 1
ATOM 1742 N N . ASN A 1 226 ? -21.213 -7.736 14.789 1.00 72.12 226 ASN A N 1
ATOM 1743 C CA . ASN A 1 226 ? -22.176 -6.624 14.875 1.00 72.12 226 ASN A CA 1
ATOM 1744 C C . ASN A 1 226 ? -21.549 -5.360 15.497 1.00 72.12 226 ASN A C 1
ATOM 1746 O O . ASN A 1 226 ? -21.381 -5.284 16.715 1.00 72.12 226 ASN A O 1
ATOM 1750 N N . TYR A 1 227 ? -21.263 -4.338 14.684 1.00 85.44 227 TYR A N 1
ATOM 1751 C CA . TYR A 1 227 ? -20.959 -2.989 15.174 1.00 85.44 227 TYR A CA 1
ATOM 1752 C C . TYR A 1 227 ? -22.117 -2.038 14.873 1.00 85.44 227 TYR A C 1
ATOM 1754 O O . TYR A 1 227 ? -22.751 -2.109 13.821 1.00 85.44 227 TYR A O 1
ATOM 1762 N N . THR A 1 228 ? -22.383 -1.121 15.797 1.00 89.38 228 THR A N 1
ATOM 1763 C CA . THR A 1 228 ? -23.396 -0.076 15.622 1.00 89.38 228 THR A CA 1
ATOM 1764 C C . THR A 1 228 ? -22.713 1.245 15.312 1.00 89.38 228 THR A C 1
ATOM 1766 O O . THR A 1 228 ? -21.715 1.582 15.946 1.00 89.38 228 THR A O 1
ATOM 1769 N N . VAL A 1 229 ? -23.253 1.999 14.350 1.00 91.38 229 VAL A N 1
ATOM 1770 C CA . VAL A 1 229 ? -22.735 3.309 13.934 1.00 91.38 229 VAL A CA 1
ATOM 1771 C C . VAL A 1 229 ? -23.700 4.403 14.364 1.00 91.38 229 VAL A C 1
ATOM 1773 O O . VAL A 1 229 ? -24.877 4.381 14.013 1.00 91.38 229 VAL A O 1
ATOM 1776 N N . LEU A 1 230 ? -23.183 5.384 15.090 1.00 91.88 230 LEU A N 1
ATOM 1777 C CA . LEU A 1 230 ? -23.919 6.520 15.619 1.00 91.88 230 LEU A CA 1
ATOM 1778 C C . LEU A 1 230 ? -23.264 7.825 15.166 1.00 91.88 230 LEU A C 1
ATOM 1780 O O . LEU A 1 230 ? -22.049 7.887 14.996 1.00 91.88 230 LEU A O 1
ATOM 1784 N N . LYS A 1 231 ? -24.056 8.883 14.970 1.00 92.06 231 LYS A N 1
ATOM 1785 C CA . LYS A 1 231 ? -23.559 10.181 14.497 1.00 92.06 231 LYS A CA 1
ATOM 1786 C C . LYS A 1 231 ? -24.051 11.323 15.373 1.00 92.06 231 LYS A C 1
ATOM 1788 O O . LYS A 1 231 ? -25.193 11.315 15.825 1.00 92.06 231 LYS A O 1
ATOM 1793 N N . THR A 1 232 ? -23.200 12.316 15.600 1.00 91.50 232 THR A N 1
ATOM 1794 C CA . THR A 1 232 ? -23.527 13.498 16.406 1.00 91.50 232 THR A CA 1
ATOM 1795 C C . THR A 1 232 ? -22.732 14.716 15.948 1.00 91.50 232 THR A C 1
ATOM 1797 O O . THR A 1 232 ? -21.625 14.593 15.442 1.00 91.50 232 THR A O 1
ATOM 1800 N N . LYS A 1 233 ? -23.276 15.920 16.134 1.00 88.69 233 LYS A N 1
ATOM 1801 C CA . LYS A 1 233 ? -22.526 17.176 15.931 1.00 88.69 233 LYS A CA 1
ATOM 1802 C C . LYS A 1 233 ? -21.792 17.634 17.194 1.00 88.69 233 LYS A C 1
ATOM 1804 O O . LYS A 1 233 ? -20.917 18.490 17.117 1.00 88.69 233 LYS A O 1
ATOM 1809 N N . SER A 1 234 ? -22.173 17.089 18.346 1.00 88.31 234 SER A N 1
ATOM 1810 C CA . SER A 1 234 ? -21.589 17.418 19.643 1.00 88.31 234 SER A CA 1
ATOM 1811 C C . SER A 1 234 ? -20.354 16.561 19.920 1.00 88.31 234 SER A C 1
ATOM 1813 O O . SER A 1 234 ? -20.199 15.483 19.355 1.00 88.31 234 SER A O 1
ATOM 1815 N N . ASN A 1 235 ? -19.491 17.018 20.823 1.00 86.50 235 ASN A N 1
ATOM 1816 C CA . ASN A 1 235 ? -18.336 16.261 21.313 1.00 86.50 235 ASN A CA 1
ATOM 1817 C C . ASN A 1 235 ? -18.660 15.391 22.547 1.00 86.50 235 ASN A C 1
ATOM 1819 O O . ASN A 1 235 ? -17.757 14.900 23.225 1.00 86.50 235 ASN A O 1
ATOM 1823 N N . ILE A 1 236 ? -19.950 15.241 22.856 1.00 89.12 236 ILE A N 1
ATOM 1824 C CA . ILE A 1 236 ? -20.488 14.352 23.884 1.00 89.12 236 ILE A CA 1
ATOM 1825 C C . ILE A 1 236 ? -21.645 13.538 23.298 1.00 89.12 236 ILE A C 1
ATOM 1827 O O . ILE A 1 236 ? -22.465 14.064 22.538 1.00 89.12 236 ILE A O 1
ATOM 1831 N N . MET A 1 237 ? -21.708 12.256 23.650 1.00 90.25 237 MET A N 1
ATOM 1832 C CA . MET A 1 237 ? -22.759 11.333 23.238 1.00 90.25 237 MET A CA 1
ATOM 1833 C C . MET A 1 237 ? -23.058 10.307 24.328 1.00 90.25 237 MET A C 1
ATOM 1835 O O . MET A 1 237 ? -22.143 9.713 24.888 1.00 90.25 237 MET A O 1
ATOM 1839 N N . THR A 1 238 ? -24.340 10.052 24.572 1.00 91.44 238 THR A N 1
ATOM 1840 C CA . THR A 1 238 ? -24.799 8.939 25.406 1.00 91.44 238 THR A CA 1
ATOM 1841 C C . THR A 1 238 ? -25.264 7.800 24.509 1.00 91.44 238 THR A C 1
ATOM 1843 O O . THR A 1 238 ? -26.012 8.020 23.557 1.00 91.44 238 THR A O 1
ATOM 1846 N N . VAL A 1 239 ? -24.757 6.600 24.780 1.00 92.12 239 VAL A N 1
ATOM 1847 C CA . VAL A 1 239 ? -25.152 5.356 24.121 1.00 92.12 239 VAL A CA 1
ATOM 1848 C C . VAL A 1 239 ? -25.998 4.568 25.109 1.00 92.12 239 VAL A C 1
ATOM 1850 O O . VAL A 1 239 ? -25.481 4.156 26.144 1.00 92.12 239 VAL A O 1
ATOM 1853 N N . ASP A 1 240 ? -27.279 4.400 24.795 1.00 91.75 240 ASP A N 1
ATOM 1854 C CA . ASP A 1 240 ? -28.275 3.720 25.631 1.00 91.75 240 ASP A CA 1
ATOM 1855 C C . ASP A 1 240 ? -28.588 2.306 25.114 1.00 91.75 240 ASP A C 1
ATOM 1857 O O . ASP A 1 240 ? -28.264 1.956 23.977 1.00 91.75 240 ASP A O 1
ATOM 1861 N N . GLY A 1 241 ? -29.265 1.501 25.939 1.00 90.31 241 GLY A N 1
ATOM 1862 C CA . GLY A 1 241 ? -29.694 0.144 25.582 1.00 90.31 241 GLY A CA 1
ATOM 1863 C C . GLY A 1 241 ? -28.565 -0.888 25.609 1.00 90.31 241 GLY A C 1
ATOM 1864 O O . GLY A 1 241 ? -28.650 -1.916 24.938 1.00 90.31 241 GLY A O 1
ATOM 1865 N N . LEU A 1 242 ? -27.502 -0.610 26.364 1.00 91.44 242 LEU A N 1
ATOM 1866 C CA . LEU A 1 242 ? -26.374 -1.515 26.549 1.00 91.44 242 LEU A CA 1
ATOM 1867 C C . LEU A 1 242 ? -26.722 -2.616 27.558 1.00 91.44 242 LEU A C 1
ATOM 1869 O O . LEU A 1 242 ? -27.537 -2.423 28.461 1.00 91.44 242 LEU A O 1
ATOM 1873 N N . LYS A 1 243 ? -26.104 -3.788 27.408 1.00 90.44 243 LYS A N 1
ATOM 1874 C CA . LYS A 1 243 ? -26.289 -4.900 28.347 1.00 90.44 243 LYS A CA 1
ATOM 1875 C C . LYS A 1 243 ? -25.527 -4.623 29.648 1.00 90.44 243 LYS A C 1
ATOM 1877 O O . LYS A 1 243 ? -24.344 -4.316 29.545 1.00 90.44 243 LYS A O 1
ATOM 1882 N N . PRO A 1 244 ? -26.134 -4.811 30.834 1.00 90.56 244 PRO A N 1
ATOM 1883 C CA . PRO A 1 244 ? -25.442 -4.687 32.118 1.00 90.56 244 PRO A CA 1
ATOM 1884 C C . PRO A 1 244 ? -24.236 -5.624 32.239 1.00 90.56 244 PRO A C 1
ATOM 1886 O O . PRO A 1 244 ? -24.238 -6.725 31.683 1.00 90.56 244 PRO A O 1
ATOM 1889 N N . GLY A 1 245 ? -23.203 -5.198 32.974 1.00 88.38 245 GLY A N 1
ATOM 1890 C CA . GLY A 1 245 ? -21.970 -5.970 33.186 1.00 88.38 245 GLY A CA 1
ATOM 1891 C C . GLY A 1 245 ? -21.239 -6.411 31.909 1.00 88.38 245 GLY A C 1
ATOM 1892 O O . GLY A 1 245 ? -20.575 -7.444 31.920 1.00 88.38 245 GLY A O 1
ATOM 1893 N N . THR A 1 246 ? -21.417 -5.704 30.787 1.00 91.00 246 THR A N 1
ATOM 1894 C CA . THR A 1 246 ? -20.833 -6.074 29.491 1.00 91.00 246 THR A CA 1
ATOM 1895 C C . THR A 1 246 ? -19.775 -5.062 29.058 1.00 91.00 246 THR A C 1
ATOM 1897 O O . THR A 1 246 ? -19.989 -3.849 29.116 1.00 91.00 246 THR A O 1
ATOM 1900 N N . THR A 1 247 ? -18.625 -5.559 28.591 1.00 91.19 247 THR A N 1
ATOM 1901 C CA . THR A 1 247 ? -17.549 -4.728 28.037 1.00 91.19 247 THR A CA 1
ATOM 1902 C C . THR A 1 247 ? -17.795 -4.415 26.563 1.00 91.19 247 THR A C 1
ATOM 1904 O O . THR A 1 247 ? -17.795 -5.302 25.703 1.00 91.19 247 THR A O 1
ATOM 1907 N N . TYR A 1 248 ? -17.928 -3.130 26.264 1.00 90.75 248 TYR A N 1
ATOM 1908 C CA . TYR A 1 248 ? -18.049 -2.583 24.921 1.00 90.75 248 TYR A CA 1
ATOM 1909 C C . TYR A 1 248 ? -16.767 -1.861 24.512 1.00 90.75 248 TYR A C 1
ATOM 1911 O O . TYR A 1 248 ? -16.096 -1.240 25.335 1.00 90.75 248 TYR A O 1
ATOM 1919 N N . VAL A 1 249 ? -16.443 -1.924 23.225 1.00 89.81 249 VAL A N 1
ATOM 1920 C CA . VAL A 1 249 ? -15.349 -1.169 22.616 1.00 89.81 249 VAL A CA 1
ATOM 1921 C C . VAL A 1 249 ? -15.937 -0.019 21.820 1.00 89.81 249 VAL A C 1
ATOM 1923 O O . VAL A 1 249 ? -16.797 -0.239 20.972 1.00 89.81 249 VAL A O 1
ATOM 1926 N N . PHE A 1 250 ? -15.456 1.194 22.074 1.00 89.31 250 PHE A N 1
ATOM 1927 C CA . PHE A 1 250 ? -15.873 2.414 21.394 1.00 89.31 250 PHE A CA 1
ATOM 1928 C C . PHE A 1 250 ? -14.730 2.982 20.552 1.00 89.31 250 PHE A C 1
ATOM 1930 O O . PHE A 1 250 ? -13.578 3.021 20.991 1.00 89.31 250 PHE A O 1
ATOM 1937 N N . ARG A 1 251 ? -15.058 3.469 19.352 1.00 87.69 251 ARG A N 1
ATOM 1938 C CA . ARG A 1 251 ? -14.158 4.246 18.487 1.00 87.69 251 ARG A CA 1
ATOM 1939 C C . ARG A 1 251 ? -14.888 5.483 17.971 1.00 87.69 251 ARG A C 1
ATOM 1941 O O . ARG A 1 251 ? -16.055 5.404 17.599 1.00 87.69 251 ARG A O 1
ATOM 1948 N N . VAL A 1 252 ? -14.197 6.619 17.906 1.00 86.69 252 VAL A N 1
ATOM 1949 C CA . VAL A 1 252 ? -14.773 7.905 17.469 1.00 86.69 252 VAL A CA 1
ATOM 1950 C C . VAL A 1 252 ? -13.943 8.494 16.338 1.00 86.69 252 VAL A C 1
ATOM 1952 O O . VAL A 1 252 ? -12.722 8.527 16.445 1.00 86.69 252 VAL A O 1
ATOM 1955 N N . ARG A 1 253 ? -14.571 8.995 15.272 1.00 83.50 253 ARG A N 1
ATOM 1956 C CA . ARG A 1 253 ? -13.903 9.768 14.210 1.00 83.50 253 ARG A CA 1
ATOM 1957 C C . ARG A 1 253 ? -14.632 11.072 13.918 1.00 83.50 253 ARG A C 1
ATOM 1959 O O . ARG A 1 253 ? -15.845 11.159 14.076 1.00 83.50 253 ARG A O 1
ATOM 1966 N N . ALA A 1 254 ? -13.896 12.081 13.463 1.00 81.44 254 ALA A N 1
ATOM 1967 C CA . ALA A 1 254 ? -14.465 13.342 12.989 1.00 81.44 254 ALA A CA 1
ATOM 1968 C C . ALA A 1 254 ? -14.699 13.304 11.469 1.00 81.44 254 ALA A C 1
ATOM 1970 O O . ALA A 1 254 ? -13.958 12.642 10.743 1.00 81.44 254 ALA A O 1
ATOM 1971 N N . ARG A 1 255 ? -15.693 14.045 10.976 1.00 78.44 255 ARG A N 1
ATOM 1972 C CA . ARG A 1 255 ? -15.966 14.265 9.551 1.00 78.44 255 ARG A CA 1
ATOM 1973 C C . ARG A 1 255 ? -15.858 15.752 9.220 1.00 78.44 255 ARG A C 1
ATOM 1975 O O . ARG A 1 255 ? -16.472 16.587 9.887 1.00 78.44 255 ARG A O 1
ATOM 1982 N N . THR A 1 256 ? -15.117 16.071 8.167 1.00 72.25 256 THR A N 1
ATOM 1983 C CA . THR A 1 256 ? -15.028 17.416 7.578 1.00 72.25 256 THR A CA 1
ATOM 1984 C C . THR A 1 256 ? -15.608 17.403 6.160 1.00 72.25 256 THR A C 1
ATOM 1986 O O . THR A 1 256 ? -16.027 16.354 5.660 1.00 72.25 256 THR A O 1
ATOM 1989 N N . ASP A 1 257 ? -15.626 18.553 5.486 1.00 55.53 257 ASP A N 1
ATOM 1990 C CA . ASP A 1 257 ? -16.006 18.638 4.065 1.00 55.53 257 ASP A CA 1
ATOM 1991 C C . ASP A 1 257 ? -15.049 17.860 3.140 1.00 55.53 257 ASP A C 1
ATOM 1993 O O . ASP A 1 257 ? -15.418 17.495 2.027 1.00 55.53 257 ASP A O 1
ATOM 1997 N N . GLY A 1 258 ? -13.835 17.552 3.613 1.00 49.75 258 GLY A N 1
ATOM 1998 C CA . GLY A 1 258 ? -12.860 16.705 2.918 1.00 49.75 258 GLY A CA 1
ATOM 1999 C C . GLY A 1 258 ? -13.055 15.198 3.134 1.00 49.75 258 GLY A C 1
ATOM 2000 O O . GLY A 1 258 ? -12.261 14.414 2.621 1.00 49.75 258 GLY A O 1
ATOM 2001 N N . GLY A 1 259 ? -14.078 14.784 3.892 1.00 59.78 259 GLY A N 1
ATOM 2002 C CA . GLY A 1 259 ? -14.380 13.381 4.184 1.00 59.78 259 GLY A CA 1
ATOM 2003 C C . GLY A 1 259 ? -14.181 12.992 5.652 1.00 59.78 259 GLY A C 1
ATOM 2004 O O . GLY A 1 259 ? -14.142 13.831 6.554 1.00 59.78 259 GLY A O 1
ATOM 2005 N N . TYR A 1 260 ? -14.115 11.686 5.908 1.00 62.50 260 TYR A N 1
ATOM 2006 C CA . TYR A 1 260 ? -13.944 11.134 7.253 1.00 62.50 260 TYR A CA 1
ATOM 2007 C C . TYR A 1 260 ? -12.469 11.100 7.665 1.00 62.50 260 TYR A C 1
ATOM 2009 O O . TYR A 1 260 ? -11.612 10.658 6.904 1.00 62.50 260 TYR A O 1
ATOM 2017 N N . GLY A 1 261 ? -12.188 11.532 8.893 1.00 64.44 261 GLY A N 1
ATOM 2018 C CA . GLY A 1 261 ? -10.908 11.319 9.554 1.00 64.44 261 GLY A CA 1
ATOM 2019 C C . GLY A 1 261 ? -10.743 9.882 10.049 1.00 64.44 261 GLY A C 1
ATOM 2020 O O . GLY A 1 261 ? -11.661 9.059 9.976 1.00 64.44 261 GLY A O 1
ATOM 2021 N N . ASN A 1 262 ? -9.563 9.591 10.585 1.00 64.31 262 ASN A N 1
ATOM 2022 C CA . ASN A 1 262 ? -9.278 8.293 11.183 1.00 64.31 262 ASN A CA 1
ATOM 2023 C C . ASN A 1 262 ? -10.053 8.125 12.498 1.00 64.31 262 ASN A C 1
ATOM 2025 O O . ASN A 1 262 ? -10.365 9.103 13.184 1.00 64.31 262 ASN A O 1
ATOM 2029 N N . TYR A 1 263 ? -10.352 6.877 12.860 1.00 70.25 263 TYR A N 1
ATOM 2030 C CA . TYR A 1 263 ? -10.840 6.582 14.203 1.00 70.25 263 TYR A CA 1
ATOM 2031 C C . TYR A 1 263 ? -9.758 6.914 15.235 1.00 70.25 263 TYR A C 1
ATOM 2033 O O . TYR A 1 263 ? -8.570 6.686 15.013 1.00 70.25 263 TYR A O 1
ATOM 2041 N N . GLY A 1 264 ? -10.180 7.481 16.362 1.00 66.56 264 GLY A N 1
ATOM 2042 C CA . GLY A 1 264 ? -9.385 7.580 17.576 1.00 66.56 264 GLY A CA 1
ATOM 2043 C C . GLY A 1 264 ? -8.960 6.209 18.098 1.00 66.56 264 GLY A C 1
ATOM 2044 O O . GLY A 1 264 ? -9.343 5.172 17.552 1.00 66.56 264 GLY A O 1
ATOM 2045 N N . GLY A 1 265 ? -8.178 6.208 19.178 1.00 66.38 265 GLY A N 1
ATOM 2046 C CA . GLY A 1 265 ? -7.855 4.970 19.890 1.00 66.38 265 GLY A CA 1
ATOM 2047 C C . GLY A 1 265 ? -9.114 4.189 20.292 1.00 66.38 265 GLY A C 1
ATOM 2048 O O . GLY A 1 265 ? -10.193 4.763 20.451 1.00 66.38 265 GLY A O 1
ATOM 2049 N N . GLU A 1 266 ? -8.971 2.874 20.442 1.00 81.00 266 GLU A N 1
ATOM 2050 C CA . GLU A 1 266 ? -10.026 2.026 20.998 1.00 81.00 266 GLU A CA 1
ATOM 2051 C C . GLU A 1 266 ? -10.150 2.256 22.501 1.00 81.00 266 GLU A C 1
ATOM 2053 O O . GLU A 1 266 ? -9.145 2.375 23.204 1.00 81.00 266 GLU A O 1
ATOM 2058 N N . ILE A 1 267 ? -11.386 2.297 22.991 1.00 81.88 267 ILE A N 1
ATOM 2059 C CA . ILE A 1 267 ? -11.666 2.425 24.418 1.00 81.88 267 ILE A CA 1
ATOM 2060 C C . ILE A 1 267 ? -12.586 1.305 24.833 1.00 81.88 267 ILE A C 1
ATOM 2062 O O . ILE A 1 267 ? -13.656 1.131 24.255 1.00 81.88 267 ILE A O 1
ATOM 2066 N N . GLU A 1 268 ? -12.181 0.588 25.866 1.00 88.88 268 GLU A N 1
ATOM 2067 C CA . GLU A 1 268 ? -12.960 -0.493 26.440 1.00 88.88 268 GLU A CA 1
ATOM 2068 C C . GLU A 1 268 ? -13.676 0.003 27.689 1.00 88.88 268 GLU A C 1
ATOM 2070 O O . GLU A 1 268 ? -13.043 0.486 28.628 1.00 88.88 268 GLU A O 1
ATOM 2075 N N . LEU A 1 269 ? -14.999 -0.111 27.694 1.00 88.38 269 LEU A N 1
ATOM 2076 C CA . LEU A 1 269 ? -15.847 0.359 28.775 1.00 88.38 269 LEU A CA 1
ATOM 2077 C C . LEU A 1 269 ? -16.834 -0.721 29.167 1.00 88.38 269 LEU A C 1
ATOM 2079 O O . LEU A 1 269 ? -17.533 -1.278 28.328 1.00 88.38 269 LEU A O 1
ATOM 2083 N N . GLU A 1 270 ? -16.910 -0.976 30.462 1.00 89.19 270 GLU A N 1
ATOM 2084 C CA . GLU A 1 270 ? -17.858 -1.912 31.044 1.00 89.19 270 GLU A CA 1
ATOM 2085 C C . GLU A 1 270 ? -19.021 -1.145 31.676 1.00 89.19 270 GLU A C 1
ATOM 2087 O O . GLU A 1 270 ? -18.813 -0.191 32.432 1.00 89.19 270 GLU A O 1
ATOM 2092 N N . THR A 1 271 ? -20.246 -1.529 31.326 1.00 90.12 271 THR A N 1
ATOM 2093 C CA . THR A 1 271 ? -21.477 -1.061 31.986 1.00 90.12 271 THR A CA 1
ATOM 2094 C C . THR A 1 271 ? -21.569 -1.619 33.402 1.00 90.12 271 THR A C 1
ATOM 2096 O O . THR A 1 271 ? -21.144 -2.748 33.643 1.00 90.12 271 THR A O 1
ATOM 2099 N N . SER A 1 272 ? -22.209 -0.898 34.321 1.00 87.00 272 SER A N 1
ATOM 2100 C CA . SER A 1 272 ? -22.442 -1.400 35.679 1.00 87.00 272 SER A CA 1
ATOM 2101 C C . SER A 1 272 ? -23.274 -2.690 35.678 1.00 87.00 272 SER A C 1
ATOM 2103 O O . SER A 1 272 ? -24.078 -2.927 34.774 1.00 87.00 272 SER A O 1
ATOM 2105 N N . HIS A 1 273 ? -23.088 -3.533 36.692 1.00 82.38 273 HIS A N 1
ATOM 2106 C CA . HIS A 1 273 ? -23.952 -4.694 36.899 1.00 82.38 273 HIS A CA 1
ATOM 2107 C C . HIS A 1 273 ? -25.350 -4.244 37.338 1.00 82.38 273 HIS A C 1
ATOM 2109 O O . HIS A 1 273 ? -25.513 -3.178 37.933 1.00 82.38 273 HIS A O 1
ATOM 2115 N N . GLU A 1 274 ? -26.368 -5.058 37.055 1.00 67.75 274 GLU A N 1
ATOM 2116 C CA . GLU A 1 274 ? -27.625 -4.926 37.783 1.00 67.75 274 GLU A CA 1
ATOM 2117 C C . GLU A 1 274 ? -27.344 -5.230 39.250 1.00 67.75 274 GLU A C 1
ATOM 2119 O O . GLU A 1 274 ? -26.978 -6.355 39.598 1.00 67.75 274 GLU A O 1
ATOM 2124 N N . ASP A 1 275 ? -27.530 -4.232 40.110 1.00 54.88 275 ASP A N 1
ATOM 2125 C CA . ASP A 1 275 ? -27.747 -4.505 41.519 1.00 54.88 275 ASP A CA 1
ATOM 2126 C C . ASP A 1 275 ? -28.989 -5.400 41.587 1.00 54.88 275 ASP A C 1
ATOM 2128 O O . ASP A 1 275 ? -30.121 -4.936 41.413 1.00 54.88 275 ASP A O 1
ATOM 2132 N N . MET A 1 276 ? -28.786 -6.705 41.805 1.00 47.94 276 MET A N 1
ATOM 2133 C CA . MET A 1 276 ? -29.837 -7.541 42.370 1.00 47.94 276 MET A CA 1
ATOM 2134 C C . MET A 1 276 ? -30.295 -6.804 43.613 1.00 47.94 276 MET A C 1
ATOM 2136 O O . MET A 1 276 ? -29.511 -6.661 44.550 1.00 47.94 276 MET A O 1
ATOM 2140 N N . LEU A 1 277 ? -31.522 -6.285 43.553 1.00 45.22 277 LEU A N 1
ATOM 2141 C CA . LEU A 1 277 ? -32.181 -5.516 44.595 1.00 45.22 277 LEU A CA 1
ATOM 2142 C C . LEU A 1 277 ? -31.656 -5.923 45.969 1.00 45.22 277 LEU A C 1
ATOM 2144 O O . LEU A 1 277 ? -32.020 -6.971 46.505 1.00 45.22 277 LEU A O 1
ATOM 2148 N N . ALA A 1 278 ? -30.822 -5.064 46.550 1.00 42.62 278 ALA A N 1
ATOM 2149 C CA . ALA A 1 278 ? -30.716 -5.013 47.984 1.00 42.62 278 ALA A CA 1
ATOM 2150 C C . ALA A 1 278 ? -32.113 -4.616 48.472 1.00 42.62 278 ALA A C 1
ATOM 2152 O O . ALA A 1 278 ? -32.432 -3.437 48.612 1.00 42.62 278 ALA A O 1
ATOM 2153 N N . ILE A 1 279 ? -32.958 -5.612 48.749 1.00 44.72 279 ILE A N 1
ATOM 2154 C CA . ILE A 1 279 ? -33.997 -5.496 49.769 1.00 44.72 279 ILE A CA 1
ATOM 2155 C C . ILE A 1 279 ? -33.23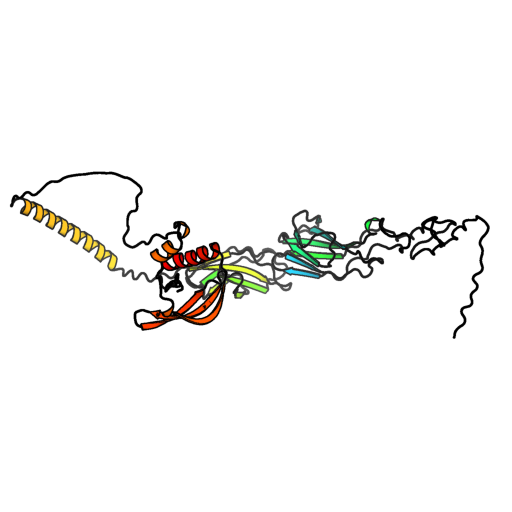7 -5.421 51.101 1.00 44.72 279 ILE A C 1
ATOM 2157 O O . ILE A 1 279 ? -33.224 -6.343 51.906 1.00 44.72 279 ILE A O 1
ATOM 2161 N N . GLY A 1 280 ? -32.489 -4.334 51.277 1.00 42.03 280 GLY A N 1
ATOM 2162 C CA . GLY A 1 280 ? -31.970 -3.883 52.549 1.00 42.03 280 GLY A CA 1
ATOM 2163 C C . GLY A 1 280 ? -33.067 -3.040 53.159 1.00 42.03 280 GLY A C 1
ATOM 2164 O O . GLY A 1 280 ? -33.035 -1.817 53.071 1.00 42.03 280 GLY A O 1
ATOM 2165 N N . ASP A 1 281 ? -34.076 -3.712 53.708 1.00 43.78 281 ASP A N 1
ATOM 2166 C CA . ASP A 1 281 ? -35.038 -3.071 54.591 1.00 43.78 281 ASP A CA 1
ATOM 2167 C C . ASP A 1 281 ? -34.237 -2.512 55.790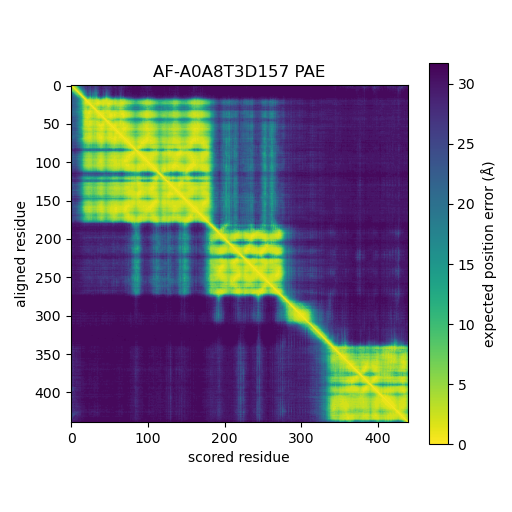 1.00 43.78 281 ASP A C 1
ATOM 2169 O O . ASP A 1 281 ? -33.543 -3.283 56.469 1.00 43.78 281 ASP A O 1
ATOM 2173 N N . PRO A 1 282 ? -34.255 -1.193 56.064 1.00 50.84 282 PRO A N 1
ATOM 2174 C CA . PRO A 1 282 ? -33.468 -0.579 57.140 1.00 50.84 282 PRO A CA 1
ATOM 2175 C C . PRO A 1 282 ? -33.839 -1.085 58.547 1.00 50.84 282 PRO A C 1
ATOM 2177 O O . PRO A 1 282 ? -33.185 -0.725 59.523 1.00 50.84 282 PRO A O 1
ATOM 2180 N N . ASN A 1 283 ? -34.842 -1.961 58.660 1.00 46.91 283 ASN A N 1
ATOM 2181 C CA . ASN A 1 283 ? -35.247 -2.627 59.894 1.00 46.91 283 ASN A CA 1
ATOM 2182 C C . ASN A 1 283 ? -34.529 -3.965 60.171 1.00 46.91 283 ASN A C 1
ATOM 2184 O O . ASN A 1 283 ? -34.709 -4.536 61.245 1.00 46.91 283 ASN A O 1
ATOM 2188 N N . GLN A 1 284 ? -33.704 -4.490 59.256 1.00 48.19 284 GLN A N 1
ATOM 2189 C CA . GLN A 1 284 ? -33.059 -5.802 59.443 1.00 48.19 284 GLN A CA 1
ATOM 2190 C C . GLN A 1 284 ? -31.721 -5.751 60.205 1.00 48.19 284 GLN A C 1
ATOM 2192 O O . GLN A 1 284 ? -31.250 -6.770 60.713 1.00 48.19 284 GLN A O 1
ATOM 2197 N N . SER A 1 285 ? -31.113 -4.574 60.356 1.00 48.12 285 SER A N 1
ATOM 2198 C CA . SER A 1 285 ? -29.885 -4.388 61.144 1.00 48.12 285 SER A CA 1
ATOM 2199 C C . SER A 1 285 ? -30.145 -4.366 62.659 1.00 48.12 285 SER A C 1
ATOM 2201 O O . SER A 1 285 ? -29.283 -4.781 63.434 1.00 48.12 285 SER A O 1
ATOM 2203 N N . THR A 1 286 ? -31.345 -3.981 63.105 1.00 48.91 286 THR A N 1
ATOM 2204 C CA . THR A 1 286 ? -31.728 -4.007 64.530 1.00 48.91 286 THR A CA 1
ATOM 2205 C C . THR A 1 286 ? -32.138 -5.407 65.001 1.00 48.91 286 THR A C 1
ATOM 2207 O O . THR A 1 286 ? -31.826 -5.792 66.128 1.00 48.91 286 THR A O 1
ATOM 2210 N N . ILE A 1 287 ? -32.755 -6.216 64.133 1.00 52.28 287 ILE A N 1
ATOM 2211 C CA . ILE A 1 287 ? -33.225 -7.573 64.468 1.00 52.28 287 ILE A CA 1
ATOM 2212 C C . ILE A 1 287 ? -32.050 -8.550 64.659 1.00 52.28 287 ILE A C 1
ATOM 2214 O O . ILE A 1 287 ? -32.072 -9.370 65.580 1.00 52.28 287 ILE A O 1
ATOM 2218 N N . LEU A 1 288 ? -30.982 -8.428 63.862 1.00 50.41 288 LEU A N 1
ATOM 2219 C CA . LEU A 1 288 ? -29.777 -9.256 64.013 1.00 50.41 288 LEU A CA 1
ATOM 2220 C C . LEU A 1 288 ? -28.989 -8.924 65.294 1.00 50.41 288 LEU A C 1
ATOM 2222 O O . LEU A 1 288 ? -28.507 -9.836 65.964 1.00 50.41 288 LEU A O 1
ATOM 2226 N N . ALA A 1 289 ? -28.922 -7.652 65.701 1.00 52.28 289 ALA A N 1
ATOM 2227 C CA . ALA A 1 289 ? -28.243 -7.247 66.936 1.00 52.28 289 ALA A CA 1
ATOM 2228 C C . ALA A 1 289 ? -28.979 -7.720 68.209 1.00 52.28 289 ALA A C 1
ATOM 2230 O O . ALA A 1 289 ? -28.344 -8.180 69.160 1.00 52.28 289 ALA A O 1
ATOM 2231 N N . VAL A 1 290 ? -30.319 -7.677 68.215 1.00 55.91 290 VAL A N 1
ATOM 2232 C CA . VAL A 1 290 ? -31.142 -8.171 69.338 1.00 55.91 290 VAL A CA 1
ATOM 2233 C C . VAL A 1 290 ? -31.100 -9.704 69.437 1.00 55.91 290 VAL A C 1
ATOM 2235 O O . VAL A 1 290 ? -31.093 -10.253 70.540 1.00 55.91 290 VAL A O 1
ATOM 2238 N N . SER A 1 291 ? -30.991 -10.409 68.306 1.00 59.44 291 SER A N 1
ATOM 2239 C CA . SER A 1 291 ? -30.899 -11.875 68.276 1.00 59.44 291 SER A CA 1
ATOM 2240 C C . SER A 1 291 ? -29.567 -12.402 68.832 1.00 59.44 291 SER A C 1
ATOM 2242 O O . SER A 1 291 ? -29.556 -13.379 69.583 1.00 59.44 291 SER A O 1
ATOM 2244 N N . ILE A 1 292 ? -28.451 -11.712 68.563 1.00 61.69 292 ILE A N 1
ATOM 2245 C CA . ILE A 1 292 ? -27.129 -12.077 69.101 1.00 61.69 292 ILE A CA 1
ATOM 2246 C C . ILE A 1 292 ? -27.081 -11.870 70.624 1.00 61.69 292 ILE A C 1
ATOM 2248 O O . ILE A 1 292 ? -26.599 -12.741 71.348 1.00 61.69 292 ILE A O 1
ATOM 2252 N N . ALA A 1 293 ? -27.647 -10.771 71.136 1.00 65.00 293 ALA A N 1
ATOM 2253 C CA . ALA A 1 293 ? -27.721 -10.521 72.578 1.00 65.00 293 ALA A CA 1
ATOM 2254 C C . ALA A 1 293 ? -28.621 -11.541 73.305 1.00 65.00 293 ALA A C 1
ATOM 2256 O O . ALA A 1 293 ? -28.243 -12.061 74.355 1.00 65.00 293 ALA A O 1
ATOM 2257 N N . GLY A 1 294 ? -29.776 -11.885 72.723 1.00 68.38 294 GLY A N 1
ATOM 2258 C CA . GLY A 1 294 ? -30.674 -12.910 73.267 1.00 68.38 294 GLY A CA 1
ATOM 2259 C C . GLY A 1 294 ? -30.049 -14.309 73.271 1.00 68.38 294 GLY A C 1
ATOM 2260 O O . GLY A 1 294 ? -30.167 -15.034 74.259 1.00 68.38 294 GLY A O 1
ATOM 2261 N N . GLY A 1 295 ? -29.319 -14.661 72.208 1.00 70.44 295 GLY A N 1
ATOM 2262 C CA . GLY A 1 295 ? -28.590 -15.924 72.108 1.00 70.44 295 GLY A CA 1
ATOM 2263 C C . GLY A 1 295 ? -27.500 -16.063 73.171 1.00 70.44 295 GLY A C 1
ATOM 2264 O O . GLY A 1 295 ? -27.399 -17.111 73.803 1.00 70.44 295 GLY A O 1
ATOM 2265 N N . ILE A 1 296 ? -26.735 -14.999 73.435 1.00 75.38 296 ILE A N 1
ATOM 2266 C CA . ILE A 1 296 ? -25.680 -15.000 74.462 1.00 75.38 296 ILE A CA 1
ATOM 2267 C C . ILE A 1 296 ? -26.278 -15.147 75.869 1.00 75.38 296 ILE A C 1
ATOM 2269 O O . ILE A 1 296 ? -25.771 -15.935 76.667 1.00 75.38 296 ILE A O 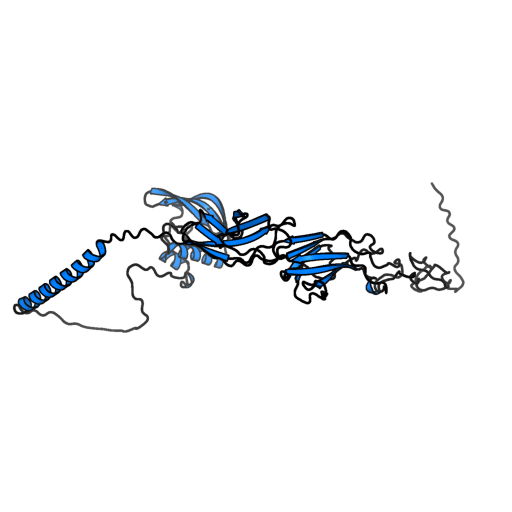1
ATOM 2273 N N . VAL A 1 297 ? -27.385 -14.462 76.170 1.00 81.12 297 VAL A N 1
ATOM 2274 C CA . VAL A 1 297 ? -28.073 -14.585 77.469 1.00 81.12 297 VAL A CA 1
ATOM 2275 C C . VAL A 1 297 ? -28.630 -15.997 77.675 1.00 81.12 297 VAL A C 1
ATOM 2277 O O . VAL A 1 297 ? -28.485 -16.564 78.759 1.00 81.12 297 VAL A O 1
ATOM 2280 N N . LEU A 1 298 ? -29.205 -16.604 76.632 1.00 78.44 298 LEU A N 1
ATOM 2281 C CA . LEU A 1 298 ? -29.707 -17.978 76.687 1.00 78.44 298 LEU A CA 1
ATOM 2282 C C . LEU A 1 298 ? -28.571 -18.993 76.906 1.00 78.44 298 LEU A C 1
ATOM 2284 O O . LEU A 1 298 ? -28.719 -19.927 77.689 1.00 78.44 298 LEU A O 1
ATOM 2288 N N . LEU A 1 299 ? -27.418 -18.784 76.266 1.00 79.88 299 LEU A N 1
ATOM 2289 C CA . LEU A 1 299 ? -26.244 -19.650 76.400 1.00 79.88 299 LEU A CA 1
ATOM 2290 C C . LEU A 1 299 ? -25.648 -19.571 77.815 1.00 79.88 299 LEU A C 1
ATOM 2292 O O . LEU A 1 299 ? -25.321 -20.600 78.402 1.00 79.88 299 LEU A O 1
ATOM 2296 N N . VAL A 1 300 ? -25.597 -18.375 78.411 1.00 81.81 300 VAL A N 1
ATOM 2297 C CA . VAL A 1 300 ? -25.165 -18.182 79.808 1.00 81.81 300 VAL A CA 1
ATOM 2298 C C . VAL A 1 300 ? -26.132 -18.852 80.792 1.00 81.81 300 VAL A C 1
ATOM 2300 O O . VAL A 1 300 ? -25.682 -19.502 81.735 1.00 81.81 300 VAL A O 1
ATOM 2303 N N . LEU A 1 301 ? -27.446 -18.764 80.557 1.00 78.81 301 LEU A N 1
ATOM 2304 C CA . LEU A 1 301 ? -28.454 -19.442 81.381 1.00 78.81 301 LEU A CA 1
ATOM 2305 C C . LEU A 1 301 ? -28.360 -20.969 81.274 1.00 78.81 301 LEU A C 1
ATOM 2307 O O . LEU A 1 301 ? -28.442 -21.654 82.291 1.00 78.81 301 LEU A O 1
ATOM 2311 N N . LEU A 1 302 ? -28.129 -21.510 80.075 1.00 77.81 302 LEU A N 1
ATOM 2312 C CA . LEU A 1 302 ? -27.947 -22.949 79.871 1.00 77.81 302 LEU A CA 1
ATOM 2313 C C . LEU A 1 302 ? -26.680 -23.468 80.557 1.00 77.81 302 LEU A C 1
ATOM 2315 O O . LEU A 1 302 ? -26.734 -24.513 81.201 1.00 77.81 302 LEU A O 1
ATOM 2319 N N . VAL A 1 303 ? -25.569 -22.727 80.488 1.00 78.12 303 VAL A N 1
ATOM 2320 C CA . VAL A 1 303 ? -24.321 -23.077 81.189 1.00 78.12 303 VAL A CA 1
ATOM 2321 C C . VAL A 1 303 ? -24.502 -22.995 82.707 1.00 78.12 303 VAL A C 1
ATOM 2323 O O . VAL A 1 303 ? -24.074 -23.902 83.418 1.00 78.12 303 VAL A O 1
ATOM 2326 N N . ALA A 1 304 ? -25.196 -21.973 83.218 1.00 74.62 304 ALA A N 1
ATOM 2327 C CA . ALA A 1 304 ? -25.519 -21.870 84.641 1.00 74.62 304 ALA A CA 1
ATOM 2328 C C . ALA A 1 304 ? -26.416 -23.031 85.108 1.00 74.62 304 ALA A C 1
ATOM 2330 O O . ALA A 1 304 ? -26.134 -23.645 86.138 1.00 74.62 304 ALA A O 1
ATOM 2331 N N . CYS A 1 305 ? -27.437 -23.397 84.326 1.00 68.44 305 CYS A N 1
ATOM 2332 C CA . CYS A 1 305 ? -28.260 -24.575 84.589 1.00 68.44 305 CYS A CA 1
ATOM 2333 C C . CYS A 1 305 ? -27.421 -25.855 84.602 1.00 68.44 305 CYS A C 1
ATOM 2335 O O . CYS A 1 305 ? -27.574 -26.634 85.533 1.00 68.44 305 CYS A O 1
ATOM 2337 N N . PHE A 1 306 ? -26.507 -26.042 83.644 1.00 66.81 306 PHE A N 1
ATOM 2338 C CA . PHE A 1 306 ? -25.645 -27.228 83.551 1.00 66.81 306 PHE A CA 1
ATOM 2339 C C . PHE A 1 306 ? -24.668 -27.355 84.731 1.00 66.81 306 PHE A C 1
ATOM 2341 O O . PHE A 1 306 ? -24.398 -28.456 85.202 1.00 66.81 306 PHE A O 1
ATOM 2348 N N . VAL A 1 307 ? -24.161 -26.235 85.252 1.00 67.75 307 VAL A N 1
ATOM 2349 C CA . VAL A 1 307 ? -23.290 -26.217 86.441 1.00 67.75 307 VAL A CA 1
ATOM 2350 C C . VAL A 1 307 ? -24.079 -26.526 87.721 1.00 67.75 307 VAL A C 1
ATOM 2352 O O . VAL A 1 307 ? -23.549 -27.165 88.632 1.00 67.75 307 VAL A O 1
ATOM 2355 N N . VAL A 1 308 ? -25.356 -26.129 87.787 1.00 63.97 308 VAL A N 1
ATOM 2356 C CA . VAL A 1 308 ? -26.247 -26.424 88.923 1.00 63.97 308 VAL A CA 1
ATOM 2357 C C . VAL A 1 308 ? -26.758 -27.869 88.882 1.00 63.97 308 VAL A C 1
ATOM 2359 O O . VAL A 1 308 ? -26.787 -28.527 89.922 1.00 63.97 308 VAL A O 1
ATOM 2362 N N . SER A 1 309 ? -27.091 -28.407 87.705 1.00 56.44 309 SER A N 1
ATOM 2363 C CA . SER A 1 309 ? -27.507 -29.809 87.544 1.00 56.44 309 SER A CA 1
ATOM 2364 C C . SER A 1 309 ? -26.332 -30.795 87.533 1.00 56.44 309 SER A C 1
ATOM 2366 O O . SER A 1 309 ? -26.508 -31.945 87.919 1.00 56.44 309 SER A O 1
ATOM 2368 N N . GLY A 1 310 ? -25.111 -30.347 87.221 1.00 54.72 310 GLY A N 1
ATOM 2369 C CA . GLY A 1 310 ? -23.885 -31.154 87.265 1.00 54.72 310 GLY A CA 1
ATOM 2370 C C . GLY A 1 310 ? -23.354 -31.485 88.668 1.00 54.72 310 GLY A C 1
ATOM 2371 O O . GLY A 1 310 ? -22.354 -32.193 88.785 1.00 54.72 310 GLY A O 1
ATOM 2372 N N . ARG A 1 311 ? -23.995 -31.007 89.748 1.00 53.50 311 ARG A N 1
ATOM 2373 C CA . ARG A 1 311 ? -23.662 -31.402 91.134 1.00 53.50 311 ARG A CA 1
ATOM 2374 C C . ARG A 1 311 ? -24.487 -32.579 91.667 1.00 53.50 311 ARG A C 1
ATOM 2376 O O . ARG A 1 311 ? -24.263 -32.980 92.806 1.00 53.50 311 ARG A O 1
ATOM 2383 N N . HIS A 1 312 ? -25.383 -33.171 90.876 1.00 46.19 312 HIS A N 1
ATOM 2384 C CA . HIS A 1 312 ? -26.120 -34.371 91.277 1.00 46.19 312 HIS A CA 1
ATOM 2385 C C . HIS A 1 312 ? -26.218 -35.393 90.134 1.00 46.19 312 HIS A C 1
ATOM 2387 O O . HIS A 1 312 ? -26.672 -35.067 89.046 1.00 46.19 312 HIS A O 1
ATOM 2393 N N . CYS A 1 313 ? -25.847 -36.640 90.450 1.00 36.34 313 CYS A N 1
ATOM 2394 C CA . CYS A 1 313 ? -25.743 -37.830 89.587 1.00 36.34 313 CYS A CA 1
ATOM 2395 C C . CYS A 1 313 ? -24.541 -37.808 88.622 1.00 36.34 313 CYS A C 1
ATOM 2397 O O . CYS A 1 313 ? -24.425 -36.947 87.769 1.00 36.34 313 CYS A O 1
ATOM 2399 N N . GLY A 1 314 ? -23.571 -38.720 88.678 1.00 34.16 314 GLY A N 1
ATOM 2400 C CA . GLY A 1 314 ? -23.596 -40.088 89.186 1.00 34.16 314 GLY A CA 1
ATOM 2401 C C . GLY A 1 314 ? -23.322 -41.048 88.028 1.00 34.16 314 GLY A C 1
ATOM 2402 O O . GLY A 1 314 ? -24.212 -41.296 87.234 1.00 34.16 314 GLY A O 1
ATOM 2403 N N . TYR A 1 315 ? -22.080 -41.539 87.962 1.00 34.00 315 TYR A N 1
ATOM 2404 C CA . TYR A 1 315 ? -21.693 -42.919 87.628 1.00 34.00 315 TYR A CA 1
ATOM 2405 C C . TYR A 1 315 ? -22.347 -43.605 86.399 1.00 34.00 315 TYR A C 1
ATOM 2407 O O . TYR A 1 315 ? -23.522 -43.940 86.440 1.00 34.00 315 TYR A O 1
ATOM 2415 N N . ILE A 1 316 ? -21.549 -43.952 85.372 1.00 35.62 316 ILE A N 1
ATOM 2416 C CA . ILE A 1 316 ? -21.326 -45.337 84.875 1.00 35.62 316 ILE A CA 1
ATOM 2417 C C . ILE A 1 316 ? -20.293 -45.356 83.725 1.00 35.62 316 ILE A C 1
ATOM 2419 O O . ILE A 1 316 ? -20.318 -44.550 82.801 1.00 35.62 316 ILE A O 1
ATOM 2423 N N . LYS A 1 317 ? -19.383 -46.332 83.837 1.00 32.22 317 LYS A N 1
ATOM 2424 C CA . LYS A 1 317 ? -18.350 -46.800 82.895 1.00 32.22 317 LYS A CA 1
ATOM 2425 C C . LYS A 1 317 ? -18.932 -47.550 81.689 1.00 32.22 317 LYS A C 1
ATOM 2427 O O . LYS A 1 317 ? -19.788 -48.401 81.894 1.00 32.22 317 LYS A O 1
ATOM 2432 N N . ALA A 1 318 ? -18.292 -47.414 80.526 1.00 28.05 318 ALA A N 1
ATOM 2433 C CA . ALA A 1 318 ? -17.928 -48.490 79.577 1.00 28.05 318 ALA A CA 1
ATOM 2434 C C . ALA A 1 318 ? -17.339 -47.839 78.310 1.00 28.05 318 ALA A C 1
ATOM 2436 O O . ALA A 1 318 ? -17.839 -46.806 77.894 1.00 28.05 318 ALA A O 1
ATOM 2437 N N . LYS A 1 319 ? -16.337 -48.349 77.598 1.00 30.62 319 LYS A N 1
ATOM 2438 C CA . LYS A 1 319 ? -15.333 -49.403 77.781 1.00 30.62 319 LYS A CA 1
ATOM 2439 C C . LYS A 1 319 ? -14.277 -49.093 76.701 1.00 30.62 319 LYS A C 1
ATOM 2441 O O . LYS A 1 319 ? -14.623 -48.610 75.628 1.00 30.62 319 LYS A O 1
ATOM 2446 N N . GLN A 1 320 ? -13.018 -49.309 77.034 1.00 29.23 320 GLN A N 1
ATOM 2447 C CA . GLN A 1 320 ? -11.823 -48.928 76.288 1.00 29.23 320 GLN A CA 1
ATOM 2448 C C . GLN A 1 320 ? -11.362 -50.103 75.403 1.00 29.23 320 GLN A C 1
ATOM 2450 O O . GLN A 1 320 ? -11.197 -51.183 75.965 1.00 29.23 320 GLN A O 1
ATOM 2455 N N . ASP A 1 321 ? -11.199 -49.835 74.092 1.00 34.41 321 ASP A N 1
ATOM 2456 C CA . ASP A 1 321 ? -10.095 -50.241 73.172 1.00 34.41 321 ASP A CA 1
ATOM 2457 C C . ASP A 1 321 ? -9.802 -51.766 72.982 1.00 34.41 321 ASP A C 1
ATOM 2459 O O . ASP A 1 321 ? -10.409 -52.560 73.704 1.00 34.41 321 ASP A O 1
ATOM 2463 N N . PRO A 1 322 ? -8.917 -52.256 72.069 1.00 47.19 322 PRO A N 1
ATOM 2464 C CA . PRO A 1 322 ? -7.952 -51.542 71.209 1.00 47.19 322 PRO A CA 1
ATOM 2465 C C . PRO A 1 322 ? -7.663 -52.143 69.794 1.00 47.19 322 PRO A C 1
ATOM 2467 O O . PRO A 1 322 ? -8.196 -53.186 69.421 1.00 47.19 322 PRO A O 1
ATOM 2470 N N . ASP A 1 323 ? -6.734 -51.479 69.086 1.00 34.22 323 ASP A N 1
ATOM 2471 C CA . ASP A 1 323 ? -5.717 -52.036 68.162 1.00 34.22 323 ASP A CA 1
ATOM 2472 C C . ASP A 1 323 ? -6.163 -52.512 66.754 1.00 34.22 323 ASP A C 1
ATOM 2474 O O . ASP A 1 323 ? -7.182 -53.165 66.577 1.00 34.22 323 ASP A O 1
ATOM 2478 N N . GLU A 1 324 ? -5.451 -52.254 65.651 1.00 34.69 324 GLU A N 1
ATOM 2479 C CA . GLU A 1 324 ? -4.102 -51.712 65.459 1.00 34.69 324 GLU A CA 1
ATOM 2480 C C . GLU A 1 324 ? -3.877 -51.354 63.970 1.00 34.69 324 GLU A C 1
ATOM 2482 O O . GLU A 1 324 ? -4.430 -52.003 63.086 1.00 34.69 324 GLU A O 1
ATOM 2487 N N . GLU A 1 325 ? -2.980 -50.382 63.752 1.00 32.62 325 GLU A N 1
ATOM 2488 C CA . GLU A 1 325 ? -2.114 -50.151 62.575 1.00 32.62 325 GLU A CA 1
ATOM 2489 C C . GLU A 1 325 ? -2.753 -49.880 61.183 1.00 32.62 325 GLU A C 1
ATOM 2491 O O . GLU A 1 325 ? -3.665 -50.547 60.729 1.00 32.62 325 GLU A O 1
ATOM 2496 N N . LYS A 1 326 ? -2.292 -48.943 60.343 1.00 28.70 326 LYS A N 1
ATOM 2497 C CA . LYS A 1 326 ? -1.024 -48.209 60.275 1.00 28.70 326 LYS A CA 1
ATOM 2498 C C . LYS A 1 326 ? -1.198 -46.952 59.411 1.00 28.70 326 LYS A C 1
ATOM 2500 O O . LYS A 1 326 ? -1.997 -46.902 58.483 1.00 28.70 326 LYS A O 1
ATOM 2505 N N . MET A 1 327 ? -0.393 -45.954 59.744 1.00 28.08 327 MET A N 1
ATOM 2506 C CA . MET A 1 327 ? -0.295 -44.618 59.161 1.00 28.08 327 MET A CA 1
ATOM 2507 C C . MET A 1 327 ? -0.059 -44.576 57.643 1.00 28.08 327 MET A C 1
ATOM 2509 O O . MET A 1 327 ? 0.824 -45.264 57.139 1.00 28.08 327 MET A O 1
ATOM 2513 N N . GLN A 1 328 ? -0.693 -43.602 56.979 1.00 28.47 328 GLN A N 1
ATOM 2514 C CA . GLN A 1 328 ? -0.061 -42.808 55.917 1.00 28.47 328 GLN A CA 1
ATOM 2515 C C . GLN A 1 328 ? -0.693 -41.399 55.846 1.00 28.47 328 GLN A C 1
ATOM 2517 O O . GLN A 1 328 ? -1.771 -41.187 55.301 1.00 28.47 328 GLN A O 1
ATOM 2522 N N . PHE A 1 329 ? -0.003 -40.425 56.446 1.00 28.75 329 PHE A N 1
ATOM 2523 C CA . PHE A 1 329 ? -0.087 -38.992 56.112 1.00 28.75 329 PHE A CA 1
ATOM 2524 C C . PHE A 1 329 ? 0.505 -38.822 54.687 1.00 28.75 329 PHE A C 1
ATOM 2526 O O . PHE A 1 329 ? 1.453 -39.527 54.364 1.00 28.75 329 PHE A O 1
ATOM 2533 N N . GLN A 1 330 ? 0.087 -37.956 53.757 1.00 31.52 330 GLN A N 1
ATOM 2534 C CA . GLN A 1 330 ? -0.532 -36.633 53.824 1.00 31.52 330 GLN A CA 1
ATOM 2535 C C . GLN A 1 330 ? -0.887 -36.206 52.377 1.00 31.52 330 GLN A C 1
ATOM 2537 O O . GLN A 1 330 ? -0.058 -36.383 51.488 1.00 31.52 330 GLN A O 1
ATOM 2542 N N . HIS A 1 331 ? -2.053 -35.600 52.140 1.00 30.47 331 HIS A N 1
ATOM 2543 C CA . HIS A 1 331 ? -2.192 -34.258 51.541 1.00 30.47 331 HIS A CA 1
ATOM 2544 C C . HIS A 1 331 ? -3.674 -33.869 51.523 1.00 30.47 331 HIS A C 1
ATOM 2546 O O . HIS A 1 331 ? -4.531 -34.593 51.023 1.00 30.47 331 HIS A O 1
ATOM 2552 N N . GLY A 1 332 ? -3.965 -32.745 52.173 1.00 37.03 332 GLY A N 1
ATOM 2553 C CA . GLY A 1 332 ? -5.303 -32.368 52.597 1.00 37.03 332 GLY A CA 1
ATOM 2554 C C . GLY A 1 332 ? -6.276 -32.075 51.460 1.00 37.03 332 GLY A C 1
ATOM 2555 O O . GLY A 1 332 ? -5.956 -31.391 50.491 1.00 37.03 332 GLY A O 1
ATOM 2556 N N . ARG A 1 333 ? -7.519 -32.507 51.667 1.00 36.31 333 ARG A N 1
ATOM 2557 C CA . ARG A 1 333 ? -8.702 -31.858 51.111 1.00 36.31 333 ARG A CA 1
ATOM 2558 C C . ARG A 1 333 ? -9.702 -31.656 52.238 1.00 36.31 333 ARG A C 1
ATOM 2560 O O . ARG A 1 333 ? -10.222 -32.608 52.809 1.00 36.31 333 ARG A O 1
ATOM 2567 N N . VAL A 1 334 ? -9.926 -30.392 52.576 1.00 39.12 334 VAL A N 1
ATOM 2568 C CA . VAL A 1 334 ? -11.057 -29.971 53.398 1.00 39.12 334 VAL A CA 1
ATOM 2569 C C . VAL A 1 334 ? -12.299 -30.139 52.524 1.00 39.12 334 VAL A C 1
ATOM 2571 O O . VAL A 1 334 ? -12.444 -29.435 51.528 1.00 39.12 334 VAL A O 1
ATOM 2574 N N . ASN A 1 335 ? -13.171 -31.092 52.854 1.00 35.44 335 ASN A N 1
ATOM 2575 C CA . ASN A 1 335 ? -14.467 -31.217 52.191 1.00 35.44 335 ASN A CA 1
ATOM 2576 C C . ASN A 1 335 ? -15.387 -30.102 52.701 1.00 35.44 335 ASN A C 1
ATOM 2578 O O . ASN A 1 335 ? -15.982 -30.214 53.772 1.00 35.44 335 ASN A O 1
ATOM 2582 N N . LEU A 1 336 ? -15.477 -29.016 51.933 1.00 37.97 336 LEU A N 1
ATOM 2583 C CA . LEU A 1 336 ? -16.503 -27.990 52.093 1.00 37.97 336 LEU A CA 1
ATOM 2584 C C . LEU A 1 336 ? -17.814 -28.515 51.481 1.00 37.97 336 LEU A C 1
ATOM 2586 O O . LEU A 1 336 ? -17.825 -28.892 50.306 1.00 37.97 336 LEU A O 1
ATOM 2590 N N . PRO A 1 337 ? -18.926 -28.559 52.232 1.00 37.19 337 PRO A N 1
ATOM 2591 C CA . PRO A 1 337 ? -20.206 -28.974 51.679 1.00 37.19 337 PRO A CA 1
ATOM 2592 C C . PRO A 1 337 ? -20.680 -27.921 50.666 1.00 37.19 337 PRO A C 1
ATOM 2594 O O . PRO A 1 337 ? -20.983 -26.791 51.037 1.00 37.19 337 PRO A O 1
ATOM 2597 N N . GLY A 1 338 ? -20.723 -28.291 49.382 1.00 50.47 338 GLY A N 1
ATOM 2598 C CA . GLY A 1 338 ? -21.343 -27.491 48.319 1.00 50.47 338 GLY A CA 1
ATOM 2599 C C . GLY A 1 338 ? -20.427 -26.995 47.195 1.00 50.47 338 GLY A C 1
ATOM 2600 O O . GLY A 1 338 ? -20.958 -26.524 46.194 1.00 50.47 338 GLY A O 1
ATOM 2601 N N . SER A 1 339 ? -19.094 -27.131 47.279 1.00 46.12 339 SER A N 1
ATOM 2602 C CA . SER A 1 339 ? -18.206 -26.807 46.147 1.00 46.12 339 SER A CA 1
ATOM 2603 C C . SER A 1 339 ? -17.743 -28.076 45.423 1.00 46.12 339 SER A C 1
ATOM 2605 O O . SER A 1 339 ? -16.885 -28.827 45.888 1.00 46.12 339 SER A O 1
ATOM 2607 N N . ARG A 1 340 ? -18.310 -28.344 44.240 1.00 59.25 340 ARG A N 1
ATOM 2608 C CA . ARG A 1 340 ? -17.688 -29.290 43.304 1.00 59.25 340 ARG A CA 1
ATOM 2609 C C . ARG A 1 340 ? -16.434 -28.613 42.758 1.00 59.25 340 ARG A C 1
ATOM 2611 O O . ARG A 1 340 ? -16.519 -27.586 42.093 1.00 59.25 340 ARG A O 1
ATOM 2618 N N . THR A 1 341 ? -15.264 -29.142 43.103 1.00 67.44 341 THR A N 1
ATOM 2619 C CA . THR A 1 341 ? -13.999 -28.663 42.534 1.00 67.44 341 THR A CA 1
ATOM 2620 C C . THR A 1 341 ? -13.943 -29.128 41.086 1.00 67.44 341 THR A C 1
ATOM 2622 O O . THR A 1 341 ? -14.154 -30.312 40.840 1.00 67.44 341 THR A O 1
ATOM 2625 N N . TYR A 1 342 ? -13.677 -28.221 40.145 1.00 74.06 342 TYR A N 1
ATOM 2626 C CA . TYR A 1 342 ? -13.467 -28.594 38.747 1.00 74.06 342 TYR A CA 1
ATOM 2627 C C . TYR A 1 342 ? -12.292 -29.571 38.640 1.00 74.06 342 TYR A C 1
ATOM 2629 O O . TYR A 1 342 ? -11.208 -29.309 39.171 1.00 74.06 342 TYR A O 1
ATOM 2637 N N . ILE A 1 343 ? -12.511 -30.689 37.958 1.00 78.56 343 ILE A N 1
ATOM 2638 C CA . ILE A 1 343 ? -11.494 -31.702 37.705 1.00 78.56 343 ILE A CA 1
ATOM 2639 C C . ILE A 1 343 ? -11.192 -31.680 36.212 1.00 78.56 343 ILE A C 1
ATOM 2641 O O . ILE A 1 343 ? -12.055 -31.928 35.369 1.00 78.56 343 ILE A O 1
ATOM 2645 N N . HIS A 1 344 ? -9.945 -31.351 35.881 1.00 76.81 344 HIS A N 1
ATOM 2646 C CA . HIS A 1 344 ? -9.508 -31.291 34.496 1.00 76.81 344 HIS A CA 1
ATOM 2647 C C . HIS A 1 344 ? -9.510 -32.708 33.891 1.00 76.81 344 HIS A C 1
ATOM 2649 O O . HIS A 1 344 ? -8.873 -33.583 34.467 1.00 76.81 344 HIS A O 1
ATOM 2655 N N . PRO A 1 345 ? -10.128 -32.964 32.724 1.00 72.00 345 PRO A N 1
ATOM 2656 C CA . PRO A 1 345 ? -10.269 -34.324 32.176 1.00 72.00 345 PRO A CA 1
ATOM 2657 C C . PRO A 1 345 ? -8.950 -35.083 31.994 1.00 72.00 345 PRO A C 1
ATOM 2659 O O . PRO A 1 345 ? -8.899 -36.301 32.121 1.00 72.00 345 PRO A O 1
ATOM 2662 N N . HIS A 1 346 ? -7.860 -34.349 31.757 1.00 74.56 346 HIS A N 1
ATOM 2663 C CA . HIS A 1 346 ? -6.516 -34.906 31.590 1.00 74.56 346 HIS A CA 1
ATOM 2664 C C . HIS A 1 346 ? -5.901 -35.451 32.893 1.00 74.56 346 HIS A C 1
ATOM 2666 O O . HIS A 1 346 ? -4.787 -35.962 32.863 1.00 74.56 346 HIS A O 1
ATOM 2672 N N . THR A 1 347 ? -6.588 -35.348 34.039 1.00 76.25 347 THR A N 1
ATOM 2673 C CA . THR A 1 347 ? -6.184 -36.054 35.266 1.00 76.25 347 THR A CA 1
ATOM 2674 C C . THR A 1 347 ? -6.547 -37.539 35.243 1.00 76.25 347 THR A C 1
ATOM 2676 O O . THR A 1 347 ? -6.110 -38.268 36.127 1.00 76.25 347 THR A O 1
ATOM 2679 N N . TYR A 1 348 ? -7.352 -37.991 34.275 1.00 69.31 348 TYR A N 1
ATOM 2680 C CA . TYR A 1 348 ? -7.715 -39.396 34.100 1.00 69.31 348 TYR A CA 1
ATOM 2681 C C . TYR A 1 348 ? -6.847 -40.057 33.027 1.00 69.31 348 TYR A C 1
ATOM 2683 O O . TYR A 1 348 ? -6.678 -39.515 31.937 1.00 69.31 348 TYR A O 1
ATOM 2691 N N . GLU A 1 349 ? -6.351 -41.263 33.315 1.00 69.81 349 GLU A N 1
ATOM 2692 C CA . GLU A 1 349 ? -5.649 -42.098 32.328 1.00 69.81 349 GLU A CA 1
ATOM 2693 C C . GLU A 1 349 ? -6.623 -42.728 31.310 1.00 69.81 349 GLU A C 1
ATOM 2695 O O . GLU A 1 349 ? -6.283 -42.869 30.136 1.00 69.81 349 GLU A O 1
ATOM 2700 N N . ASP A 1 350 ? -7.856 -43.050 31.734 1.00 76.38 350 ASP A N 1
ATOM 2701 C CA . ASP A 1 350 ? -8.945 -43.548 30.878 1.00 76.38 350 ASP A CA 1
ATOM 2702 C C . ASP A 1 350 ? -10.067 -42.492 30.738 1.00 76.38 350 ASP A C 1
ATOM 2704 O O . ASP A 1 350 ? -10.789 -42.233 31.708 1.00 76.38 350 ASP A O 1
ATOM 2708 N N . PRO A 1 351 ? -10.298 -41.916 29.541 1.00 74.88 351 PRO A N 1
ATOM 2709 C CA . PRO A 1 351 ? -11.380 -40.955 29.311 1.00 74.88 351 PRO A CA 1
ATOM 2710 C C . PRO A 1 351 ? -12.775 -41.537 29.560 1.00 74.88 351 PRO A C 1
ATOM 2712 O O . PRO A 1 351 ? -13.696 -40.802 29.915 1.00 74.88 351 PRO A O 1
ATOM 2715 N N . ASN A 1 352 ? -12.955 -42.854 29.406 1.00 79.19 352 ASN A N 1
ATOM 2716 C CA . ASN A 1 352 ? -14.239 -43.487 29.704 1.00 79.19 352 ASN A CA 1
ATOM 2717 C C . ASN A 1 352 ? -14.519 -43.472 31.215 1.00 79.19 352 ASN A C 1
ATOM 2719 O O . ASN A 1 352 ? -15.681 -43.448 31.612 1.00 79.19 352 ASN A O 1
ATOM 2723 N N . GLN A 1 353 ? -13.482 -43.465 32.062 1.00 80.62 353 GLN A N 1
ATOM 2724 C CA . GLN A 1 353 ? -13.640 -43.300 33.506 1.00 80.62 353 GLN A CA 1
ATOM 2725 C C . GLN A 1 353 ? -14.089 -41.877 33.854 1.00 80.62 353 GLN A C 1
ATOM 2727 O O . GLN A 1 353 ? -15.028 -41.723 34.627 1.00 80.62 353 GLN A O 1
ATOM 2732 N N . ALA A 1 354 ? -13.506 -40.853 33.222 1.00 80.50 354 ALA A N 1
ATOM 2733 C CA . ALA A 1 354 ? -13.930 -39.464 33.418 1.00 80.50 354 ALA A CA 1
ATOM 2734 C C . ALA A 1 354 ? -15.407 -39.255 33.037 1.00 80.50 354 ALA A C 1
ATOM 2736 O O . ALA A 1 354 ? -16.162 -38.606 33.758 1.00 80.50 354 ALA A O 1
ATOM 2737 N N . VAL A 1 355 ? -15.854 -39.849 31.926 1.00 82.75 355 VAL A N 1
ATOM 2738 C CA . VAL A 1 355 ? -17.265 -39.789 31.511 1.00 82.75 355 VAL A CA 1
ATOM 2739 C C . VAL A 1 355 ? -18.177 -40.510 32.505 1.00 82.75 355 VAL A C 1
ATOM 2741 O O . VAL A 1 355 ? -19.233 -39.976 32.817 1.00 82.75 355 VAL A O 1
ATOM 2744 N N . ARG A 1 356 ? -17.779 -41.664 33.059 1.00 82.25 356 ARG A N 1
ATOM 2745 C CA . ARG A 1 356 ? -18.566 -42.364 34.096 1.00 82.25 356 ARG A CA 1
ATOM 2746 C C . ARG A 1 356 ? -18.708 -41.558 35.389 1.00 82.25 356 ARG A C 1
ATOM 2748 O O . ARG A 1 356 ? -19.743 -41.654 36.043 1.00 82.25 356 ARG A O 1
ATOM 2755 N N . ASP A 1 357 ? -17.686 -40.786 35.745 1.00 80.50 357 ASP A N 1
ATOM 2756 C CA . ASP A 1 357 ? -17.669 -40.007 36.984 1.00 80.50 357 ASP A CA 1
ATOM 2757 C C . ASP A 1 357 ? -18.471 -38.696 36.866 1.00 80.50 357 ASP A C 1
ATOM 2759 O O . ASP A 1 357 ? -19.038 -38.232 37.859 1.00 80.50 357 ASP A O 1
ATOM 2763 N N . PHE A 1 358 ? -18.548 -38.102 35.665 1.00 83.44 358 PHE A N 1
ATOM 2764 C CA . PHE A 1 358 ? -19.144 -36.770 35.466 1.00 83.44 358 PHE A CA 1
ATOM 2765 C C . PHE A 1 358 ? -20.372 -36.723 34.558 1.00 83.44 358 PHE A C 1
ATOM 2767 O O . PHE A 1 358 ? -21.125 -35.756 34.623 1.00 83.44 358 PHE A O 1
ATOM 2774 N N . ALA A 1 359 ? -20.608 -37.724 33.717 1.00 85.62 359 ALA A N 1
ATOM 2775 C CA . ALA A 1 359 ? -21.723 -37.741 32.781 1.00 85.62 359 ALA A CA 1
ATOM 2776 C C . ALA A 1 359 ? -22.608 -38.976 32.974 1.00 85.62 359 ALA A C 1
ATOM 2778 O O . ALA A 1 359 ? -22.212 -40.010 33.508 1.00 85.62 359 ALA A O 1
ATOM 2779 N N . LYS A 1 360 ? -23.858 -38.860 32.526 1.00 86.75 360 LYS A N 1
ATOM 2780 C CA . LYS A 1 360 ? -24.831 -39.946 32.598 1.00 86.75 360 LYS A CA 1
ATOM 2781 C C . LYS A 1 360 ? -24.736 -40.822 31.352 1.00 86.75 360 LYS A C 1
ATOM 2783 O O . LYS A 1 360 ? -25.027 -40.348 30.258 1.00 86.75 360 LYS A O 1
ATOM 2788 N N . GLU A 1 361 ? -24.405 -42.098 31.519 1.00 86.75 361 GLU A N 1
ATOM 2789 C CA . GLU A 1 361 ? -24.518 -43.071 30.428 1.00 86.75 361 GLU A CA 1
ATOM 2790 C C . GLU A 1 361 ? -26.000 -43.264 30.063 1.00 86.75 361 GLU A C 1
ATOM 2792 O O . GLU A 1 361 ? -26.850 -43.462 30.940 1.00 86.75 361 GLU A O 1
ATOM 2797 N N . ILE A 1 362 ? -26.316 -43.185 28.772 1.00 88.62 362 ILE A N 1
ATOM 2798 C CA . ILE A 1 362 ? -27.669 -43.375 28.243 1.00 88.62 362 ILE A CA 1
ATOM 2799 C C . ILE A 1 362 ? -27.682 -44.472 27.183 1.00 88.62 362 ILE A C 1
ATOM 2801 O O . ILE A 1 362 ? -26.723 -44.659 26.441 1.00 88.62 362 ILE A O 1
ATOM 2805 N N . ASP A 1 363 ? -28.788 -45.206 27.125 1.00 87.31 363 ASP A N 1
ATOM 2806 C CA . ASP A 1 363 ? -28.962 -46.288 26.163 1.00 87.31 363 ASP A CA 1
ATOM 2807 C C . ASP A 1 363 ? -29.264 -45.737 24.763 1.00 87.31 363 ASP A C 1
ATOM 2809 O O . ASP A 1 363 ? -30.059 -44.800 24.616 1.00 87.31 363 ASP A O 1
ATOM 2813 N N . VAL A 1 364 ? -28.678 -46.342 23.727 1.00 87.88 364 VAL A N 1
ATOM 2814 C CA . VAL A 1 364 ? -28.849 -45.896 22.336 1.00 87.88 364 VAL A CA 1
ATOM 2815 C C . VAL A 1 364 ? -30.319 -45.918 21.891 1.00 87.88 364 VAL A C 1
ATOM 2817 O O . VAL A 1 364 ? -30.748 -45.035 21.150 1.00 87.88 364 VAL A O 1
ATOM 2820 N N . SER A 1 365 ? -31.135 -46.846 22.408 1.00 88.56 365 SER A N 1
ATOM 2821 C CA . SER A 1 365 ? -32.571 -46.939 22.099 1.00 88.56 365 SER A CA 1
ATOM 2822 C C . SER A 1 365 ? -33.397 -45.777 22.664 1.00 88.56 365 SER A C 1
ATOM 2824 O O . SER A 1 365 ? -34.533 -45.542 22.236 1.00 88.56 365 SER A O 1
ATOM 2826 N N . SER A 1 366 ? -32.832 -45.015 23.607 1.00 89.69 366 SER A N 1
ATOM 2827 C CA . SER A 1 366 ? -33.476 -43.836 24.195 1.00 89.69 366 SER A CA 1
ATOM 2828 C C . SER A 1 366 ? -33.360 -42.595 23.308 1.00 89.69 366 SER A C 1
ATOM 2830 O O . SER A 1 366 ? -34.015 -41.588 23.588 1.00 89.69 366 SER A O 1
ATOM 2832 N N . ILE A 1 367 ? -32.556 -42.649 22.243 1.00 91.56 367 ILE A N 1
ATOM 2833 C CA . ILE A 1 367 ? -32.247 -41.511 21.380 1.00 91.56 367 ILE A CA 1
ATOM 2834 C C . ILE A 1 367 ? -32.815 -41.741 19.980 1.00 91.56 367 ILE A C 1
ATOM 2836 O O . ILE A 1 367 ? -32.672 -42.808 19.389 1.00 91.56 367 ILE A O 1
ATOM 2840 N N . ARG A 1 368 ? -33.431 -40.703 19.411 1.00 90.81 368 ARG A N 1
ATOM 2841 C CA . ARG A 1 368 ? -33.851 -40.675 18.009 1.00 90.81 368 ARG A CA 1
ATOM 2842 C C . ARG A 1 368 ? -33.215 -39.489 17.299 1.00 90.81 368 ARG A C 1
ATOM 2844 O O . ARG A 1 368 ? -33.545 -38.348 17.606 1.00 90.81 368 ARG A O 1
ATOM 2851 N N . ILE A 1 369 ? -32.346 -39.764 16.333 1.00 90.62 369 ILE A N 1
ATOM 2852 C CA . ILE A 1 369 ? -31.740 -38.749 15.463 1.00 90.62 369 ILE A CA 1
ATOM 2853 C C . ILE A 1 369 ? -32.763 -38.350 14.390 1.00 90.62 369 ILE A C 1
ATOM 2855 O O . ILE A 1 369 ? -33.372 -39.220 13.768 1.00 90.62 369 ILE A O 1
ATOM 2859 N N . GLU A 1 370 ? -32.985 -37.048 14.190 1.00 89.38 370 GLU A N 1
ATOM 2860 C CA . GLU A 1 370 ? -33.959 -36.539 13.214 1.00 89.38 370 GLU A CA 1
ATOM 2861 C C . GLU A 1 370 ? -33.296 -35.912 11.985 1.00 89.38 370 GLU A C 1
ATOM 2863 O O . GLU A 1 370 ? -33.580 -36.324 10.863 1.00 89.38 370 GLU A O 1
ATOM 2868 N N . ARG A 1 371 ? -32.441 -34.897 12.170 1.00 88.06 371 ARG A N 1
ATOM 2869 C CA . ARG A 1 371 ? -31.785 -34.182 11.060 1.00 88.06 371 ARG A CA 1
ATOM 2870 C C . ARG A 1 371 ? -30.424 -33.635 11.464 1.00 88.06 371 ARG A C 1
ATOM 2872 O O . ARG A 1 371 ? -30.249 -33.249 12.615 1.00 88.06 371 ARG A O 1
ATOM 2879 N N . VAL A 1 372 ? -29.507 -33.502 10.513 1.00 88.81 372 VAL A N 1
ATOM 2880 C CA . VAL A 1 372 ? -28.235 -32.794 10.724 1.00 88.81 372 VAL A CA 1
ATOM 2881 C C . VAL A 1 372 ? -28.511 -31.290 10.837 1.00 88.81 372 VAL A C 1
ATOM 2883 O O . VAL A 1 372 ? -29.210 -30.723 9.998 1.00 88.81 372 VAL A O 1
ATOM 2886 N N . ILE A 1 373 ? -28.002 -30.653 11.893 1.00 88.62 373 ILE A N 1
ATOM 2887 C CA . ILE A 1 373 ? -28.117 -29.204 12.147 1.00 88.62 373 ILE A CA 1
ATOM 2888 C C . ILE A 1 373 ? -26.779 -28.469 12.035 1.00 88.62 373 ILE A C 1
ATOM 2890 O O . ILE A 1 373 ? -26.768 -27.244 11.968 1.00 88.62 373 ILE A O 1
ATOM 2894 N N . GLY A 1 374 ? -25.661 -29.193 11.984 1.00 86.25 374 GLY A N 1
ATOM 2895 C CA . GLY A 1 374 ? -24.341 -28.616 11.755 1.00 86.25 374 GLY A CA 1
ATOM 2896 C C . GLY A 1 374 ? -23.250 -29.676 11.652 1.00 86.25 374 GLY A C 1
ATOM 2897 O O . GLY A 1 374 ? -23.483 -30.852 11.919 1.00 86.25 374 GLY A O 1
ATOM 2898 N N . ALA A 1 375 ? -22.046 -29.249 11.286 1.00 83.44 375 ALA A N 1
ATOM 2899 C CA . ALA A 1 375 ? -20.839 -30.067 11.308 1.00 83.44 375 ALA A CA 1
ATOM 2900 C C . ALA A 1 375 ? -19.753 -29.323 12.092 1.00 83.44 375 ALA A C 1
ATOM 2902 O O . ALA A 1 375 ? -19.627 -28.105 11.979 1.00 83.44 375 ALA A O 1
ATOM 2903 N N . GLY A 1 376 ? -19.000 -30.052 12.909 1.00 71.50 376 GLY A N 1
ATOM 2904 C CA . GLY A 1 376 ? -17.918 -29.527 13.733 1.00 71.50 376 GLY A CA 1
ATOM 2905 C C . GLY A 1 376 ? -16.678 -30.415 13.682 1.00 71.50 376 GLY A C 1
ATOM 2906 O O . GLY A 1 376 ? -16.611 -31.383 12.927 1.00 71.50 376 GLY A O 1
ATOM 2907 N N . GLU A 1 377 ? -15.696 -30.091 14.520 1.00 73.44 377 GLU A N 1
ATOM 2908 C CA . GLU A 1 377 ? -14.368 -30.724 14.552 1.00 73.44 377 GLU A CA 1
ATOM 2909 C C . GLU A 1 377 ? -14.403 -32.261 14.680 1.00 73.44 377 GLU A C 1
ATOM 2911 O O . GLU A 1 377 ? -13.626 -32.968 14.036 1.00 73.44 377 GLU A O 1
ATOM 2916 N N . PHE A 1 378 ? -15.347 -32.788 15.463 1.00 72.12 378 PHE A N 1
ATOM 2917 C CA . PHE A 1 378 ? -15.445 -34.220 15.770 1.00 72.12 378 PHE A CA 1
ATOM 2918 C C . PHE A 1 378 ? -16.433 -34.992 14.879 1.00 72.12 378 PHE A C 1
ATOM 2920 O O . PHE A 1 378 ? -16.432 -36.224 14.885 1.00 72.12 378 PHE A O 1
ATOM 2927 N N . GLY A 1 379 ? -17.252 -34.295 14.088 1.00 80.00 379 GLY A N 1
ATOM 2928 C CA . GLY A 1 379 ? -18.290 -34.908 13.263 1.00 80.00 379 GLY A CA 1
ATOM 2929 C C . GLY A 1 379 ? -19.534 -34.038 13.132 1.00 80.00 379 GLY A C 1
ATOM 2930 O O . GLY A 1 379 ? -19.475 -32.812 13.215 1.00 80.00 379 GLY A O 1
ATOM 2931 N N . GLU A 1 380 ? -20.672 -34.681 12.906 1.00 84.75 380 GLU A N 1
ATOM 2932 C CA . GLU A 1 380 ? -21.950 -34.008 12.696 1.00 84.75 380 GLU A CA 1
ATOM 2933 C C . GLU A 1 380 ? -22.674 -33.751 14.023 1.00 84.75 380 GLU A C 1
ATOM 2935 O O . GLU A 1 380 ? -22.625 -34.548 14.965 1.00 84.75 380 GLU A O 1
ATOM 2940 N N . VAL A 1 381 ? -23.362 -32.614 14.084 1.00 90.31 381 VAL A N 1
ATOM 2941 C CA . VAL A 1 381 ? -24.316 -32.271 15.134 1.00 90.31 381 VAL A CA 1
ATOM 2942 C C . VAL A 1 381 ? -25.704 -32.436 14.541 1.00 90.31 381 VAL A C 1
ATOM 2944 O O . VAL A 1 381 ? -26.064 -31.762 13.575 1.00 90.31 381 VAL A O 1
ATOM 2947 N N . CYS A 1 382 ? -26.499 -33.317 15.129 1.00 88.69 382 CYS A N 1
ATOM 2948 C CA . CYS A 1 382 ? -27.865 -33.590 14.715 1.00 88.69 382 CYS A CA 1
ATOM 2949 C C . CYS A 1 382 ? -28.867 -33.057 15.738 1.00 88.69 382 CYS A C 1
ATOM 2951 O O . CYS A 1 382 ? -28.622 -33.085 16.937 1.00 88.69 382 CYS A O 1
ATOM 2953 N N . SER A 1 383 ? -30.032 -32.612 15.285 1.00 92.31 383 SER A N 1
ATOM 2954 C CA . SER A 1 383 ? -31.199 -32.473 16.149 1.00 92.31 383 SER A CA 1
ATOM 2955 C C . SER A 1 383 ? -31.864 -33.838 16.309 1.00 92.31 383 SER A C 1
ATOM 2957 O O . SER A 1 383 ? -31.955 -34.612 15.350 1.00 92.31 383 SER A O 1
ATOM 2959 N N . GLY A 1 384 ? -32.322 -34.138 17.519 1.00 92.94 384 GLY A N 1
ATOM 2960 C CA . GLY A 1 384 ? -33.047 -35.361 17.817 1.00 92.94 384 GLY A CA 1
ATOM 2961 C C . GLY A 1 384 ? -33.882 -35.267 19.085 1.00 92.94 384 GLY A C 1
ATOM 2962 O O . GLY A 1 384 ? -34.021 -34.201 19.691 1.00 92.94 384 GLY A O 1
ATOM 2963 N N . ARG A 1 385 ? -34.443 -36.407 19.487 1.00 91.50 385 ARG A N 1
ATOM 2964 C CA . ARG A 1 385 ? -35.245 -36.549 20.705 1.00 91.50 385 ARG A CA 1
ATOM 2965 C C . ARG A 1 385 ? -34.609 -37.542 21.659 1.00 91.50 385 ARG A C 1
ATOM 2967 O O . ARG A 1 385 ? -34.195 -38.619 21.236 1.00 91.50 385 ARG A O 1
ATOM 2974 N N . LEU A 1 386 ? -34.601 -37.194 22.940 1.00 92.25 386 LEU A N 1
ATOM 2975 C CA . LEU A 1 386 ? -34.195 -38.073 24.030 1.00 92.25 386 LEU A CA 1
ATOM 2976 C C . LEU A 1 386 ? -35.420 -38.455 24.865 1.00 92.25 386 LEU A C 1
ATOM 2978 O O . LEU A 1 386 ? -36.146 -37.584 25.352 1.00 92.25 386 LEU A O 1
ATOM 2982 N N . LYS A 1 387 ? -35.629 -39.759 25.053 1.00 90.44 387 LYS A N 1
ATOM 2983 C CA . LYS A 1 387 ? -36.610 -40.311 25.989 1.00 90.44 387 LYS A CA 1
ATOM 2984 C C . LYS A 1 387 ? -35.993 -40.395 27.376 1.00 90.44 387 LYS A C 1
ATOM 2986 O O . LYS A 1 387 ? -35.077 -41.175 27.618 1.00 90.44 387 LYS A O 1
ATOM 2991 N N . LEU A 1 388 ? -36.518 -39.604 28.304 1.00 83.25 388 LEU A N 1
ATOM 2992 C CA . LEU A 1 388 ? -36.124 -39.686 29.705 1.00 83.25 388 LEU A CA 1
ATOM 2993 C C . LEU A 1 388 ? -36.798 -40.891 30.388 1.00 83.25 388 LEU A C 1
ATOM 2995 O O . LEU A 1 388 ? -37.885 -41.304 29.973 1.00 83.25 388 LEU A O 1
ATOM 2999 N N . PRO A 1 389 ? -36.234 -41.409 31.498 1.00 78.31 389 PRO A N 1
ATOM 3000 C CA . PRO A 1 389 ? -36.852 -42.485 32.286 1.00 78.31 389 PRO A CA 1
ATOM 3001 C C . PRO A 1 389 ? -38.287 -42.177 32.749 1.00 78.31 389 PRO A C 1
ATOM 3003 O O . PRO A 1 389 ? -39.092 -43.081 32.946 1.00 78.31 389 PRO A O 1
ATOM 3006 N N . SER A 1 390 ? -38.637 -40.892 32.860 1.00 78.31 390 SER A N 1
ATOM 3007 C CA . SER A 1 390 ? -39.984 -40.397 33.169 1.00 78.31 390 SER A CA 1
ATOM 3008 C C . SER A 1 390 ? -40.979 -40.479 31.998 1.00 78.31 390 SER A C 1
ATOM 3010 O O . SER A 1 390 ? -42.079 -39.940 32.099 1.00 78.31 390 SER A O 1
ATOM 3012 N N . LYS A 1 391 ? -40.607 -41.118 30.878 1.00 72.38 391 LYS A N 1
ATOM 3013 C CA . LYS A 1 391 ? -41.364 -41.196 29.611 1.00 72.38 391 LYS A CA 1
ATOM 3014 C C . LYS A 1 391 ? -41.636 -39.850 28.925 1.00 72.38 391 LYS A C 1
ATOM 3016 O O . LYS A 1 391 ? -42.412 -39.793 27.975 1.00 72.38 391 LYS A O 1
ATOM 3021 N N . ARG A 1 392 ? -40.984 -38.771 29.364 1.00 81.44 392 ARG A N 1
ATOM 3022 C CA . ARG A 1 392 ? -41.017 -37.465 28.696 1.00 81.44 392 ARG A CA 1
ATOM 3023 C C . ARG A 1 392 ? -39.975 -37.433 27.575 1.00 81.44 392 ARG A C 1
ATOM 30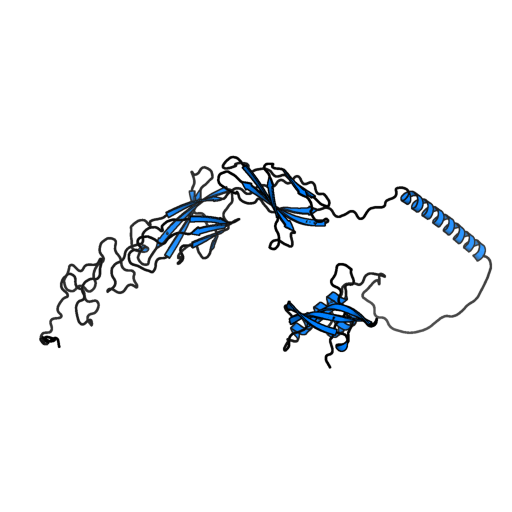25 O O . ARG A 1 392 ? -38.823 -37.795 27.804 1.00 81.44 392 ARG A O 1
ATOM 3032 N N . GLU A 1 393 ? -40.377 -36.983 26.388 1.00 88.00 393 GLU A N 1
ATOM 3033 C CA . GLU A 1 393 ? -39.460 -36.695 25.278 1.00 88.00 393 GLU A CA 1
ATOM 3034 C C . GLU A 1 393 ? -39.016 -35.232 25.329 1.00 88.00 393 GLU A C 1
ATOM 3036 O O . GLU A 1 393 ? -39.840 -34.332 25.516 1.00 88.00 393 GLU A O 1
ATOM 3041 N N . ILE A 1 394 ? -37.715 -34.998 25.161 1.00 90.56 394 ILE A N 1
ATOM 3042 C CA . ILE A 1 394 ? -37.131 -33.658 25.047 1.00 90.56 394 ILE A CA 1
ATOM 3043 C C . ILE A 1 394 ? -36.326 -33.533 23.754 1.00 90.56 394 ILE A C 1
ATOM 3045 O O . ILE A 1 394 ? -35.761 -34.517 23.272 1.00 90.56 394 ILE A O 1
ATOM 3049 N N . TYR A 1 395 ? -36.279 -32.323 23.197 1.00 90.06 395 TYR A N 1
ATOM 3050 C CA . TYR A 1 395 ? -35.427 -32.011 22.052 1.00 90.06 395 TYR A CA 1
ATOM 3051 C C . TYR A 1 395 ? -33.987 -31.818 22.512 1.00 90.06 395 TYR A C 1
ATOM 3053 O O . TYR A 1 395 ? -33.733 -31.093 23.472 1.00 90.06 395 TYR A O 1
ATOM 3061 N N . VAL A 1 396 ? -33.057 -32.460 21.811 1.00 93.19 396 VAL A N 1
ATOM 3062 C CA . VAL A 1 396 ? -31.626 -32.436 22.122 1.00 93.19 396 VAL A CA 1
ATOM 3063 C C . VAL A 1 396 ? -30.800 -32.224 20.857 1.00 93.19 396 VAL A C 1
ATOM 3065 O O . VAL A 1 396 ? -31.211 -32.595 19.754 1.00 93.19 396 VAL A O 1
ATOM 3068 N N . ALA A 1 397 ? -29.619 -31.635 21.029 1.00 92.88 397 ALA A N 1
ATOM 3069 C CA . ALA A 1 397 ? -28.556 -31.686 20.036 1.00 92.88 397 ALA A CA 1
ATOM 3070 C C . ALA A 1 397 ? -27.675 -32.910 20.329 1.00 92.88 397 ALA A C 1
ATOM 3072 O O . ALA A 1 397 ? -27.230 -33.105 21.457 1.00 92.88 397 ALA A O 1
ATOM 3073 N N . ILE A 1 398 ? -27.448 -33.743 19.320 1.00 91.62 398 ILE A N 1
ATOM 3074 C CA . ILE A 1 398 ? -26.700 -34.996 19.395 1.00 91.62 398 ILE A CA 1
ATOM 3075 C C . ILE A 1 398 ? -25.432 -34.802 18.578 1.00 91.62 398 ILE A C 1
ATOM 3077 O O . ILE A 1 398 ? -25.489 -34.677 17.356 1.00 91.62 398 ILE A O 1
ATOM 3081 N N . LYS A 1 399 ? -24.288 -34.760 19.254 1.00 91.31 399 LYS A N 1
ATOM 3082 C CA . LYS A 1 399 ? -22.973 -34.719 18.614 1.00 91.31 399 LYS A CA 1
ATOM 3083 C C . LYS A 1 399 ? -22.477 -36.153 18.470 1.00 91.31 399 LYS A C 1
ATOM 3085 O O . LYS A 1 399 ? -22.438 -36.879 19.459 1.00 91.31 399 LYS A O 1
ATOM 3090 N N . SER A 1 400 ? -22.113 -36.562 17.260 1.00 87.50 400 SER A N 1
ATOM 3091 C CA . SER A 1 400 ? -21.609 -37.914 16.989 1.00 87.50 400 SER A CA 1
ATOM 3092 C C . SER A 1 400 ? -20.212 -37.874 16.383 1.00 87.50 400 SER A C 1
ATOM 3094 O O . SER A 1 400 ? -19.925 -37.023 15.540 1.00 87.50 400 SER A O 1
ATOM 3096 N N . LEU A 1 401 ? -19.362 -38.823 16.778 1.00 85.62 401 LEU A N 1
ATOM 3097 C CA . LEU A 1 401 ? -18.055 -39.024 16.157 1.00 85.62 401 LEU A CA 1
ATOM 3098 C C . LEU A 1 401 ? -18.207 -39.604 14.745 1.00 85.62 401 LEU A C 1
ATOM 3100 O O . LEU A 1 401 ? -18.975 -40.541 14.527 1.00 85.62 401 LEU A O 1
ATOM 3104 N N . LYS A 1 402 ? -17.451 -39.062 13.787 1.00 82.81 402 LYS A N 1
ATOM 3105 C CA . LYS A 1 402 ? -17.417 -39.555 12.399 1.00 82.81 402 LYS A CA 1
ATOM 3106 C C . LYS A 1 402 ? -16.866 -40.983 12.297 1.00 82.81 402 LYS A C 1
ATOM 3108 O O . LYS A 1 402 ? -15.993 -41.372 13.070 1.00 82.81 402 LYS A O 1
ATOM 3113 N N . ALA A 1 403 ? -17.291 -41.739 11.285 1.00 81.12 403 ALA A N 1
ATOM 3114 C CA . ALA A 1 403 ? -16.682 -43.034 10.981 1.00 81.12 403 ALA A CA 1
ATOM 3115 C C . ALA A 1 403 ? -15.177 -42.876 10.667 1.00 81.12 403 ALA A C 1
ATOM 3117 O O . ALA A 1 403 ? -14.783 -41.957 9.947 1.00 81.12 403 ALA A O 1
ATOM 3118 N N . GLY A 1 404 ? -14.339 -43.763 11.215 1.00 80.56 404 GLY A N 1
ATOM 3119 C CA . GLY A 1 404 ? -12.881 -43.721 11.022 1.00 80.56 404 GLY A CA 1
ATOM 3120 C C . GLY A 1 404 ? -12.150 -42.646 11.839 1.00 80.56 404 GLY A C 1
ATOM 3121 O O . GLY A 1 404 ? -11.110 -42.155 11.403 1.00 80.56 404 GLY A O 1
ATOM 3122 N N . TYR A 1 405 ? -12.695 -42.244 12.992 1.00 83.19 405 TYR A N 1
ATOM 3123 C CA . TYR A 1 405 ? -12.029 -41.325 13.922 1.00 83.19 405 TYR A CA 1
ATOM 3124 C C . TYR A 1 405 ? -10.704 -41.899 14.464 1.00 83.19 405 TYR A C 1
ATOM 3126 O O . TYR A 1 405 ? -10.532 -43.114 14.565 1.00 83.19 405 TYR A O 1
ATOM 3134 N N . SER A 1 406 ? -9.767 -41.025 14.847 1.00 86.44 406 SER A N 1
ATOM 3135 C CA . SER A 1 406 ? -8.541 -41.435 15.550 1.00 86.44 406 SER A CA 1
ATOM 3136 C C . SER A 1 406 ? -8.767 -41.578 17.059 1.00 86.44 406 SER A C 1
ATOM 3138 O O . SER A 1 406 ? -9.626 -40.906 17.632 1.00 86.44 406 SER A O 1
ATOM 3140 N N . GLU A 1 407 ? -7.949 -42.384 17.746 1.00 83.75 407 GLU A N 1
ATOM 3141 C CA . GLU A 1 407 ? -8.023 -42.500 19.214 1.00 83.75 407 GLU A CA 1
ATOM 3142 C C . GLU A 1 407 ? -7.839 -41.148 19.922 1.00 83.75 407 GLU A C 1
ATOM 3144 O O . GLU A 1 407 ? -8.440 -40.918 20.965 1.00 83.75 407 GLU A O 1
ATOM 3149 N N . GLN A 1 408 ? -7.063 -40.222 19.346 1.00 84.88 408 GLN A N 1
ATOM 3150 C CA . GLN A 1 408 ? -6.940 -38.864 19.882 1.00 84.88 408 GLN A CA 1
ATOM 3151 C C . GLN A 1 408 ? -8.265 -38.096 19.774 1.00 84.88 408 GLN A C 1
ATOM 3153 O O . GLN A 1 408 ? -8.725 -37.546 20.766 1.00 84.88 408 GLN A O 1
ATOM 3158 N N . GLN A 1 409 ? -8.933 -38.146 18.617 1.00 84.00 409 GLN A N 1
ATOM 3159 C CA . GLN A 1 409 ? -10.242 -37.507 18.429 1.00 84.00 409 GLN A CA 1
ATOM 3160 C C . GLN A 1 409 ? -11.311 -38.093 19.352 1.00 84.00 409 GLN A C 1
ATOM 3162 O O . GLN A 1 409 ? -12.156 -37.361 19.860 1.00 84.00 409 GLN A O 1
ATOM 3167 N N . ARG A 1 410 ? -11.258 -39.405 19.609 1.00 86.75 410 ARG A N 1
ATOM 3168 C CA . ARG A 1 410 ? -12.119 -40.056 20.600 1.00 86.75 410 ARG A CA 1
ATOM 3169 C C . ARG A 1 410 ? -11.862 -39.520 22.008 1.00 86.75 410 ARG A C 1
ATOM 3171 O O . ARG A 1 410 ? -12.820 -39.237 22.723 1.00 86.75 410 ARG A O 1
ATOM 3178 N N . ARG A 1 411 ? -10.593 -39.375 22.411 1.00 84.88 411 ARG A N 1
ATOM 3179 C CA . ARG A 1 411 ? -10.226 -38.814 23.722 1.00 84.88 411 ARG A CA 1
ATOM 3180 C C . ARG A 1 411 ? -10.704 -37.377 23.879 1.00 84.88 411 ARG A C 1
ATOM 3182 O O . ARG A 1 411 ? -11.321 -37.068 24.893 1.00 84.88 411 ARG A O 1
ATOM 3189 N N . ASP A 1 412 ? -10.475 -36.538 22.875 1.00 87.00 412 ASP A N 1
ATOM 3190 C CA . ASP A 1 412 ? -10.864 -35.125 22.904 1.00 87.00 412 ASP A CA 1
ATOM 3191 C C . ASP A 1 412 ? -12.394 -34.969 22.959 1.00 87.00 412 ASP A C 1
ATOM 3193 O O . ASP A 1 412 ? -12.915 -34.179 23.746 1.00 87.00 412 ASP A O 1
ATOM 3197 N N . PHE A 1 413 ? -13.128 -35.813 22.227 1.00 88.69 413 PHE A N 1
ATOM 3198 C CA . PHE A 1 413 ? -14.590 -35.856 22.268 1.00 88.69 413 PHE A CA 1
ATOM 3199 C C . PHE A 1 413 ? -15.148 -36.271 23.640 1.00 88.69 413 PHE A C 1
ATOM 3201 O O . PHE A 1 413 ? -16.070 -35.639 24.157 1.00 88.69 413 PHE A O 1
ATOM 3208 N N . LEU A 1 414 ? -14.585 -37.313 24.264 1.00 87.94 414 LEU A N 1
ATOM 3209 C CA . LEU A 1 414 ? -14.992 -37.739 25.611 1.00 87.94 414 LEU A CA 1
ATOM 3210 C C . LEU A 1 414 ? -14.573 -36.718 26.682 1.00 87.94 414 LEU A C 1
ATOM 3212 O O . LEU A 1 414 ? -15.300 -36.513 27.654 1.00 87.94 414 LEU A O 1
ATOM 3216 N N . SER A 1 415 ? -13.439 -36.041 26.483 1.00 87.00 415 SER A N 1
ATOM 3217 C CA . SER A 1 415 ? -12.974 -34.942 27.332 1.00 87.00 415 SER A CA 1
ATOM 3218 C C . SER A 1 415 ? -13.985 -33.791 27.339 1.00 87.00 415 SER A C 1
ATOM 3220 O O . SER A 1 415 ? -14.413 -33.372 28.414 1.00 87.00 415 SER A O 1
ATOM 3222 N N . GLU A 1 416 ? -14.470 -33.357 26.172 1.00 88.31 416 GLU A N 1
ATOM 3223 C CA . GLU A 1 416 ? -15.513 -32.326 26.061 1.00 88.31 416 GLU A CA 1
ATOM 3224 C C . GLU A 1 416 ? -16.789 -32.721 26.825 1.00 88.31 416 GLU A C 1
ATOM 3226 O O . GLU A 1 416 ? -17.298 -31.942 27.634 1.00 88.31 416 GLU A O 1
ATOM 3231 N N . ALA A 1 417 ? -17.257 -33.962 26.653 1.00 88.94 417 ALA A N 1
ATOM 3232 C CA . ALA A 1 417 ? -18.422 -34.467 27.378 1.00 88.94 417 ALA A CA 1
ATOM 3233 C C . ALA A 1 417 ? -18.201 -34.482 28.904 1.00 88.94 417 ALA A C 1
ATOM 3235 O O . ALA A 1 417 ? -19.083 -34.090 29.669 1.00 88.94 417 ALA A O 1
ATOM 3236 N N . SER A 1 418 ? -17.012 -34.876 29.365 1.00 86.81 418 SER A N 1
ATOM 3237 C CA . SER A 1 418 ? -16.681 -34.897 30.796 1.00 86.81 418 SER A CA 1
ATOM 3238 C C . SER A 1 418 ? -16.593 -33.498 31.422 1.00 86.81 418 SER A C 1
ATOM 3240 O O . SER A 1 418 ? -16.916 -33.335 32.597 1.00 86.81 418 SER A O 1
ATOM 3242 N N . ILE A 1 419 ? -16.210 -32.472 30.652 1.00 87.38 419 ILE A N 1
ATOM 3243 C CA . ILE A 1 419 ? -16.248 -31.070 31.097 1.00 87.38 419 ILE A CA 1
ATOM 3244 C C . ILE A 1 419 ? -17.702 -30.638 31.248 1.00 87.38 419 ILE A C 1
ATOM 3246 O O . ILE A 1 419 ? -18.081 -30.136 32.302 1.00 87.38 419 ILE A O 1
ATOM 3250 N N . MET A 1 420 ? -18.534 -30.874 30.229 1.00 88.69 420 MET A N 1
ATOM 3251 C CA . MET A 1 420 ? -19.943 -30.472 30.265 1.00 88.69 420 MET A CA 1
ATOM 3252 C C . MET A 1 420 ? -20.718 -31.149 31.404 1.00 88.69 420 MET A C 1
ATOM 3254 O O . MET A 1 420 ? -21.551 -30.504 32.032 1.00 88.69 420 MET A O 1
ATOM 3258 N N . GLY A 1 421 ? -20.421 -32.416 31.714 1.00 86.00 421 GLY A N 1
ATOM 3259 C CA . GLY A 1 421 ? -21.059 -33.153 32.813 1.00 86.00 421 GLY A CA 1
ATOM 3260 C C . GLY A 1 421 ? -20.785 -32.589 34.216 1.00 86.00 421 GLY A C 1
ATOM 3261 O O . GLY A 1 421 ? -21.553 -32.822 35.149 1.00 86.00 421 GLY A O 1
ATOM 3262 N N . GLN A 1 422 ? -19.727 -31.788 34.381 1.00 86.88 422 GLN A N 1
ATOM 3263 C CA . GLN A 1 422 ? -19.387 -31.177 35.669 1.00 86.88 422 GLN A CA 1
ATOM 3264 C C . GLN A 1 422 ? -20.223 -29.933 36.000 1.00 86.88 422 GLN A C 1
ATOM 3266 O O . GLN A 1 422 ? -20.247 -29.518 37.162 1.00 86.88 422 GLN A O 1
ATOM 3271 N N . PHE A 1 423 ? -20.926 -29.356 35.019 1.00 83.19 423 PHE A N 1
ATOM 3272 C CA . PHE A 1 423 ? -21.697 -28.126 35.186 1.00 83.19 423 PHE A CA 1
ATOM 3273 C C . PHE A 1 423 ? -23.203 -28.388 35.094 1.00 83.19 423 PHE A C 1
ATOM 3275 O O . PHE A 1 423 ? -23.704 -28.901 34.098 1.00 83.19 423 PHE A O 1
ATOM 3282 N N . ASP A 1 424 ? -23.936 -27.962 36.122 1.00 80.69 424 ASP A N 1
ATOM 3283 C CA . ASP A 1 424 ? -25.399 -27.912 36.123 1.00 80.69 424 ASP A CA 1
ATOM 3284 C C . ASP A 1 424 ? -25.830 -26.490 36.494 1.00 80.69 424 ASP A C 1
ATOM 3286 O O . ASP A 1 424 ? -25.805 -26.095 37.660 1.00 80.69 424 ASP A O 1
ATOM 3290 N N . HIS A 1 425 ? -26.102 -25.670 35.477 1.00 81.56 425 HIS A N 1
ATOM 3291 C CA . HIS A 1 425 ? -26.417 -24.253 35.642 1.00 81.56 425 HIS A CA 1
ATOM 3292 C C . HIS A 1 425 ? -27.405 -23.793 34.558 1.00 81.56 425 HIS A C 1
ATOM 3294 O O . HIS A 1 425 ? -27.222 -24.152 33.395 1.00 81.56 425 HIS A O 1
ATOM 3300 N N . PRO A 1 426 ? -28.408 -22.949 34.877 1.00 77.88 426 PRO A N 1
ATOM 3301 C CA . PRO A 1 426 ? -29.447 -22.532 33.924 1.00 77.88 426 PRO A CA 1
ATOM 3302 C C . PRO A 1 426 ? -28.923 -21.807 32.673 1.00 77.88 426 PRO A C 1
ATOM 3304 O O . PRO A 1 426 ? -29.584 -21.830 31.641 1.00 77.88 426 PRO A O 1
ATOM 3307 N N . ASN A 1 427 ? -27.738 -21.190 32.753 1.00 83.50 427 ASN A N 1
ATOM 3308 C CA . ASN A 1 427 ? -27.098 -20.467 31.641 1.00 83.50 427 ASN A CA 1
ATOM 3309 C C . ASN A 1 427 ? -25.993 -21.266 30.922 1.00 83.50 427 ASN A C 1
ATOM 3311 O O . ASN A 1 427 ? -25.277 -20.703 30.098 1.00 83.50 427 ASN A O 1
ATOM 3315 N N . ILE A 1 428 ? -25.804 -22.546 31.255 1.00 82.31 428 ILE A N 1
ATOM 3316 C CA . ILE A 1 428 ? -24.820 -23.424 30.606 1.00 82.31 428 ILE A CA 1
ATOM 3317 C C . ILE A 1 428 ? -25.578 -24.514 29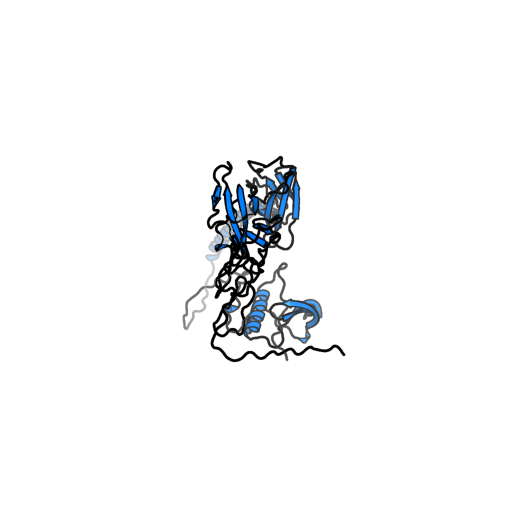.851 1.00 82.31 428 ILE A C 1
ATOM 3319 O O . ILE A 1 428 ? -26.593 -25.024 30.325 1.00 82.31 428 ILE A O 1
ATOM 3323 N N . ILE A 1 429 ? -25.093 -24.873 28.660 1.00 84.56 429 ILE A N 1
ATOM 3324 C CA . ILE A 1 429 ? -25.665 -25.978 27.886 1.00 84.56 429 ILE A CA 1
ATOM 3325 C C . ILE A 1 429 ? -25.526 -27.261 28.707 1.00 84.56 429 ILE A C 1
ATOM 3327 O O . ILE A 1 429 ? -24.420 -27.742 28.947 1.00 84.56 429 ILE A O 1
ATOM 3331 N N . ARG A 1 430 ? -26.663 -27.812 29.133 1.00 86.06 430 ARG A N 1
ATOM 3332 C CA . ARG A 1 430 ? -26.711 -29.017 29.960 1.00 86.06 430 ARG A CA 1
ATOM 3333 C C . ARG A 1 430 ? -26.452 -30.261 29.115 1.00 86.06 430 ARG A C 1
ATOM 3335 O O . ARG A 1 430 ? -27.121 -30.482 28.106 1.00 86.06 430 ARG A O 1
ATOM 3342 N N . LEU A 1 431 ? -25.521 -31.099 29.564 1.00 91.31 431 LEU A N 1
ATOM 3343 C CA . LEU A 1 431 ? -25.324 -32.433 29.009 1.00 91.31 431 LEU A CA 1
ATOM 3344 C C . LEU A 1 431 ? -26.375 -33.392 29.582 1.00 91.31 431 LEU A C 1
ATOM 3346 O O . LEU A 1 431 ? -26.427 -33.621 30.787 1.00 91.31 431 LEU A O 1
ATOM 3350 N N . GLU A 1 432 ? -27.210 -33.964 28.717 1.00 90.25 432 GLU A N 1
ATOM 3351 C CA . GLU A 1 432 ? -28.243 -34.926 29.135 1.00 90.25 432 GLU A CA 1
ATOM 3352 C C . GLU A 1 432 ? -27.699 -36.343 29.342 1.00 90.25 432 GLU A C 1
ATOM 3354 O O . GLU A 1 432 ? -28.203 -37.097 30.178 1.00 90.25 432 GLU A O 1
ATOM 3359 N N . GLY A 1 433 ? -26.676 -36.711 28.573 1.00 89.38 433 GLY A N 1
ATOM 3360 C CA . GLY A 1 433 ? -26.008 -37.997 28.682 1.00 89.38 433 GLY A CA 1
ATOM 3361 C C . GLY A 1 433 ? -25.061 -38.282 27.524 1.00 89.38 433 GLY A C 1
ATOM 3362 O O . GLY A 1 433 ? -24.999 -37.529 26.552 1.00 89.38 433 GLY A O 1
ATOM 3363 N N . VAL A 1 434 ? -24.321 -39.378 27.654 1.00 91.81 434 VAL A N 1
ATOM 3364 C CA . VAL A 1 434 ? -23.330 -39.860 26.687 1.00 91.81 434 VAL A CA 1
ATOM 3365 C C . VAL A 1 434 ? -23.628 -41.321 26.361 1.00 91.81 434 VAL A C 1
ATOM 3367 O O . VAL A 1 434 ? -24.049 -42.081 27.230 1.00 91.81 434 VAL A O 1
ATOM 3370 N N . VAL A 1 435 ? -23.419 -41.705 25.103 1.00 88.50 435 VAL A N 1
ATOM 3371 C CA . VAL A 1 435 ? -23.451 -43.103 24.657 1.00 88.50 435 VAL A CA 1
ATOM 3372 C C . VAL A 1 435 ? -22.014 -43.507 24.348 1.00 88.50 435 VAL A C 1
ATOM 3374 O O . VAL A 1 435 ? -21.421 -42.983 23.406 1.00 88.50 435 VAL A O 1
ATOM 3377 N N . THR A 1 436 ? -21.437 -44.404 25.144 1.00 83.44 436 THR A N 1
ATOM 3378 C CA . THR A 1 436 ? -20.065 -44.906 24.941 1.00 83.44 436 THR A CA 1
ATOM 3379 C C . THR A 1 436 ? -20.024 -46.347 24.439 1.00 83.44 436 THR A C 1
ATOM 3381 O O . THR A 1 436 ? -18.993 -46.793 23.932 1.00 83.44 436 THR A O 1
ATOM 3384 N N . ARG A 1 437 ? -21.142 -47.073 24.540 1.00 73.94 437 ARG A N 1
ATOM 3385 C CA . ARG A 1 437 ? -21.289 -48.456 24.078 1.00 73.94 437 ARG A CA 1
ATOM 3386 C C . ARG A 1 437 ? -22.235 -48.504 22.883 1.00 73.94 437 ARG A C 1
ATOM 3388 O O . ARG A 1 437 ? -23.409 -48.176 23.014 1.00 73.94 437 ARG A O 1
ATOM 3395 N N . CYS A 1 438 ? -21.718 -48.923 21.735 1.00 57.19 438 CYS A N 1
ATOM 3396 C CA . CYS A 1 438 ? -22.538 -49.378 20.618 1.00 57.19 438 CYS A CA 1
ATOM 3397 C C . CYS A 1 438 ? -22.561 -50.908 20.688 1.00 57.19 438 CYS A C 1
ATOM 3399 O O . CYS A 1 438 ? -21.484 -51.505 20.732 1.00 57.19 438 CYS A O 1
ATOM 3401 N N . GLU A 1 439 ? -23.743 -51.522 20.758 1.00 43.81 439 GLU A N 1
ATOM 3402 C CA . GLU A 1 439 ? -23.882 -52.958 20.465 1.00 43.81 439 GLU A CA 1
ATOM 3403 C C . GLU A 1 439 ? -23.734 -53.230 18.967 1.00 43.81 439 GLU A C 1
ATOM 3405 O O . GLU A 1 439 ? -24.218 -52.393 18.163 1.00 43.81 439 GLU A O 1
#

Mean predicted aligned error: 22.13 Å

Sequence (439 aa):
MVRMNDDANSFRLTGQQLACRPGFYKASALDAYCVKCPPYSHSPQDKASECACEKGYYRAELDPRSMACTRPPSAPESPISTINETSVTLEWSPPRDTGGRGDVTYSIHCRKCSEDGRKCGPCGSGPHFVPRQFGLSLPKVQVTDLQAHTNYTFSMEALNGVSDLSPTPRQLVSVNITTSQTVSVILKERKSKDSITLAWQGPERANGAIVEYEVIYYEKNQRDQNYTVLKTKSNIMTVDGLKPGTTYVFRVRARTDGGYGNYGGEIELETSHEDMLAIGDPNQSTILAVSIAGGIVLLVLLVACFVVSGRHCGYIKAKQDPDEEKMQFQHGRVNLPGSRTYIHPHTYEDPNQAVRDFAKEIDVSSIRIERVIGAGEFGEVCSGRLKLPSKREIYVAIKSLKAGYSEQQRRDFLSEASIMGQFDHPNIIRLEGVVTRCE
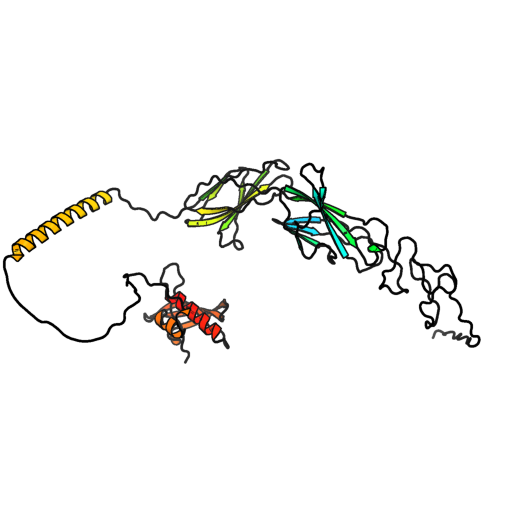
pLDDT: mean 77.35, std 19.3, range [22.31, 97.56]

Radius of gyration: 43.46 Å; Cα contacts (8 Å, |Δi|>4): 742; chains: 1; bounding box: 79×76×153 Å

Nearest PDB structures (foldseek):
  4m4p-assembly1_A  TM=5.824E-01  e=5.769E-28  Homo sapiens
  4m4r-assembly3_E  TM=5.865E-01  e=7.874E-28  Homo sapiens
  2x11-assembly1_A  TM=6.478E-01  e=7.226E-24  Homo sapiens
  7k7j-assembly1_A  TM=9.303E-01  e=3.035E-15  Homo sapiens
  2djs-assembly1_A  TM=8.510E-01  e=1.402E-08  Homo sapiens

Solvent-accessible surface area (backbone atoms only — not comparable to full-atom values): 26136 Å² total; per-residue (Å²): 142,77,85,80,82,85,79,83,78,84,83,85,90,71,100,63,84,77,62,23,50,61,44,18,19,39,79,48,94,82,54,92,65,63,42,70,44,35,58,54,32,44,20,91,46,67,56,21,54,55,50,48,54,38,94,82,34,36,71,37,93,87,55,59,88,76,52,52,35,31,33,52,32,42,33,44,36,78,76,45,79,48,81,52,93,72,31,38,39,40,38,44,41,75,37,92,42,50,30,89,56,88,67,55,26,32,36,60,46,52,33,36,30,43,92,85,64,79,52,70,44,71,49,74,89,54,57,44,46,44,91,52,54,58,74,32,80,58,62,58,38,39,38,30,63,63,64,68,68,32,40,36,37,44,32,35,32,43,38,34,81,35,37,89,78,49,90,66,81,83,47,64,39,75,51,79,46,68,39,51,57,51,28,58,69,60,68,60,73,49,68,35,40,35,31,41,32,46,29,42,48,77,60,95,75,58,96,52,67,77,69,34,32,40,40,35,39,28,45,67,93,35,78,92,77,57,70,48,83,45,75,39,78,57,58,58,48,76,47,71,85,47,60,50,60,36,51,31,34,38,33,38,22,49,26,35,92,91,43,76,45,27,57,17,67,80,43,82,46,62,26,37,60,75,76,73,76,78,82,70,58,88,69,56,68,58,55,55,55,54,49,53,54,50,50,52,53,52,52,52,50,51,52,52,49,48,62,64,54,65,75,58,83,80,90,88,89,86,84,82,85,82,89,79,89,81,91,80,89,84,82,92,75,84,86,60,92,87,71,83,75,87,73,66,61,84,80,43,94,48,47,70,55,44,27,65,76,32,33,45,81,46,63,70,88,39,51,44,85,72,47,80,74,48,75,56,98,62,27,47,29,24,37,27,38,39,54,44,97,86,74,48,75,43,83,41,80,46,76,44,76,44,91,88,67,51,74,66,58,51,44,55,54,38,35,53,49,26,58,36,31,70,51,89,50,97,91,48,83,69,64,87,54,45,73,89,74,84,133